Protein AF-A0A9N8K2N3-F1 (afdb_monomer)

Sequence (393 aa):
MFRFRRVGPVFVSICSSSKLVEPRACVRMPSPRLLSRRFSNTLRYTQTSDWDSVRFDTVKRRRTPGAPLLSAEEKANVVACRQAIEEGESPETLFRSKLDAGTLSRPVASICLVEANHRNQVAAKLGQAALTWLWDQRDDLIYPDDNDLVFAMTDLLVREGNEEEVWDWIRCRSHRSKDLPFYVRHEWRATALKGLVM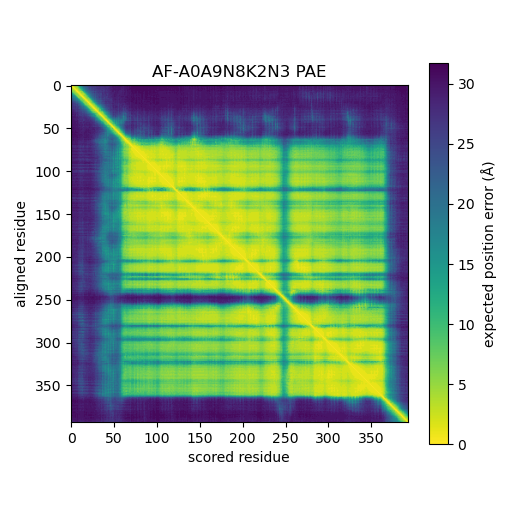SKTKLSTNGSLDEAIEAFLRSGSMSVPDGGSESWLKTHLSWFIPLQAHERSPSINGGRRWTHSWPNTNMRLYHRVVVTLISMHSTSRLDLAKFAMYHIRVPDPEPIMNEFQDALENPNHALHTLRLSTTMHSMRLTAEHASDELRRFGRYNDAALLDAAREKILPSTGAYGDRADRESIFAQGKPAKKSPFPKFK

Mean predicted aligned error: 14.26 Å

Foldseek 3Di:
DDDDDDDDDDDDDDDDDDDDDDDDDDDDDPDPPPVPPAPPPPDDDDDPPPPQDPPPPDDPDPFDVPPDDDDPVSVVLLVVLVVCVVVPDQLLVQQVVCVVVVNDDLSSLLVSLLVCVSVVVLVSCSLVVLCVVCLVVVLVDGPPVNLSNLLSSLLSCVSNVNNVSLVVSLQDFFPDDPPDDLCSRRVSNQSNLLSNLVNCCVPDPQLESASSLVSVVVCPVPSHDPHRSLVVVLDLLLDKDWDDPPPDDCPPLRFTDIARSRLPYDLVSSVVSVVVSVPPPPQDLLSVCSNQCSPNPAGDLVSLLVLLVVVVVDVPRVLLVPPDPVVLVSSLVSLSSSLRSCSVVVNNVSSVSSVVSSCVSRNDPVPPDPPVVPVVVVPDDPDPDDDDDDDDD

Secondary structure (DSSP, 8-state):
-------------------------------GGGS------------TT-SS----------PPTTPPPPPHHHHHHHHHHHHHHHTT--HHHHHHHHHHTT---HHHHHHHHHHHHHTT-GGG-HHHHHHHHHTTTGGG--TTTTHHHHHHHHHHHHHTT-HHHHHHHHHSPP-S-TTS-HHHHTHHHHHHHHHHHHHHHHH-TTS--HHHHHHHHHGGGS-PPSSHHHHHHHHHHT-EEEEPTTSS---TT-PPEEEES-TT--HHHHHHHHHHHHHSTT--HHHHHHHHHT-SSS---HHHHHHHHHHHH-TT-GGGG---HHHHHHHHHHHHHHHHHHHHTT-HHHHHHHHHHHHHHS---TTSS--TTTHHHHSS---------PPP-

Nearest PDB structures (foldseek):
  4lct-assembly1_A  TM=2.974E-01  e=2.217E+00  Arabidopsis thaliana
  7wvy-assembly1_R  TM=1.499E-01  e=3.574E+00  Homo sapiens
  8hk2-assembly1_A  TM=1.555E-01  e=7.808E+00  Homo sapiens

Structure (mmCIF, N/CA/C/O backbone):
data_AF-A0A9N8K2N3-F1
#
_entry.id   AF-A0A9N8K2N3-F1
#
loop_
_atom_site.group_PDB
_atom_site.id
_atom_site.type_symbol
_atom_site.label_atom_id
_atom_site.label_alt_id
_atom_site.label_comp_id
_atom_site.label_asym_id
_atom_site.label_entity_id
_atom_site.label_seq_id
_atom_site.pdbx_PDB_ins_code
_atom_site.Cartn_x
_atom_site.Cartn_y
_atom_site.Cartn_z
_atom_site.occupancy
_atom_site.B_iso_or_equiv
_atom_site.auth_seq_id
_atom_site.auth_comp_id
_atom_site.auth_asym_id
_atom_site.auth_atom_id
_atom_site.pdbx_PDB_model_num
ATOM 1 N N . MET A 1 1 ? 15.942 -41.895 -41.570 1.00 33.12 1 MET A N 1
ATOM 2 C CA . MET A 1 1 ? 15.927 -40.577 -42.243 1.00 33.12 1 MET A CA 1
ATOM 3 C C . MET A 1 1 ? 14.720 -39.791 -41.752 1.00 33.12 1 MET A C 1
ATOM 5 O O . MET A 1 1 ? 13.615 -40.077 -42.179 1.00 33.12 1 MET A O 1
ATOM 9 N N . PHE A 1 2 ? 14.922 -38.838 -40.845 1.00 25.16 2 PHE A N 1
ATOM 10 C CA . PHE A 1 2 ? 13.917 -37.849 -40.439 1.00 25.16 2 PHE A CA 1
ATOM 11 C C . PHE A 1 2 ? 14.575 -36.472 -40.553 1.00 2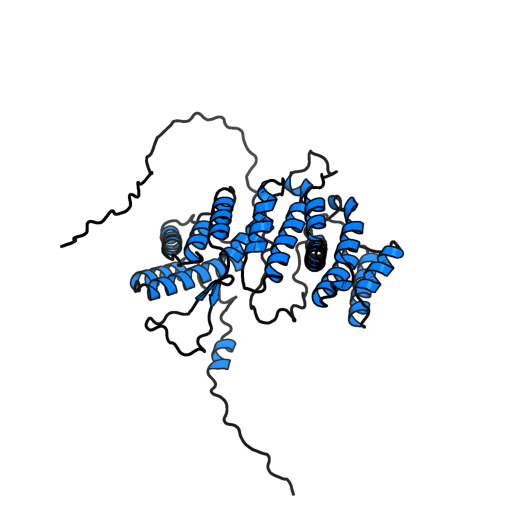5.16 2 PHE A C 1
ATOM 13 O O . PHE A 1 2 ? 15.679 -36.281 -40.041 1.00 25.16 2 PHE A O 1
ATOM 20 N N . ARG A 1 3 ? 13.940 -35.524 -41.253 1.00 25.52 3 ARG A N 1
ATOM 21 C CA . ARG A 1 3 ? 14.377 -34.122 -41.304 1.00 25.52 3 ARG A CA 1
ATOM 22 C C . ARG A 1 3 ? 13.198 -33.173 -41.107 1.00 25.52 3 ARG A C 1
ATOM 24 O O . ARG A 1 3 ? 12.151 -33.308 -41.726 1.00 25.52 3 ARG A O 1
ATOM 31 N N . PHE A 1 4 ? 13.466 -32.220 -40.223 1.00 28.83 4 PHE A N 1
ATOM 32 C CA . PHE A 1 4 ? 12.696 -31.065 -39.777 1.00 28.83 4 PHE A CA 1
ATOM 33 C C . PHE A 1 4 ? 12.193 -30.142 -40.895 1.00 28.83 4 PHE A C 1
ATOM 35 O O . PHE A 1 4 ? 12.922 -29.895 -41.855 1.00 28.83 4 PHE A O 1
ATOM 42 N N . ARG A 1 5 ? 11.079 -29.435 -40.636 1.00 26.25 5 ARG A N 1
ATOM 43 C CA . ARG A 1 5 ? 10.969 -27.996 -40.938 1.00 26.25 5 ARG A CA 1
ATOM 44 C C . ARG A 1 5 ? 10.097 -27.250 -39.919 1.00 26.25 5 ARG A C 1
ATOM 46 O O . ARG A 1 5 ? 9.090 -27.756 -39.444 1.00 26.25 5 ARG A O 1
ATOM 53 N N . ARG A 1 6 ? 10.597 -26.063 -39.570 1.00 28.59 6 ARG A N 1
ATOM 54 C CA . ARG A 1 6 ? 10.170 -25.108 -38.539 1.00 28.59 6 ARG A CA 1
ATOM 55 C C . ARG A 1 6 ? 8.875 -24.382 -38.919 1.00 28.59 6 ARG A C 1
ATOM 57 O O . ARG A 1 6 ? 8.715 -24.015 -40.079 1.00 28.59 6 ARG A O 1
ATOM 64 N N . VAL A 1 7 ? 8.055 -24.060 -37.920 1.00 27.38 7 VAL A N 1
ATOM 65 C CA . VAL A 1 7 ? 7.021 -23.014 -37.985 1.00 27.38 7 VAL A CA 1
ATOM 66 C C . VAL A 1 7 ? 7.454 -21.896 -37.033 1.00 27.38 7 VAL A C 1
ATOM 68 O O . VAL A 1 7 ? 7.689 -22.152 -35.854 1.00 27.38 7 VAL A O 1
ATOM 71 N N . GLY A 1 8 ? 7.649 -20.689 -37.570 1.00 24.23 8 GLY A N 1
ATOM 72 C CA . GLY A 1 8 ? 7.895 -19.459 -36.807 1.00 24.23 8 GLY A CA 1
ATOM 73 C C . GLY A 1 8 ? 6.587 -18.709 -36.503 1.00 24.23 8 GLY A C 1
ATOM 74 O O . GLY A 1 8 ? 5.567 -19.014 -37.125 1.00 24.23 8 GLY A O 1
ATOM 75 N N . PRO A 1 9 ? 6.591 -17.751 -35.557 1.00 29.73 9 PRO A N 1
ATOM 76 C CA . PRO A 1 9 ? 5.384 -17.067 -35.109 1.00 29.73 9 PRO A CA 1
ATOM 77 C C . PRO A 1 9 ? 5.079 -15.814 -35.941 1.00 29.73 9 PRO A C 1
ATOM 79 O O . PRO A 1 9 ? 5.970 -15.054 -36.316 1.00 29.73 9 PRO A O 1
ATOM 82 N N . VAL A 1 10 ? 3.788 -15.597 -36.187 1.00 28.03 10 VAL A N 1
ATOM 83 C CA . VAL A 1 10 ? 3.218 -14.417 -36.842 1.00 28.03 10 VAL A CA 1
ATOM 84 C C . VAL A 1 10 ? 2.903 -13.369 -35.769 1.00 28.03 10 VAL A C 1
ATOM 86 O O . VAL A 1 10 ? 1.989 -13.558 -34.972 1.00 28.03 10 VAL A O 1
ATOM 89 N N . PHE A 1 11 ? 3.653 -12.266 -35.755 1.00 25.88 11 PHE A N 1
ATOM 90 C CA . PHE A 1 11 ? 3.256 -11.002 -35.127 1.00 25.88 11 PHE A CA 1
ATOM 91 C C . PHE A 1 11 ? 2.772 -10.074 -36.245 1.00 25.88 11 PHE A C 1
ATOM 93 O O . PHE A 1 11 ? 3.550 -9.720 -37.129 1.00 25.88 11 PHE A O 1
ATOM 100 N N . VAL A 1 12 ? 1.492 -9.693 -36.227 1.00 28.84 12 VAL A N 1
ATOM 101 C CA . VAL A 1 12 ? 0.946 -8.670 -37.129 1.00 28.84 12 VAL A CA 1
ATOM 102 C C . VAL A 1 12 ? 0.749 -7.379 -36.347 1.00 28.84 12 VAL A C 1
ATOM 104 O O . VAL A 1 12 ? -0.021 -7.307 -35.393 1.00 28.84 12 VAL A O 1
ATOM 107 N N . SER A 1 13 ? 1.510 -6.387 -36.797 1.00 27.73 13 SER A N 1
ATOM 108 C CA . SER A 1 13 ? 1.422 -4.958 -36.527 1.00 27.73 13 SER A CA 1
ATOM 109 C C . SER A 1 13 ? 0.013 -4.413 -36.777 1.00 27.73 13 SER A C 1
ATOM 111 O O . SER A 1 13 ? -0.557 -4.646 -37.842 1.00 27.73 13 SER A O 1
ATOM 113 N N . ILE A 1 14 ? -0.527 -3.644 -35.827 1.00 26.45 14 ILE A N 1
ATOM 114 C CA . ILE A 1 14 ? -1.702 -2.793 -36.051 1.00 26.45 14 ILE A CA 1
ATOM 115 C C . ILE A 1 14 ? -1.367 -1.379 -35.569 1.00 26.45 14 ILE A C 1
ATOM 117 O O . ILE A 1 14 ? -1.715 -0.965 -34.468 1.00 26.45 14 ILE A O 1
ATOM 121 N N . CYS A 1 15 ? -0.690 -0.639 -36.442 1.00 23.58 15 CYS A N 1
ATOM 122 C CA . CYS A 1 15 ? -0.814 0.808 -36.547 1.00 23.58 15 CYS A CA 1
ATOM 123 C C . CYS A 1 15 ? -1.373 1.097 -37.943 1.00 23.58 15 CYS A C 1
ATOM 125 O O . CYS A 1 15 ? -0.665 0.936 -38.934 1.00 23.58 15 CYS A O 1
ATOM 127 N N . SER A 1 16 ? -2.628 1.534 -38.038 1.00 24.39 16 SER A N 1
ATOM 128 C CA . SER A 1 16 ? -3.137 2.160 -39.260 1.00 24.39 16 SER A CA 1
ATOM 129 C C . SER A 1 16 ? -4.073 3.311 -38.923 1.00 24.39 16 SER A C 1
ATOM 131 O O . SER A 1 16 ? -5.104 3.138 -38.276 1.00 24.39 16 SER A O 1
ATOM 133 N N . SER A 1 17 ? -3.661 4.485 -39.383 1.00 26.14 17 SER A N 1
ATOM 134 C CA . SER A 1 17 ? -4.316 5.779 -39.293 1.00 26.14 17 SER A CA 1
ATOM 135 C C . SER A 1 17 ? -5.671 5.808 -39.998 1.00 26.14 17 SER A C 1
ATOM 137 O O . SER A 1 17 ? -5.773 5.442 -41.166 1.00 26.14 17 SER A O 1
ATOM 139 N N . SER A 1 18 ? -6.673 6.402 -39.355 1.00 25.27 18 SER A N 1
ATOM 140 C CA . SER A 1 18 ? -7.864 6.905 -40.043 1.00 25.27 18 SER A CA 1
ATOM 141 C C . SER A 1 18 ? -8.267 8.258 -39.465 1.00 25.27 18 SER A C 1
ATOM 143 O O . SER A 1 18 ? -8.684 8.376 -38.316 1.00 25.27 18 SER A O 1
ATOM 145 N N . LYS A 1 19 ? -8.078 9.287 -40.300 1.00 25.97 19 LYS A N 1
ATOM 146 C CA . LYS A 1 19 ? -8.572 10.657 -40.142 1.00 25.97 19 LYS A CA 1
ATOM 147 C C . LYS A 1 19 ? -10.100 10.639 -40.077 1.00 25.97 19 LYS A C 1
ATOM 149 O O . LYS A 1 19 ? -10.712 10.074 -40.976 1.00 25.97 19 LYS A O 1
ATOM 154 N N . LEU A 1 20 ? -10.694 11.334 -39.110 1.00 25.31 20 LEU A N 1
ATOM 155 C CA . LEU A 1 20 ? -12.083 11.791 -39.177 1.00 25.31 20 LEU A CA 1
ATOM 156 C C . LEU A 1 20 ? -12.206 13.159 -38.493 1.00 25.31 20 LEU A C 1
ATOM 158 O O . LEU A 1 20 ? -11.543 13.453 -37.503 1.00 25.31 20 LEU A O 1
ATOM 162 N N . VAL A 1 21 ? -12.992 14.000 -39.150 1.00 23.31 21 VAL A N 1
ATOM 163 C CA . VAL A 1 21 ? -13.114 15.457 -39.049 1.00 23.31 21 VAL A CA 1
ATOM 164 C C . VAL A 1 21 ? -14.088 15.839 -37.920 1.00 23.31 21 VAL A C 1
ATOM 166 O O . VAL A 1 21 ? -15.073 15.137 -37.706 1.00 23.31 21 VAL A O 1
ATOM 169 N N . GLU A 1 22 ? -13.811 16.937 -37.199 1.00 22.92 22 GLU A N 1
ATOM 170 C CA . GLU A 1 22 ? -14.681 17.527 -36.154 1.00 22.92 22 GLU A CA 1
ATOM 171 C C . GLU A 1 22 ? -16.074 17.939 -36.700 1.00 22.92 22 GLU A C 1
ATOM 173 O O . GLU A 1 22 ? -16.229 18.179 -37.899 1.00 22.92 22 GLU A O 1
ATOM 178 N N . PRO A 1 23 ? -17.070 18.159 -35.817 1.00 24.39 23 PRO A N 1
ATOM 179 C CA . PRO A 1 23 ? -17.286 19.550 -35.417 1.00 24.39 23 PRO A CA 1
ATOM 180 C C . PRO A 1 23 ? -17.455 19.766 -33.905 1.00 24.39 23 PRO A C 1
ATOM 182 O O . PRO A 1 23 ? -17.981 18.949 -33.152 1.00 24.39 23 PRO A O 1
ATOM 185 N N . ARG A 1 24 ? -16.987 20.948 -33.504 1.00 25.91 24 ARG A N 1
ATOM 186 C CA . ARG A 1 24 ? -16.929 21.526 -32.162 1.00 25.91 24 ARG A CA 1
ATOM 187 C C . ARG A 1 24 ? -18.313 21.769 -31.558 1.00 25.91 24 ARG A C 1
ATOM 189 O O . ARG A 1 24 ? -19.126 22.478 -32.143 1.00 25.91 24 ARG A O 1
ATOM 196 N N . ALA A 1 25 ? -18.493 21.341 -30.310 1.00 22.12 25 ALA A N 1
ATOM 197 C CA . ALA A 1 25 ? -19.418 21.960 -29.366 1.00 22.12 25 ALA A CA 1
ATOM 198 C C . ALA A 1 25 ? -18.631 22.347 -28.105 1.00 22.12 25 ALA A C 1
ATOM 200 O O . ALA A 1 25 ? -18.244 21.509 -27.292 1.00 22.12 25 ALA A O 1
ATOM 201 N N . CYS A 1 26 ? -18.339 23.641 -27.983 1.00 24.23 26 CYS A N 1
ATOM 202 C CA . CYS A 1 26 ? -17.656 24.234 -26.842 1.00 24.23 26 CYS A CA 1
ATOM 203 C C . CYS A 1 26 ? -18.579 24.240 -25.616 1.00 24.23 26 CYS A C 1
ATOM 205 O O . CYS A 1 26 ? -19.355 25.175 -25.432 1.00 24.23 26 CYS A O 1
ATOM 207 N N . VAL A 1 27 ? -18.451 23.248 -24.736 1.00 22.19 27 VAL A N 1
ATOM 208 C CA . VAL A 1 27 ? -18.874 23.395 -23.339 1.00 22.19 27 VAL A CA 1
ATOM 209 C C . VAL A 1 27 ? -17.641 23.805 -22.545 1.00 22.19 27 VAL A C 1
ATOM 211 O O . VAL A 1 27 ? -16.682 23.049 -22.403 1.00 22.19 27 VAL A O 1
ATOM 214 N N . ARG A 1 28 ? -17.645 25.055 -22.078 1.00 21.45 28 ARG A N 1
ATOM 215 C CA . ARG A 1 28 ? -16.630 25.643 -21.197 1.00 21.45 28 ARG A CA 1
ATOM 216 C C . ARG A 1 28 ? -16.568 24.814 -19.904 1.00 21.45 28 ARG A C 1
ATOM 218 O O . ARG A 1 28 ? -17.315 25.070 -18.966 1.00 21.45 28 ARG A O 1
ATOM 225 N N . MET A 1 29 ? -15.697 23.808 -19.854 1.00 20.98 29 MET A N 1
ATOM 226 C CA . MET A 1 29 ? -15.353 23.146 -18.598 1.00 20.98 29 MET A CA 1
ATOM 227 C C . MET A 1 29 ? -14.529 24.113 -17.735 1.00 20.98 29 MET A C 1
ATOM 229 O O . MET A 1 29 ? -13.578 24.719 -18.241 1.00 20.98 29 MET A O 1
ATOM 233 N N . PRO A 1 30 ? -14.860 24.289 -16.446 1.00 21.62 30 PRO A N 1
ATOM 234 C CA . PRO A 1 30 ? -14.011 25.040 -15.537 1.00 21.62 30 PRO A CA 1
ATOM 235 C C . PRO A 1 30 ? -12.642 24.351 -15.408 1.00 21.62 30 PRO A C 1
ATOM 237 O O . PRO A 1 30 ? -12.536 23.128 -15.374 1.00 21.62 30 PRO A O 1
ATOM 240 N N . SER A 1 31 ? -11.593 25.175 -15.387 1.00 22.33 31 SER A N 1
ATOM 241 C CA . SER A 1 31 ? -10.168 24.818 -15.426 1.00 22.33 31 SER A CA 1
ATOM 242 C C . SER A 1 31 ? -9.779 23.516 -14.684 1.00 22.33 31 SER A C 1
ATOM 244 O O . SER A 1 31 ? -10.128 23.368 -13.513 1.00 22.33 31 SER A O 1
ATOM 246 N N . PRO A 1 32 ? -8.896 22.657 -15.245 1.00 25.17 32 PRO A N 1
ATOM 247 C CA . PRO A 1 32 ? -8.431 21.401 -14.624 1.00 25.17 32 PRO A CA 1
ATOM 248 C C . PRO A 1 32 ? -7.563 21.568 -13.360 1.00 25.17 32 PRO A C 1
ATOM 250 O O . PRO A 1 32 ? -6.973 20.609 -12.863 1.00 25.17 32 PRO A O 1
ATOM 253 N N . ARG A 1 33 ? -7.445 22.785 -12.817 1.00 24.19 33 ARG A N 1
ATOM 254 C CA . ARG A 1 33 ? -6.522 23.125 -11.722 1.00 24.19 33 ARG A CA 1
ATOM 255 C C . ARG A 1 33 ? -6.934 22.566 -10.350 1.00 24.19 33 ARG A C 1
ATOM 257 O O . ARG A 1 33 ? -6.175 22.724 -9.399 1.00 24.19 33 ARG A O 1
ATOM 264 N N . LEU A 1 34 ? -8.075 21.879 -10.240 1.00 25.33 34 LEU A N 1
ATOM 265 C CA . LEU A 1 34 ? -8.571 21.297 -8.982 1.00 25.33 34 LEU A CA 1
ATOM 266 C C . LEU A 1 34 ? -8.560 19.756 -8.932 1.00 25.33 34 LEU A C 1
ATOM 268 O O . LEU A 1 34 ? -8.786 19.196 -7.865 1.00 25.33 34 LEU A O 1
ATOM 272 N N . LEU A 1 35 ? -8.221 19.063 -10.026 1.00 25.88 35 LEU A N 1
ATOM 273 C CA . LEU A 1 35 ? -8.282 17.591 -10.105 1.00 25.88 35 LEU A CA 1
ATOM 274 C C . LEU A 1 35 ? -6.920 16.884 -9.961 1.00 25.88 35 LEU A C 1
ATOM 276 O O . LEU A 1 35 ? -6.856 15.658 -9.958 1.00 25.88 35 LEU A O 1
ATOM 280 N N . SER A 1 36 ? -5.815 17.625 -9.801 1.00 24.81 36 SER A N 1
ATOM 281 C CA . SER A 1 36 ? -4.464 17.039 -9.730 1.00 24.81 36 SER A CA 1
ATOM 282 C C . SER A 1 36 ? -3.906 16.857 -8.312 1.00 24.81 36 SER A C 1
ATOM 284 O O . SER A 1 36 ? -2.740 16.481 -8.165 1.00 24.81 36 SER A O 1
ATOM 286 N N . ARG A 1 37 ? -4.692 17.083 -7.251 1.00 26.41 37 ARG A N 1
ATOM 287 C CA . ARG A 1 37 ? -4.313 16.659 -5.889 1.00 26.41 37 ARG A CA 1
ATOM 288 C C . ARG A 1 37 ? -4.574 15.157 -5.736 1.00 26.41 37 ARG A C 1
ATOM 290 O O . ARG A 1 37 ? -5.378 14.729 -4.920 1.00 26.41 37 ARG A O 1
ATOM 297 N N . ARG A 1 38 ? -3.891 14.355 -6.560 1.00 30.14 38 ARG A N 1
ATOM 298 C CA . ARG A 1 38 ? -3.798 12.905 -6.384 1.00 30.14 38 ARG A CA 1
ATOM 299 C C . ARG A 1 38 ? -3.207 12.647 -4.999 1.00 30.14 38 ARG A C 1
ATOM 301 O O . ARG A 1 38 ? -2.130 13.154 -4.678 1.00 30.14 38 ARG A O 1
ATOM 308 N N . PHE A 1 39 ? -3.936 11.884 -4.192 1.00 31.88 39 PHE A N 1
ATOM 309 C CA . PHE A 1 39 ? -3.551 11.404 -2.870 1.00 31.88 39 PHE A CA 1
ATOM 310 C C . PHE A 1 39 ? -2.344 10.465 -2.980 1.00 31.88 39 PHE A C 1
ATOM 312 O O . PHE A 1 39 ? -2.458 9.245 -2.948 1.00 31.88 39 PHE A O 1
ATOM 319 N N . SER A 1 40 ? -1.161 11.050 -3.137 1.00 29.16 40 SER A N 1
ATOM 320 C CA . SER A 1 40 ? 0.108 10.340 -3.057 1.00 29.16 40 SER A CA 1
ATOM 321 C C . SER A 1 40 ? 0.562 10.335 -1.597 1.00 29.16 40 SER A C 1
ATOM 323 O O . SER A 1 40 ? 1.429 11.106 -1.198 1.00 29.16 40 SER A O 1
ATOM 325 N N . ASN A 1 41 ? -0.044 9.469 -0.781 1.00 31.25 41 ASN A N 1
ATOM 326 C CA . ASN A 1 41 ? 0.545 9.043 0.494 1.00 31.25 41 ASN A CA 1
ATOM 327 C C . ASN A 1 41 ? 1.512 7.881 0.226 1.00 31.25 41 ASN A C 1
ATOM 329 O O . ASN A 1 41 ? 1.346 6.771 0.730 1.00 31.25 41 ASN A O 1
ATOM 333 N N . THR A 1 42 ? 2.507 8.147 -0.618 1.00 32.41 42 THR A N 1
ATOM 334 C CA . THR A 1 42 ? 3.637 7.252 -0.875 1.00 32.41 42 THR A CA 1
ATOM 335 C C . THR A 1 42 ? 4.827 7.825 -0.115 1.00 32.41 42 THR A C 1
ATOM 337 O O . THR A 1 42 ? 5.586 8.642 -0.633 1.00 32.41 42 THR A O 1
ATOM 340 N N . LEU A 1 43 ? 4.941 7.465 1.164 1.00 28.52 43 LEU A N 1
ATOM 341 C CA . LEU A 1 43 ? 6.081 7.814 2.007 1.00 28.52 43 LEU A CA 1
ATOM 342 C C . LEU A 1 43 ? 6.730 6.532 2.542 1.00 28.52 43 LEU A C 1
ATOM 344 O O . LEU A 1 43 ? 6.128 5.802 3.317 1.00 28.52 43 LEU A O 1
ATOM 348 N N . ARG A 1 44 ? 7.963 6.327 2.058 1.00 32.16 44 ARG A N 1
ATOM 349 C CA . ARG A 1 44 ? 9.119 5.620 2.636 1.00 32.16 44 ARG A CA 1
ATOM 350 C C . ARG A 1 44 ? 8.859 4.264 3.297 1.00 32.16 44 ARG A C 1
ATOM 352 O O . ARG A 1 44 ? 8.671 4.183 4.501 1.00 32.16 44 ARG A O 1
ATOM 359 N N . TYR A 1 45 ? 9.059 3.212 2.510 1.00 28.86 45 TYR A N 1
ATOM 360 C CA . TYR A 1 45 ? 9.582 1.944 3.009 1.00 28.86 45 TYR A CA 1
ATOM 361 C C . TYR A 1 45 ? 10.897 1.672 2.275 1.00 28.86 45 TYR A C 1
ATOM 363 O O . TYR A 1 45 ? 10.909 1.320 1.101 1.00 28.86 45 TYR A O 1
ATOM 371 N N . THR A 1 46 ? 12.014 1.926 2.949 1.00 24.52 46 THR A N 1
ATOM 372 C CA . THR A 1 46 ? 13.350 1.505 2.513 1.00 24.52 46 THR A CA 1
ATOM 373 C C . THR A 1 46 ? 13.955 0.659 3.620 1.00 24.52 46 THR A C 1
ATOM 375 O O . THR A 1 46 ? 13.931 1.086 4.768 1.00 24.52 46 THR A O 1
ATOM 378 N N . GLN A 1 47 ? 14.548 -0.466 3.213 1.00 25.61 47 GLN A N 1
ATOM 379 C CA . GLN A 1 47 ? 15.277 -1.476 3.993 1.00 25.61 47 GLN A CA 1
ATOM 380 C C . GLN A 1 47 ? 14.422 -2.551 4.682 1.00 25.61 47 GLN A C 1
ATOM 382 O O . GLN A 1 47 ? 14.050 -2.479 5.846 1.00 25.61 47 GLN A O 1
ATOM 387 N N . THR A 1 48 ? 14.200 -3.619 3.916 1.00 31.16 48 THR A N 1
ATOM 388 C CA . THR A 1 48 ? 13.931 -4.978 4.384 1.00 31.16 48 THR A CA 1
ATOM 389 C C . THR A 1 48 ? 15.154 -5.521 5.130 1.00 31.16 48 THR A C 1
ATOM 391 O O . THR A 1 48 ? 16.027 -6.136 4.522 1.00 31.16 48 THR A O 1
ATOM 394 N N . SER A 1 49 ? 15.234 -5.256 6.431 1.00 25.03 49 SER A N 1
ATOM 395 C CA . SER A 1 49 ? 15.922 -6.126 7.405 1.00 25.03 49 SER A CA 1
ATOM 396 C C . SER A 1 49 ? 15.557 -5.823 8.861 1.00 25.03 49 SER A C 1
ATOM 398 O O . SER A 1 49 ? 16.025 -6.536 9.732 1.00 25.03 49 SER A O 1
ATOM 400 N N . ASP A 1 50 ? 14.715 -4.825 9.128 1.00 24.30 50 ASP A N 1
ATOM 401 C CA . ASP A 1 50 ? 14.264 -4.471 10.474 1.00 24.30 50 ASP A CA 1
ATOM 402 C C . ASP A 1 50 ? 12.750 -4.211 10.419 1.00 24.30 50 ASP A C 1
ATOM 404 O O . ASP A 1 50 ? 12.285 -3.083 10.260 1.00 24.30 50 ASP A O 1
ATOM 408 N N . TRP A 1 51 ? 11.956 -5.282 10.473 1.00 31.08 51 TRP A N 1
ATOM 409 C CA . TRP A 1 51 ? 10.502 -5.159 10.650 1.00 31.08 51 TRP A CA 1
ATOM 410 C C . TRP A 1 51 ? 10.120 -4.835 12.108 1.00 31.08 51 TRP A C 1
ATOM 412 O O . TRP A 1 51 ? 8.973 -4.472 12.357 1.00 31.08 51 TRP A O 1
ATOM 422 N N . ASP A 1 52 ? 11.085 -4.867 13.036 1.00 26.16 52 ASP A N 1
ATOM 423 C CA . ASP A 1 52 ? 10.858 -4.731 14.482 1.00 26.16 52 ASP A CA 1
ATOM 424 C C . ASP A 1 52 ? 11.172 -3.332 15.055 1.00 26.16 52 ASP A C 1
ATOM 426 O O . ASP A 1 52 ? 10.991 -3.103 16.250 1.00 26.16 52 ASP A O 1
ATOM 430 N N . SER A 1 53 ? 11.625 -2.364 14.245 1.00 25.80 53 SER A N 1
ATOM 431 C CA . SER A 1 53 ? 12.154 -1.088 14.769 1.00 25.80 53 SER A CA 1
ATOM 432 C C . SER A 1 53 ? 11.630 0.189 14.096 1.00 25.80 53 SER A C 1
ATOM 434 O O . SER A 1 53 ? 12.237 1.255 14.226 1.00 25.80 53 SER A O 1
ATOM 436 N N . VAL A 1 54 ? 10.455 0.163 13.455 1.00 30.22 54 VAL A N 1
ATOM 437 C CA . VAL A 1 54 ? 9.799 1.411 13.016 1.00 30.22 54 VAL A CA 1
ATOM 438 C C . VAL A 1 54 ? 9.016 2.027 14.179 1.00 30.22 54 VAL A C 1
ATOM 440 O O . VAL A 1 54 ? 7.793 1.943 14.255 1.00 30.22 54 VAL A O 1
ATOM 443 N N . ARG A 1 55 ? 9.720 2.730 15.076 1.00 25.95 55 ARG A N 1
ATOM 444 C CA . ARG A 1 55 ? 9.084 3.830 15.815 1.00 25.95 55 ARG A CA 1
ATOM 445 C C . ARG A 1 55 ? 8.634 4.856 14.777 1.00 25.95 55 ARG A C 1
ATOM 447 O O . ARG A 1 55 ? 9.458 5.502 14.130 1.00 25.95 55 ARG A O 1
ATOM 454 N N . PHE A 1 56 ? 7.323 4.967 14.580 1.00 35.19 56 PHE A N 1
ATOM 455 C CA . PHE A 1 56 ? 6.697 5.947 13.693 1.00 35.19 56 PHE A CA 1
ATOM 456 C C . PHE A 1 56 ? 6.818 7.358 14.286 1.00 35.19 56 PHE A C 1
ATOM 458 O O . PHE A 1 56 ? 5.838 7.955 14.737 1.00 35.19 56 PHE A O 1
ATOM 465 N N . ASP A 1 57 ? 8.030 7.909 14.280 1.00 24.61 57 ASP A N 1
ATOM 466 C CA . ASP A 1 57 ? 8.263 9.301 14.632 1.00 24.61 57 ASP A CA 1
ATOM 467 C C . ASP A 1 57 ? 7.641 10.222 13.573 1.00 24.61 57 ASP A C 1
ATOM 469 O O . ASP A 1 57 ? 8.081 10.320 12.428 1.00 24.61 57 ASP A O 1
ATOM 473 N N . THR A 1 58 ? 6.541 10.857 13.983 1.00 29.78 58 THR A N 1
ATOM 474 C CA . THR A 1 58 ? 6.057 12.201 13.620 1.00 29.78 58 THR A CA 1
ATOM 475 C C . THR A 1 58 ? 6.500 12.793 12.270 1.00 29.78 58 THR A C 1
ATOM 477 O O . THR A 1 58 ? 6.973 13.926 12.174 1.00 29.78 58 THR A O 1
ATOM 480 N N . VAL A 1 59 ? 6.208 12.115 11.159 1.00 30.75 59 VAL A N 1
ATOM 481 C CA . VAL A 1 59 ? 6.089 12.820 9.874 1.00 30.75 59 VAL A CA 1
ATOM 482 C C . VAL A 1 59 ? 4.867 13.735 9.975 1.00 30.75 59 VAL A C 1
ATOM 484 O O . VAL A 1 59 ? 3.771 13.250 10.249 1.00 30.75 59 VAL A O 1
ATOM 487 N N . LYS A 1 60 ? 5.030 15.052 9.761 1.00 33.50 60 LYS A N 1
ATOM 488 C CA . LYS A 1 60 ? 3.923 16.027 9.677 1.00 33.50 60 LYS A CA 1
ATOM 489 C C . LYS A 1 60 ? 2.911 15.576 8.614 1.00 33.50 60 LYS A C 1
ATOM 491 O O . LYS A 1 60 ? 3.035 15.918 7.438 1.00 33.50 60 LYS A O 1
ATOM 496 N N . ARG A 1 61 ? 1.918 14.785 9.023 1.00 48.94 61 ARG A N 1
ATOM 497 C CA . ARG A 1 61 ? 0.805 14.360 8.175 1.00 48.94 61 ARG A CA 1
ATOM 498 C C . ARG A 1 61 ? -0.026 15.588 7.834 1.00 48.94 61 ARG A C 1
ATOM 500 O O . ARG A 1 61 ? -0.323 16.412 8.699 1.00 48.94 61 ARG A O 1
ATOM 507 N N . ARG A 1 62 ? -0.382 15.735 6.557 1.00 47.81 62 ARG A N 1
ATOM 508 C CA . ARG A 1 62 ? -1.337 16.764 6.141 1.00 47.81 62 ARG A CA 1
ATOM 509 C C . ARG A 1 62 ? -2.713 16.332 6.636 1.00 47.81 62 ARG A C 1
ATOM 511 O O . ARG A 1 62 ? -3.312 15.452 6.028 1.00 47.81 62 ARG A O 1
ATOM 518 N N . ARG A 1 63 ? -3.165 16.936 7.738 1.00 53.31 63 ARG A N 1
ATOM 519 C CA . ARG A 1 63 ? -4.549 16.826 8.209 1.00 53.31 63 ARG A CA 1
ATOM 520 C C . ARG A 1 63 ? -5.517 17.242 7.115 1.00 53.31 63 ARG A C 1
ATOM 522 O O . ARG A 1 63 ? -5.183 18.086 6.273 1.00 53.31 63 ARG A O 1
ATOM 529 N N . THR A 1 64 ? -6.721 16.697 7.170 1.00 57.91 64 THR A N 1
ATOM 530 C CA . THR A 1 64 ? -7.821 17.136 6.316 1.00 57.91 64 THR A CA 1
ATOM 531 C C . THR A 1 64 ? -8.122 18.606 6.621 1.00 57.91 64 THR A C 1
ATOM 533 O O . THR A 1 64 ? -8.409 18.946 7.772 1.00 57.91 64 THR A O 1
ATOM 536 N N . PRO A 1 65 ? -8.024 19.520 5.639 1.00 49.56 65 PRO A N 1
ATOM 537 C CA . PRO A 1 65 ? -8.386 20.914 5.861 1.00 49.56 65 PRO A CA 1
ATOM 538 C C . PRO A 1 65 ? -9.842 21.009 6.331 1.00 49.56 65 PRO A C 1
ATOM 540 O O . PRO A 1 65 ? -10.730 20.491 5.661 1.00 49.56 65 PRO A O 1
ATOM 543 N N . GLY A 1 66 ? -10.078 21.653 7.476 1.00 58.69 66 GLY A N 1
ATOM 544 C CA . GLY A 1 66 ? -11.416 21.788 8.062 1.00 58.69 66 GLY A CA 1
ATOM 545 C C . GLY A 1 66 ? -11.888 20.606 8.916 1.00 58.69 66 GLY A C 1
ATOM 546 O O . GLY A 1 66 ? -12.993 20.679 9.445 1.00 58.69 66 GLY A O 1
ATOM 547 N N . ALA A 1 67 ? -11.082 19.551 9.100 1.00 67.62 67 ALA A N 1
ATOM 548 C CA . ALA A 1 67 ? -11.407 18.526 10.090 1.00 67.62 67 ALA A CA 1
ATOM 549 C C . ALA A 1 67 ? -11.406 19.114 11.514 1.00 67.62 67 ALA A C 1
ATOM 551 O O . ALA A 1 67 ? -10.556 19.964 11.819 1.00 67.62 67 ALA A O 1
ATOM 552 N N . PRO A 1 68 ? -12.319 18.653 12.393 1.00 73.38 68 PRO A N 1
ATOM 553 C CA . PRO A 1 68 ? -12.338 19.056 13.790 1.00 73.38 68 PRO A CA 1
ATOM 554 C C . PRO A 1 68 ? -10.966 18.848 14.431 1.00 73.38 68 PRO A C 1
ATOM 556 O O . PRO A 1 68 ? -10.334 17.797 14.291 1.00 73.38 68 PRO A O 1
ATOM 559 N N . LEU A 1 69 ? -10.478 19.866 15.136 1.00 76.12 69 LEU A N 1
ATOM 560 C CA . LEU A 1 69 ? -9.301 19.687 15.970 1.00 76.12 69 LEU A CA 1
ATOM 561 C C . LEU A 1 69 ? -9.688 18.821 17.165 1.00 76.12 69 LEU A C 1
ATOM 563 O O . LEU A 1 69 ? -10.707 19.083 17.796 1.00 76.12 69 LEU A O 1
ATOM 567 N N . LEU A 1 70 ? -8.829 17.856 17.498 1.00 76.62 70 LEU A N 1
ATOM 568 C CA . LEU A 1 70 ? -8.948 17.116 18.753 1.00 76.62 70 LEU A CA 1
ATOM 569 C C . LEU A 1 70 ? -9.109 18.085 19.923 1.00 76.62 70 LEU A C 1
ATOM 571 O O . LEU A 1 70 ? -8.330 19.048 20.042 1.00 76.62 70 LEU A O 1
ATOM 575 N N . SER A 1 71 ? -10.083 17.796 20.779 1.00 83.69 71 SER A N 1
ATOM 576 C CA . SER A 1 71 ? -10.303 18.542 22.010 1.00 83.69 71 SER A CA 1
ATOM 577 C C . SER A 1 71 ? -9.079 18.426 22.931 1.00 83.69 71 SER A C 1
ATOM 579 O O . SER A 1 71 ? -8.208 17.565 22.758 1.00 83.69 71 SER A O 1
ATOM 581 N N . ALA A 1 72 ? -8.963 19.327 23.910 1.00 85.12 72 ALA A N 1
ATOM 582 C CA . ALA A 1 72 ? -7.884 19.246 24.898 1.00 85.12 72 ALA A CA 1
ATOM 583 C C . ALA A 1 72 ? -7.934 17.918 25.676 1.00 85.12 72 ALA A C 1
ATOM 585 O O . ALA A 1 72 ? -6.895 17.311 25.927 1.00 85.12 72 ALA A O 1
ATOM 586 N N . GLU A 1 73 ? -9.143 17.444 25.972 1.00 86.88 73 GLU A N 1
ATOM 587 C CA . GLU A 1 73 ? -9.395 16.171 26.641 1.00 86.88 73 GLU A CA 1
ATOM 588 C C . GLU A 1 73 ? -8.979 14.975 25.776 1.00 86.88 73 GLU A C 1
ATOM 590 O O . GLU A 1 73 ? -8.250 14.102 26.238 1.00 86.88 73 GLU A O 1
ATOM 595 N N . GLU A 1 74 ? -9.338 14.958 24.489 1.00 85.38 74 GLU A N 1
ATOM 596 C CA . GLU A 1 74 ? -8.927 13.885 23.576 1.00 85.38 74 GLU A CA 1
ATOM 597 C C . GLU A 1 74 ? -7.405 13.807 23.435 1.00 85.38 74 GLU A C 1
ATOM 599 O O . GLU A 1 74 ? -6.837 12.716 23.402 1.00 85.38 74 GLU A O 1
ATOM 604 N N . LYS A 1 75 ? -6.723 14.958 23.387 1.00 87.12 75 LYS A N 1
ATOM 605 C CA . LYS A 1 75 ? -5.255 15.001 23.368 1.00 87.12 75 LYS A CA 1
ATOM 606 C C . LYS A 1 75 ? -4.659 14.441 24.656 1.00 87.12 75 LYS A C 1
ATOM 608 O O . LYS A 1 75 ? -3.710 13.665 24.577 1.00 87.12 75 LYS A O 1
ATOM 613 N N . ALA A 1 76 ? -5.208 14.809 25.813 1.00 87.00 76 ALA A N 1
ATOM 614 C CA . ALA A 1 76 ? -4.768 14.277 27.099 1.00 87.00 76 ALA A CA 1
ATOM 615 C C . ALA A 1 76 ? -4.964 12.753 27.164 1.00 87.00 76 ALA A C 1
ATOM 617 O O . ALA A 1 76 ? -4.038 12.035 27.531 1.00 87.00 76 ALA A O 1
ATOM 618 N N . ASN A 1 77 ? -6.111 12.252 26.697 1.00 88.81 77 ASN A N 1
ATOM 619 C CA . ASN A 1 77 ? -6.412 10.821 26.641 1.00 88.81 77 ASN A CA 1
ATOM 620 C C . ASN A 1 77 ? -5.456 10.053 25.717 1.00 88.81 77 ASN A C 1
ATOM 622 O O . ASN A 1 77 ? -5.027 8.953 26.054 1.00 88.81 77 ASN A O 1
ATOM 626 N N . VAL A 1 78 ? -5.076 10.633 24.574 1.00 89.25 78 VAL A N 1
ATOM 627 C CA . VAL A 1 78 ? -4.071 10.054 23.666 1.00 89.25 78 VAL A CA 1
ATOM 628 C C . VAL A 1 78 ? -2.703 9.949 24.340 1.00 89.25 78 VAL A C 1
ATOM 630 O O . VAL A 1 78 ? -2.056 8.908 24.236 1.00 89.25 78 VAL A O 1
ATOM 633 N N . VAL A 1 79 ? -2.259 11.005 25.025 1.00 90.25 79 VAL A N 1
ATOM 634 C CA . VAL A 1 79 ? -0.972 11.006 25.738 1.00 90.25 79 VAL A CA 1
ATOM 635 C C . VAL A 1 79 ? -0.983 9.977 26.868 1.00 90.25 79 VAL A C 1
ATOM 637 O O . VAL A 1 79 ? -0.077 9.152 26.935 1.00 90.25 79 VAL A O 1
ATOM 640 N N . ALA A 1 80 ? -2.039 9.962 27.683 1.00 90.94 80 ALA A N 1
ATOM 641 C CA . ALA A 1 80 ? -2.197 9.003 28.771 1.00 90.94 80 ALA A CA 1
ATOM 642 C C . ALA A 1 80 ? -2.218 7.554 28.263 1.00 90.94 80 ALA A C 1
ATOM 644 O O . ALA A 1 80 ? -1.555 6.693 28.829 1.00 90.94 80 ALA A O 1
ATOM 645 N N . CYS A 1 81 ? -2.919 7.287 27.156 1.00 90.75 81 CYS A N 1
ATOM 646 C CA . CYS A 1 81 ? -2.952 5.959 26.546 1.00 90.75 81 CYS A CA 1
ATOM 647 C C . CYS A 1 81 ? -1.562 5.493 26.093 1.00 90.75 81 CYS A C 1
ATOM 649 O O . CYS A 1 81 ? -1.215 4.334 26.299 1.00 90.75 81 CYS A O 1
ATOM 651 N N . ARG A 1 82 ? -0.760 6.373 25.477 1.00 90.44 82 ARG A N 1
ATOM 652 C CA . ARG A 1 82 ? 0.615 6.026 25.077 1.00 90.44 82 ARG A CA 1
ATOM 653 C C . ARG A 1 82 ? 1.481 5.721 26.286 1.00 90.44 82 ARG A C 1
ATOM 655 O O . ARG A 1 82 ? 2.147 4.694 26.297 1.00 90.44 82 ARG A O 1
ATOM 662 N N . GLN A 1 83 ? 1.421 6.582 27.297 1.00 91.38 83 GLN A N 1
ATOM 663 C CA . GLN A 1 83 ? 2.196 6.414 28.517 1.00 91.38 83 GLN A CA 1
ATOM 664 C C . GLN A 1 83 ? 1.844 5.102 29.232 1.00 91.38 83 GLN A C 1
ATOM 666 O O . GLN A 1 83 ? 2.742 4.351 29.585 1.00 91.38 83 GLN A O 1
ATOM 671 N N . ALA A 1 84 ? 0.559 4.763 29.350 1.00 91.62 84 ALA A N 1
ATOM 672 C CA . ALA A 1 84 ? 0.125 3.502 29.950 1.00 91.62 84 ALA A CA 1
ATOM 673 C C . ALA A 1 84 ? 0.672 2.270 29.201 1.00 91.62 84 ALA A C 1
ATOM 675 O O . ALA A 1 84 ? 1.147 1.311 29.810 1.00 91.62 84 ALA A O 1
ATOM 676 N N . ILE A 1 85 ? 0.674 2.310 27.864 1.00 90.56 85 ILE A N 1
ATOM 677 C CA . ILE A 1 85 ? 1.254 1.246 27.031 1.00 90.56 85 ILE A CA 1
ATOM 678 C C . ILE A 1 85 ? 2.778 1.158 27.219 1.00 90.56 85 ILE A C 1
ATOM 680 O O . ILE A 1 85 ? 3.319 0.048 27.257 1.00 90.56 85 ILE A O 1
ATOM 684 N N . GLU A 1 86 ? 3.470 2.297 27.329 1.00 89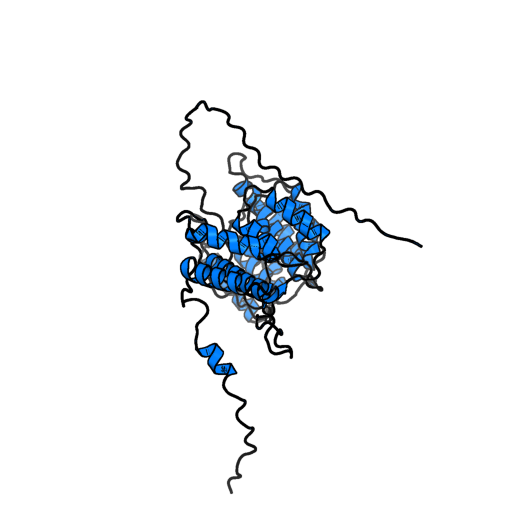.88 86 GLU A N 1
ATOM 685 C CA . GLU A 1 86 ? 4.915 2.380 27.599 1.00 89.88 86 GLU A CA 1
ATOM 686 C C . GLU A 1 86 ? 5.275 1.859 28.999 1.00 89.88 86 GLU A C 1
ATOM 688 O O . GLU A 1 86 ? 6.289 1.183 29.159 1.00 89.88 86 GLU A O 1
ATOM 693 N N . GLU A 1 87 ? 4.414 2.101 29.987 1.00 92.06 87 GLU A N 1
ATOM 694 C CA . GLU A 1 87 ? 4.524 1.593 31.361 1.00 92.06 87 GLU A CA 1
ATOM 695 C C . GLU A 1 87 ? 4.187 0.094 31.477 1.00 92.06 87 GLU A C 1
ATOM 697 O O . GLU A 1 87 ? 4.409 -0.517 32.523 1.00 92.06 87 GLU A O 1
ATOM 702 N N . GLY A 1 88 ? 3.724 -0.529 30.389 1.00 88.88 88 GLY A N 1
ATOM 703 C CA . GLY A 1 88 ? 3.562 -1.978 30.270 1.00 88.88 88 GLY A CA 1
ATOM 704 C C . GLY A 1 88 ? 2.117 -2.467 30.235 1.00 88.88 88 GLY A C 1
ATOM 705 O O . GLY A 1 88 ? 1.898 -3.677 30.162 1.00 88.88 88 GLY A O 1
ATOM 706 N N . GLU A 1 89 ? 1.125 -1.575 30.237 1.00 91.38 89 GLU A N 1
ATOM 707 C CA . GLU A 1 89 ? -0.272 -1.981 30.101 1.00 91.38 89 GLU A CA 1
ATOM 708 C C . GLU A 1 89 ? -0.529 -2.627 28.726 1.00 91.38 89 GLU A C 1
ATOM 710 O O . GLU A 1 89 ? 0.100 -2.302 27.707 1.00 91.38 89 GLU A O 1
ATOM 715 N N . SER A 1 90 ? -1.440 -3.604 28.693 1.00 91.00 90 SER A N 1
ATOM 716 C CA . SER A 1 90 ? -1.811 -4.285 27.453 1.00 91.00 90 SER A CA 1
ATOM 717 C C . SER A 1 90 ? -2.709 -3.382 26.594 1.00 91.00 90 SER A C 1
ATOM 719 O O . SER A 1 90 ? -3.742 -2.920 27.092 1.00 91.00 90 SER A O 1
ATOM 721 N N . PRO A 1 91 ? -2.393 -3.177 25.297 1.00 92.19 91 PRO A N 1
ATOM 722 C CA . PRO A 1 91 ? -3.243 -2.416 24.381 1.00 92.19 91 PRO A CA 1
ATOM 723 C C . PRO A 1 91 ? -4.674 -2.962 24.281 1.00 92.19 91 PRO A C 1
ATOM 725 O O . PRO A 1 91 ? -5.620 -2.185 24.160 1.00 92.19 91 PRO A O 1
ATOM 728 N N . GLU A 1 92 ? -4.846 -4.286 24.372 1.00 92.69 92 GLU A N 1
ATOM 729 C CA . GLU A 1 92 ? -6.164 -4.932 24.401 1.00 92.69 92 GLU A CA 1
ATOM 730 C C . GLU A 1 92 ? -6.983 -4.489 25.618 1.00 92.69 92 GLU A C 1
ATOM 732 O O . GLU A 1 92 ? -8.132 -4.067 25.472 1.00 92.69 92 GLU A O 1
ATOM 737 N N . THR A 1 93 ? -6.395 -4.573 26.815 1.00 91.81 93 THR A N 1
ATOM 738 C CA . THR A 1 93 ? -7.074 -4.233 28.072 1.00 91.81 93 THR A CA 1
ATOM 739 C C . THR A 1 93 ? -7.501 -2.772 28.069 1.00 91.81 93 THR A C 1
ATOM 741 O O . THR A 1 93 ? -8.650 -2.469 28.390 1.00 91.81 93 THR A O 1
ATOM 744 N N . LEU A 1 94 ? -6.614 -1.878 27.624 1.00 93.38 94 LEU A N 1
ATOM 745 C CA . LEU A 1 94 ? -6.913 -0.456 27.474 1.00 93.38 94 LEU A CA 1
ATOM 746 C C . LEU A 1 94 ? -8.052 -0.208 26.489 1.00 93.38 94 LEU A C 1
ATOM 748 O O . LEU A 1 94 ? -8.982 0.537 26.799 1.00 93.38 94 LEU A O 1
ATOM 752 N N . PHE A 1 95 ? -8.001 -0.839 25.314 1.00 95.25 95 PHE A N 1
ATOM 753 C CA . PHE A 1 95 ? -9.043 -0.696 24.302 1.00 95.25 95 PHE A CA 1
ATOM 754 C C . PHE A 1 95 ? -10.410 -1.113 24.849 1.00 95.25 95 PHE A C 1
ATOM 756 O O . PHE A 1 95 ? -11.363 -0.339 24.761 1.00 95.25 95 PHE A O 1
ATOM 763 N N . ARG A 1 96 ? -10.501 -2.308 25.446 1.00 94.88 96 ARG A N 1
ATOM 764 C CA . ARG A 1 96 ? -11.761 -2.846 25.975 1.00 94.88 96 ARG A CA 1
ATOM 765 C C . ARG A 1 96 ? -12.277 -2.034 27.155 1.00 94.88 96 ARG A C 1
ATOM 767 O O . ARG A 1 96 ? -13.434 -1.651 27.150 1.00 94.88 96 ARG A O 1
ATOM 774 N N . SER A 1 97 ? -11.406 -1.664 28.092 1.00 94.62 97 SER A N 1
ATOM 775 C CA . SER A 1 97 ? -11.768 -0.809 29.230 1.00 94.62 97 SER A CA 1
ATOM 776 C C . SER A 1 97 ? -12.379 0.522 28.777 1.00 94.62 97 SER A C 1
ATOM 778 O O . SER A 1 97 ? -13.433 0.936 29.261 1.00 94.62 97 SER A O 1
ATOM 780 N N . LYS A 1 98 ? -11.765 1.184 27.787 1.00 93.88 98 LYS A N 1
ATOM 781 C CA . LYS A 1 98 ? -12.295 2.436 27.229 1.00 93.88 98 LYS A CA 1
ATOM 782 C C . LYS A 1 98 ? -13.582 2.222 26.435 1.00 93.88 98 LYS A C 1
ATOM 784 O O . LYS A 1 98 ? -14.450 3.095 26.478 1.00 93.88 98 LYS A O 1
ATOM 789 N N . LEU A 1 99 ? -13.705 1.098 25.728 1.00 94.38 99 LEU A N 1
ATOM 790 C CA . LEU A 1 99 ? -14.916 0.727 24.997 1.00 94.38 99 LEU A CA 1
ATOM 791 C C . LEU A 1 99 ? -16.091 0.510 25.957 1.00 94.38 99 LEU A C 1
ATOM 793 O O . LEU A 1 99 ? -17.129 1.142 25.784 1.00 94.38 99 LEU A O 1
ATOM 797 N N . ASP A 1 100 ? -15.897 -0.300 26.997 1.00 94.12 100 ASP A N 1
ATOM 798 C CA . ASP A 1 100 ? -16.909 -0.630 28.006 1.00 94.12 100 ASP A CA 1
ATOM 799 C C . ASP A 1 100 ? -17.333 0.609 28.805 1.00 94.12 100 ASP A C 1
ATOM 801 O O . ASP A 1 100 ? -18.507 0.788 29.124 1.00 94.12 100 ASP A O 1
ATOM 805 N N . ALA A 1 101 ? -16.391 1.518 29.072 1.00 93.38 101 ALA A N 1
ATOM 806 C CA . ALA A 1 101 ? -16.669 2.804 29.706 1.00 93.38 101 ALA A CA 1
ATOM 807 C C . ALA A 1 101 ? -17.347 3.827 28.770 1.00 93.38 101 ALA A C 1
ATOM 809 O O . ALA A 1 101 ? -17.675 4.925 29.218 1.00 93.38 101 ALA A O 1
ATOM 810 N N . GLY A 1 102 ? -17.505 3.532 27.474 1.00 91.69 102 GLY A N 1
ATOM 811 C CA . GLY A 1 102 ? -18.053 4.471 26.487 1.00 91.69 102 GLY A CA 1
ATOM 812 C C . GLY A 1 102 ? -17.159 5.689 26.213 1.00 91.69 102 GLY A C 1
ATOM 813 O O . GLY A 1 102 ? -17.635 6.704 25.714 1.00 91.69 102 GLY A O 1
ATOM 814 N N . THR A 1 103 ? -15.865 5.605 26.540 1.00 91.38 103 THR A N 1
ATOM 815 C CA . THR A 1 103 ? -14.884 6.705 26.412 1.00 91.38 103 THR A CA 1
ATOM 816 C C . THR A 1 103 ? -13.858 6.473 25.301 1.00 91.38 103 THR A C 1
ATOM 818 O O . THR A 1 103 ? -12.916 7.254 25.139 1.00 91.38 103 THR A O 1
ATOM 821 N N . LEU A 1 104 ? -14.009 5.394 24.528 1.00 93.88 104 LEU A N 1
ATOM 822 C CA . LEU A 1 104 ? -13.117 5.076 23.420 1.00 93.88 104 LEU A CA 1
ATOM 823 C C . LEU A 1 104 ? -13.268 6.101 22.287 1.00 93.88 104 LEU A C 1
ATOM 825 O O . LEU A 1 104 ? -14.315 6.204 21.652 1.00 93.88 104 LEU A O 1
ATOM 829 N N . SER A 1 105 ? -12.185 6.822 21.999 1.00 92.56 105 SER A N 1
ATOM 830 C CA . SER A 1 105 ? -12.082 7.725 20.851 1.00 92.56 105 SER A CA 1
ATOM 831 C C . SER A 1 105 ? -11.247 7.103 19.728 1.00 92.56 105 SER A C 1
ATOM 833 O O . SER A 1 105 ? -10.376 6.267 19.975 1.00 92.56 105 SER A O 1
ATOM 835 N N . ARG A 1 106 ? -11.463 7.537 18.477 1.00 93.19 106 ARG A N 1
ATOM 836 C CA . ARG A 1 106 ? -10.710 7.058 17.293 1.00 93.19 106 ARG A CA 1
ATOM 837 C C . ARG A 1 106 ? -9.188 7.168 17.441 1.00 93.19 106 ARG A C 1
ATOM 839 O O . ARG A 1 106 ? -8.510 6.188 17.135 1.00 93.19 106 ARG A O 1
ATOM 846 N N . PRO A 1 107 ? -8.621 8.275 17.957 1.00 91.75 107 PRO A N 1
ATOM 847 C CA . PRO A 1 107 ? -7.181 8.358 18.184 1.00 91.75 107 PRO A CA 1
ATOM 848 C C . PRO A 1 107 ? -6.660 7.346 19.213 1.00 91.75 107 PRO A C 1
ATOM 850 O O . PRO A 1 107 ? -5.601 6.761 19.000 1.00 91.75 107 PRO A O 1
ATOM 853 N N . VAL A 1 108 ? -7.397 7.125 20.309 1.00 93.12 108 VAL A N 1
ATOM 854 C CA . VAL A 1 108 ? -7.031 6.148 21.351 1.00 93.12 108 VAL A CA 1
ATOM 855 C C . VAL A 1 108 ? -7.122 4.730 20.794 1.00 93.12 108 VAL A C 1
ATOM 857 O O . VAL A 1 108 ? -6.159 3.975 20.892 1.00 93.12 108 VAL A O 1
ATOM 860 N N . ALA A 1 109 ? -8.225 4.401 20.115 1.00 94.81 109 ALA A N 1
ATOM 861 C CA . ALA A 1 109 ? -8.389 3.136 19.408 1.00 94.81 109 ALA A CA 1
ATOM 862 C C . ALA A 1 109 ? -7.235 2.892 18.427 1.00 94.81 109 ALA A C 1
ATOM 864 O O . ALA A 1 109 ? -6.614 1.834 18.461 1.00 94.81 109 ALA A O 1
ATOM 865 N N . SER A 1 110 ? -6.885 3.889 17.608 1.00 93.81 110 SER A N 1
ATOM 866 C CA . SER A 1 110 ? -5.786 3.780 16.647 1.00 93.81 110 SER A CA 1
ATOM 867 C C . SER A 1 110 ? -4.462 3.434 17.326 1.00 93.81 110 SER A C 1
ATOM 869 O O . SER A 1 110 ? -3.729 2.606 16.797 1.00 93.81 110 SER A O 1
ATOM 871 N N . ILE A 1 111 ? -4.150 4.045 18.473 1.00 92.31 111 ILE A N 1
ATOM 872 C CA . ILE A 1 111 ? -2.931 3.736 19.234 1.00 92.31 111 ILE A CA 1
ATOM 873 C C . ILE A 1 111 ? -2.975 2.290 19.723 1.00 92.31 111 ILE A C 1
ATOM 875 O O . ILE A 1 111 ? -2.039 1.541 19.455 1.00 92.31 111 ILE A O 1
ATOM 879 N N . CYS A 1 112 ? -4.070 1.871 20.362 1.00 93.81 112 CYS A N 1
ATOM 880 C CA . CYS A 1 112 ? -4.190 0.509 20.875 1.00 93.81 112 CYS A CA 1
ATOM 881 C C . CYS A 1 112 ? -4.058 -0.548 19.768 1.00 93.81 112 CYS A C 1
ATOM 883 O O . CYS A 1 112 ? -3.319 -1.512 19.937 1.00 93.81 112 CYS A O 1
ATOM 885 N N . LEU A 1 113 ? -4.729 -0.370 18.622 1.00 94.25 113 LEU A N 1
ATOM 886 C CA . LEU A 1 113 ? -4.677 -1.338 17.518 1.00 94.25 113 LEU A CA 1
ATOM 887 C C . LEU A 1 113 ? -3.300 -1.389 16.845 1.00 94.25 113 LEU A C 1
ATOM 889 O O . LEU A 1 113 ? -2.835 -2.464 16.465 1.00 94.25 113 LEU A O 1
ATO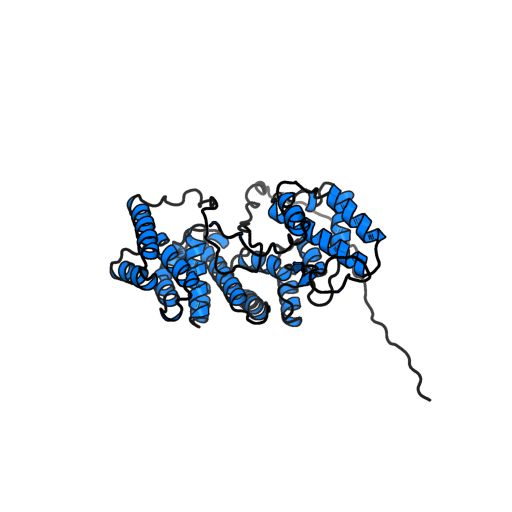M 893 N N . VAL A 1 114 ? -2.642 -0.239 16.673 1.00 91.81 114 VAL A N 1
ATOM 894 C CA . VAL A 1 114 ? -1.289 -0.182 16.098 1.00 91.81 114 VAL A CA 1
ATOM 895 C C . VAL A 1 114 ? -0.292 -0.875 17.026 1.00 91.81 114 VAL A C 1
ATOM 897 O O . VAL A 1 114 ? 0.480 -1.718 16.573 1.00 91.81 114 VAL A O 1
ATOM 900 N N . GLU A 1 115 ? -0.351 -0.596 18.326 1.00 91.56 115 GLU A N 1
ATOM 901 C CA . GLU A 1 115 ? 0.527 -1.232 19.312 1.00 91.56 115 GLU A CA 1
ATOM 902 C C . GLU A 1 115 ? 0.238 -2.730 19.474 1.00 91.56 115 GLU A C 1
ATOM 904 O O . GLU A 1 115 ? 1.170 -3.531 19.553 1.00 91.56 115 GLU A O 1
ATOM 909 N N . ALA A 1 116 ? -1.029 -3.150 19.430 1.00 90.75 116 ALA A N 1
ATOM 910 C CA . ALA A 1 116 ? -1.392 -4.568 19.411 1.00 90.75 116 ALA A CA 1
ATOM 911 C C . ALA A 1 116 ? -0.815 -5.293 18.182 1.00 90.75 116 ALA A C 1
ATOM 913 O O . ALA A 1 116 ? -0.314 -6.415 18.300 1.00 90.75 116 ALA A O 1
ATOM 914 N N . ASN A 1 117 ? -0.826 -4.640 17.013 1.00 88.75 117 ASN A N 1
ATOM 915 C CA . ASN A 1 117 ? -0.204 -5.174 15.804 1.00 88.75 117 ASN A CA 1
ATOM 916 C C . ASN A 1 117 ? 1.311 -5.336 15.947 1.00 88.75 117 ASN A C 1
ATOM 918 O O . ASN A 1 117 ? 1.823 -6.396 15.570 1.00 88.75 117 ASN A O 1
ATOM 922 N N . HIS A 1 118 ? 2.003 -4.333 16.503 1.00 86.06 118 HIS A N 1
ATOM 923 C CA . HIS A 1 118 ? 3.442 -4.397 16.785 1.00 86.06 118 HIS A CA 1
ATOM 924 C C . HIS A 1 118 ? 3.780 -5.519 17.769 1.00 86.06 118 HIS A C 1
ATOM 926 O O . HIS A 1 118 ? 4.739 -6.254 17.564 1.00 86.06 118 HIS A O 1
ATOM 932 N N . ARG A 1 119 ? 2.956 -5.707 18.806 1.00 86.38 119 ARG A N 1
ATOM 933 C CA . ARG A 1 119 ? 3.135 -6.765 19.813 1.00 86.38 119 ARG A CA 1
ATOM 934 C C . ARG A 1 119 ? 2.632 -8.145 19.359 1.00 86.38 119 ARG A C 1
ATOM 936 O O . ARG A 1 119 ? 2.684 -9.083 20.149 1.00 86.38 119 ARG A O 1
ATOM 943 N N . ASN A 1 120 ? 2.145 -8.287 18.119 1.00 80.00 120 ASN A N 1
ATOM 944 C CA . ASN A 1 120 ? 1.591 -9.532 17.563 1.00 80.00 120 ASN A CA 1
ATOM 945 C C . ASN A 1 120 ? 0.495 -10.171 18.451 1.00 80.00 120 ASN A C 1
ATOM 947 O O . ASN A 1 120 ? 0.420 -11.390 18.598 1.00 80.00 120 ASN A O 1
ATOM 951 N N . GLN A 1 121 ? -0.369 -9.356 19.061 1.00 76.00 121 GLN A N 1
ATOM 952 C CA . GLN A 1 121 ? -1.424 -9.817 19.974 1.00 76.00 121 GLN A CA 1
ATOM 953 C C . GLN A 1 121 ? -2.691 -10.263 19.222 1.00 76.00 121 GLN A C 1
ATOM 955 O O . GLN A 1 121 ? -3.751 -9.658 19.338 1.00 76.00 121 GLN A O 1
ATOM 960 N N . VAL A 1 122 ? -2.593 -11.336 18.435 1.00 71.38 122 VAL A N 1
ATOM 961 C CA . VAL A 1 122 ? -3.696 -11.817 17.574 1.00 71.38 122 VAL A CA 1
ATOM 962 C C . VAL A 1 122 ? -4.793 -12.554 18.360 1.00 71.38 122 VAL A C 1
ATOM 964 O O . VAL A 1 122 ? -5.967 -12.495 18.006 1.00 71.38 122 VAL A O 1
ATOM 967 N N . ALA A 1 123 ? -4.449 -13.217 19.470 1.00 65.75 123 ALA A N 1
ATOM 968 C CA . ALA A 1 123 ? -5.406 -14.001 20.266 1.00 65.75 123 ALA A CA 1
ATOM 969 C C . ALA A 1 123 ? -6.509 -13.153 20.939 1.00 65.75 123 ALA A C 1
ATOM 971 O O . ALA A 1 123 ? -7.536 -13.684 21.358 1.00 65.75 123 ALA A O 1
ATOM 972 N N . ALA A 1 124 ? -6.305 -11.837 21.009 1.00 75.50 124 ALA A N 1
ATOM 973 C CA . ALA A 1 124 ? -7.171 -10.863 21.660 1.00 75.50 124 ALA A CA 1
ATOM 974 C C . ALA A 1 124 ? -8.499 -10.586 20.928 1.00 75.50 124 ALA A C 1
ATOM 976 O O . ALA A 1 124 ? -9.363 -9.906 21.486 1.00 75.50 124 ALA A O 1
ATOM 977 N N . LYS A 1 125 ? -8.676 -11.052 19.678 1.00 88.75 125 LYS A N 1
ATOM 978 C CA . LYS A 1 125 ? -9.831 -10.705 18.814 1.00 88.75 125 LYS A CA 1
ATOM 979 C C . LYS A 1 125 ? -10.111 -9.196 18.761 1.00 88.75 125 LYS A C 1
ATOM 981 O O . LYS A 1 125 ? -11.257 -8.737 18.781 1.00 88.75 125 LYS A O 1
ATOM 986 N N . LEU A 1 126 ? -9.041 -8.411 18.783 1.00 92.06 126 LEU A N 1
ATOM 987 C CA . LEU A 1 126 ? -9.110 -6.965 18.905 1.00 92.06 126 LEU A CA 1
ATOM 988 C C . LEU A 1 126 ? -9.555 -6.318 17.586 1.00 92.06 126 LEU A C 1
ATOM 990 O O . LEU A 1 126 ? -10.257 -5.308 17.610 1.00 92.06 126 LEU A O 1
ATOM 994 N N . GLY A 1 127 ? -9.210 -6.924 16.445 1.00 93.94 127 GLY A N 1
ATOM 995 C CA . GLY A 1 127 ? -9.695 -6.526 15.126 1.00 93.94 127 GLY A CA 1
ATOM 996 C C . GLY A 1 127 ? -11.214 -6.641 15.027 1.00 93.94 127 GLY A C 1
ATOM 997 O O . GLY A 1 127 ? -11.875 -5.675 14.649 1.00 93.94 127 GLY A O 1
ATOM 998 N N . GLN A 1 128 ? -11.772 -7.777 15.453 1.00 94.75 128 GLN A N 1
ATOM 999 C CA . GLN A 1 128 ? -13.223 -7.997 15.493 1.00 94.75 128 GLN A CA 1
ATOM 1000 C C . GLN A 1 128 ? -13.951 -6.999 16.413 1.00 94.75 128 GLN A C 1
ATOM 1002 O O . GLN A 1 128 ? -14.976 -6.424 16.032 1.00 94.75 128 GLN A O 1
ATOM 1007 N N . ALA A 1 129 ? -13.405 -6.734 17.605 1.00 94.88 129 ALA A N 1
ATOM 1008 C CA . ALA A 1 129 ? -13.964 -5.736 18.520 1.00 94.88 129 ALA A CA 1
ATOM 1009 C C . ALA A 1 129 ? -13.951 -4.324 17.903 1.00 94.88 129 ALA A C 1
ATOM 1011 O O . ALA A 1 129 ? -14.951 -3.604 17.961 1.00 94.88 129 ALA A O 1
ATOM 1012 N N . ALA A 1 130 ? -12.845 -3.943 17.257 1.00 95.88 130 ALA A N 1
ATOM 1013 C CA . ALA A 1 130 ? -12.722 -2.660 16.574 1.00 95.88 130 ALA A CA 1
ATOM 1014 C C . ALA A 1 130 ? -13.678 -2.520 15.386 1.00 95.88 130 ALA A C 1
ATOM 1016 O O . ALA A 1 130 ? -14.289 -1.463 15.227 1.00 95.88 130 ALA A O 1
ATOM 1017 N N . LEU A 1 131 ? -13.852 -3.572 14.585 1.00 96.31 131 LEU A N 1
ATOM 1018 C CA . LEU A 1 131 ? -14.792 -3.560 13.469 1.00 96.31 131 LEU A CA 1
ATOM 1019 C C . LEU A 1 131 ? -16.232 -3.404 13.945 1.00 96.31 131 LEU A C 1
ATOM 1021 O O . LEU A 1 131 ? -16.968 -2.596 13.385 1.00 96.31 131 LEU A O 1
ATOM 1025 N N . THR A 1 132 ? -16.609 -4.127 15.000 1.00 95.44 132 THR A N 1
ATOM 1026 C CA . THR A 1 132 ? -17.942 -4.021 15.610 1.00 95.44 132 THR A CA 1
ATOM 1027 C C . THR A 1 132 ? -18.211 -2.590 16.069 1.00 95.44 132 THR A C 1
ATOM 1029 O O . THR A 1 132 ? -19.256 -2.021 15.763 1.00 95.44 132 THR A O 1
ATOM 1032 N N . TRP A 1 133 ? -17.238 -1.971 16.740 1.00 95.00 133 TRP A N 1
ATOM 1033 C CA . TRP A 1 133 ? -17.339 -0.585 17.193 1.00 95.00 133 TRP A CA 1
ATOM 1034 C C . TRP A 1 133 ? -17.435 0.425 16.034 1.00 95.00 133 TRP A C 1
ATOM 1036 O O . TRP A 1 133 ? -18.204 1.387 16.106 1.00 95.00 133 TRP A O 1
ATOM 1046 N N . LEU A 1 134 ? -16.690 0.205 14.946 1.00 94.75 134 LEU A N 1
ATOM 1047 C CA . LEU A 1 134 ? -16.667 1.089 13.774 1.00 94.75 134 LEU A CA 1
ATOM 1048 C C . LEU A 1 134 ? -17.790 0.836 12.766 1.00 94.75 134 LEU A C 1
ATOM 1050 O O . LEU A 1 134 ? -17.945 1.631 11.834 1.00 94.75 134 LEU A O 1
ATOM 1054 N N . TRP A 1 135 ? -18.560 -0.242 12.920 1.00 93.06 135 TRP A N 1
ATOM 1055 C CA . TRP A 1 135 ? -19.483 -0.727 11.895 1.00 93.06 135 TRP A CA 1
ATOM 1056 C C . TRP A 1 135 ? -20.434 0.367 11.398 1.00 93.06 135 TRP A C 1
ATOM 1058 O O . TRP A 1 135 ? -20.507 0.640 10.192 1.00 93.06 135 TRP A O 1
ATOM 1068 N N . ASP A 1 136 ? -21.080 1.060 12.335 1.00 88.19 136 ASP A N 1
ATOM 1069 C CA . ASP A 1 136 ? -22.035 2.134 12.050 1.00 88.19 136 ASP A CA 1
ATOM 1070 C C . ASP A 1 136 ? -21.382 3.515 11.908 1.00 88.19 136 ASP A C 1
ATOM 1072 O O . ASP A 1 136 ? -21.975 4.414 11.319 1.00 88.19 136 ASP A O 1
ATOM 1076 N N . GLN A 1 137 ? -20.126 3.667 12.338 1.00 89.06 137 GLN A N 1
ATOM 1077 C CA . GLN A 1 137 ? -19.369 4.927 12.281 1.00 89.06 137 GLN A CA 1
ATOM 1078 C C . GLN A 1 137 ? -18.549 5.093 10.989 1.00 89.06 137 GLN A C 1
ATOM 1080 O O . GLN A 1 137 ? -17.826 6.074 10.819 1.00 89.06 137 GLN A O 1
ATOM 1085 N N . ARG A 1 138 ? -18.634 4.144 10.047 1.00 88.81 138 ARG A N 1
ATOM 1086 C CA . ARG A 1 138 ? -17.840 4.139 8.800 1.00 88.81 138 ARG A CA 1
ATOM 1087 C C . ARG A 1 138 ? -17.985 5.410 7.956 1.00 88.81 138 ARG A C 1
ATOM 1089 O O . ARG A 1 138 ? -17.022 5.848 7.331 1.00 88.81 138 ARG A O 1
ATOM 1096 N N . ASP A 1 139 ? -19.177 6.006 7.950 1.00 86.50 139 ASP A N 1
ATOM 1097 C CA . ASP A 1 139 ? -19.470 7.245 7.227 1.00 86.50 139 ASP A CA 1
ATOM 1098 C C . ASP A 1 139 ? -19.014 8.499 7.995 1.00 86.50 139 ASP A C 1
ATOM 1100 O O . ASP A 1 139 ? -19.019 9.582 7.416 1.00 86.50 139 ASP A O 1
ATOM 1104 N N . ASP A 1 140 ? -18.552 8.376 9.240 1.00 88.62 140 ASP A N 1
ATOM 1105 C CA . ASP A 1 140 ? -18.036 9.485 10.058 1.00 88.62 140 ASP A CA 1
ATOM 1106 C C . ASP A 1 140 ? -16.500 9.503 10.124 1.00 88.62 140 ASP A C 1
ATOM 1108 O O . ASP A 1 140 ? -15.890 10.423 10.685 1.00 88.62 140 ASP A O 1
ATOM 1112 N N . LEU A 1 141 ? -15.852 8.502 9.517 1.00 89.62 141 LEU A N 1
ATOM 1113 C CA . LEU A 1 141 ? -14.400 8.427 9.395 1.00 89.62 141 LEU A CA 1
ATOM 1114 C C . LEU A 1 141 ? -13.846 9.621 8.603 1.00 89.62 141 LEU A C 1
ATOM 1116 O O . LEU A 1 141 ? -14.370 10.015 7.552 1.00 89.62 141 LEU A O 1
ATOM 1120 N N . ILE A 1 142 ? -12.767 10.192 9.138 1.00 85.12 142 ILE A N 1
ATOM 1121 C CA . ILE A 1 142 ? -12.082 11.377 8.632 1.00 85.12 142 ILE A CA 1
ATOM 1122 C C . ILE A 1 142 ? -10.761 10.933 8.019 1.00 85.12 142 ILE A C 1
ATOM 1124 O O . ILE A 1 142 ? -9.848 10.482 8.705 1.00 85.12 142 ILE A O 1
ATOM 1128 N N . TYR A 1 143 ? -10.628 11.110 6.712 1.00 81.00 143 TYR A N 1
ATOM 1129 C CA . TYR A 1 143 ? -9.429 10.723 5.980 1.00 81.00 143 TYR A CA 1
ATOM 1130 C C . TYR A 1 143 ? -8.595 11.941 5.583 1.00 81.00 143 TYR A C 1
ATOM 1132 O O . TYR A 1 143 ? -9.162 12.947 5.146 1.00 81.00 143 TYR A O 1
ATOM 1140 N N . PRO A 1 144 ? -7.251 11.871 5.695 1.00 79.06 144 PRO A N 1
ATOM 1141 C CA . PRO A 1 144 ? -6.443 10.671 5.953 1.00 79.06 144 PRO A CA 1
ATOM 1142 C C . PRO A 1 144 ? -6.204 10.347 7.440 1.00 79.06 144 PRO A C 1
ATOM 1144 O O . PRO A 1 144 ? -5.409 9.449 7.723 1.00 79.06 144 PRO A O 1
ATOM 1147 N N . ASP A 1 145 ? -6.823 11.078 8.366 1.00 82.94 145 ASP A N 1
ATOM 1148 C CA . ASP A 1 145 ? -6.512 11.019 9.800 1.00 82.94 145 ASP A CA 1
ATOM 1149 C C . ASP A 1 145 ? -6.796 9.633 10.421 1.00 82.94 145 ASP A C 1
ATOM 1151 O O . ASP A 1 145 ? -5.973 9.139 11.190 1.00 82.94 145 ASP A O 1
ATOM 1155 N N . ASP A 1 146 ? -7.860 8.950 9.990 1.00 88.81 146 ASP A N 1
ATOM 1156 C CA . ASP A 1 146 ? -8.254 7.610 10.457 1.00 88.81 146 ASP A CA 1
ATOM 1157 C C . ASP A 1 146 ? -7.675 6.452 9.618 1.00 88.81 146 ASP A C 1
ATOM 1159 O O . ASP A 1 146 ? -8.083 5.298 9.769 1.00 88.81 146 ASP A O 1
ATOM 1163 N N . ASN A 1 147 ? -6.719 6.713 8.717 1.00 88.81 147 ASN A N 1
ATOM 1164 C CA . ASN A 1 147 ? -6.120 5.646 7.904 1.00 88.81 147 ASN A CA 1
ATOM 1165 C C . ASN A 1 147 ? -5.460 4.562 8.761 1.00 88.81 147 ASN A C 1
ATOM 1167 O O . ASN A 1 147 ? -5.647 3.379 8.492 1.00 88.81 147 ASN A O 1
ATOM 1171 N N . ASP A 1 148 ? -4.701 4.959 9.784 1.00 88.44 148 ASP A N 1
ATOM 1172 C CA . ASP A 1 148 ? -3.988 4.012 10.645 1.00 88.44 148 ASP A CA 1
ATOM 1173 C C . ASP A 1 148 ? -4.952 3.132 11.429 1.00 88.44 148 ASP A C 1
ATOM 1175 O O . ASP A 1 148 ? -4.709 1.937 11.557 1.00 88.44 148 ASP A O 1
ATOM 1179 N N . LEU A 1 149 ? -6.061 3.708 11.899 1.00 93.88 149 LEU A N 1
ATOM 1180 C CA . LEU A 1 149 ? -7.118 2.975 12.583 1.00 93.88 149 LEU A CA 1
ATOM 1181 C C . LEU A 1 149 ? -7.669 1.865 11.682 1.00 93.88 149 LEU A C 1
ATOM 1183 O O . LEU A 1 149 ? -7.696 0.700 12.077 1.00 93.88 149 LEU A O 1
ATOM 1187 N N . VAL A 1 150 ? -8.049 2.214 10.449 1.00 94.62 150 VAL A N 1
ATOM 1188 C CA . VAL A 1 150 ? -8.610 1.254 9.488 1.00 94.62 150 VAL A CA 1
ATOM 1189 C C . VAL A 1 150 ? -7.572 0.220 9.051 1.00 94.62 150 VAL A C 1
ATOM 1191 O O . VAL A 1 150 ? -7.895 -0.965 8.963 1.00 94.62 150 VAL A O 1
ATOM 1194 N N . PHE A 1 151 ? -6.326 0.630 8.798 1.00 93.12 151 PHE A N 1
ATOM 1195 C CA . PHE A 1 151 ? -5.253 -0.300 8.443 1.00 93.12 151 PHE A CA 1
ATOM 1196 C C . PHE A 1 151 ? -4.955 -1.271 9.580 1.00 93.12 151 PHE A C 1
ATOM 1198 O O . PHE A 1 151 ? -4.873 -2.467 9.327 1.00 93.12 151 PHE A O 1
ATOM 1205 N N . ALA A 1 152 ? -4.832 -0.786 10.816 1.00 92.81 152 ALA A N 1
ATOM 1206 C CA . ALA A 1 152 ? -4.532 -1.622 11.970 1.00 92.81 152 ALA A CA 1
ATOM 1207 C C . ALA A 1 152 ? -5.668 -2.607 12.273 1.00 92.81 152 ALA A C 1
ATOM 1209 O O . ALA A 1 152 ? -5.397 -3.782 12.516 1.00 92.81 152 ALA A O 1
ATOM 1210 N N . MET A 1 153 ? -6.924 -2.156 12.191 1.00 96.19 153 MET A N 1
ATOM 1211 C CA . MET A 1 153 ? -8.099 -3.025 12.302 1.00 96.19 153 MET A CA 1
ATOM 1212 C C . MET A 1 153 ? -8.086 -4.117 11.227 1.00 96.19 153 MET A C 1
ATOM 1214 O O . MET A 1 153 ? -8.266 -5.290 11.540 1.00 96.19 153 MET A O 1
ATOM 1218 N N . THR A 1 154 ? -7.840 -3.743 9.968 1.00 95.56 154 THR A N 1
ATOM 1219 C CA . THR A 1 154 ? -7.806 -4.700 8.853 1.00 95.56 154 THR A CA 1
ATOM 1220 C C . THR A 1 154 ? -6.678 -5.719 9.027 1.00 95.56 154 THR A C 1
ATOM 1222 O O . THR A 1 154 ? -6.896 -6.909 8.826 1.00 95.56 154 THR A O 1
ATOM 1225 N N . ASP A 1 155 ? -5.492 -5.276 9.452 1.00 92.75 155 ASP A N 1
ATOM 1226 C CA . ASP A 1 155 ? -4.335 -6.144 9.706 1.00 92.75 155 ASP A CA 1
ATOM 1227 C C . ASP A 1 155 ? -4.622 -7.171 10.803 1.00 92.75 155 ASP A C 1
ATOM 1229 O O . ASP A 1 155 ? -4.340 -8.355 10.620 1.00 92.75 155 ASP A O 1
ATOM 1233 N N . LEU A 1 156 ? -5.255 -6.747 11.901 1.00 94.12 156 LEU A N 1
ATOM 1234 C CA . LEU A 1 156 ? -5.672 -7.647 12.977 1.00 94.12 156 LEU A CA 1
ATOM 1235 C C . LEU A 1 156 ? -6.717 -8.654 12.495 1.00 94.12 156 LEU A C 1
ATOM 1237 O O . LEU A 1 156 ? -6.524 -9.844 12.705 1.00 94.12 156 LEU A O 1
ATOM 1241 N N . LEU A 1 157 ? -7.764 -8.219 11.786 1.00 95.44 157 LEU A N 1
ATOM 1242 C CA . LEU A 1 157 ? -8.812 -9.115 11.276 1.00 95.44 157 LEU A CA 1
ATOM 1243 C C . LEU A 1 157 ? -8.264 -10.207 10.357 1.00 95.44 157 LEU A C 1
ATOM 1245 O O . LEU A 1 157 ? -8.656 -11.366 10.469 1.00 95.44 157 LEU A O 1
ATOM 1249 N N . VAL A 1 158 ? -7.337 -9.857 9.462 1.00 93.50 158 VAL A N 1
ATOM 1250 C CA . VAL A 1 158 ? -6.701 -10.838 8.572 1.00 93.50 158 VAL A CA 1
ATOM 1251 C C . VAL A 1 158 ? -5.877 -11.837 9.386 1.00 93.50 158 VAL A C 1
ATOM 1253 O O . VAL A 1 158 ? -5.966 -13.038 9.145 1.00 93.50 158 VAL A O 1
ATOM 1256 N N . ARG A 1 159 ? -5.114 -11.367 10.380 1.00 90.56 159 ARG A N 1
ATOM 1257 C CA . ARG A 1 159 ? -4.320 -12.233 11.270 1.00 90.56 159 ARG A CA 1
ATOM 1258 C C . ARG A 1 159 ? -5.195 -13.124 12.153 1.00 90.56 159 ARG A C 1
ATOM 1260 O O . ARG A 1 159 ? -4.811 -14.251 12.438 1.00 90.56 159 ARG A O 1
ATOM 1267 N N . GLU A 1 160 ? -6.362 -12.632 12.552 1.00 92.81 160 GLU A N 1
ATOM 1268 C CA . GLU A 1 160 ? -7.385 -13.356 13.316 1.00 92.81 160 GLU A CA 1
ATOM 1269 C C . GLU A 1 160 ? -8.138 -14.402 12.473 1.00 92.81 160 GLU A C 1
ATOM 1271 O O . GLU A 1 160 ? -8.879 -15.207 13.033 1.00 92.81 160 GLU A O 1
ATOM 1276 N N . GLY A 1 161 ? -7.954 -14.417 11.146 1.00 91.88 161 GLY A N 1
ATOM 1277 C CA . GLY A 1 161 ? -8.676 -15.305 10.227 1.00 91.88 161 GLY A CA 1
ATOM 1278 C C . GLY A 1 161 ? -10.087 -14.826 9.862 1.00 91.88 161 GLY A C 1
ATOM 1279 O O . GLY A 1 161 ? -10.836 -15.564 9.228 1.00 91.88 161 GLY A O 1
ATOM 1280 N N . ASN A 1 162 ? -10.443 -13.587 10.213 1.00 94.00 162 ASN A N 1
ATOM 1281 C CA . ASN A 1 162 ? -11.767 -12.987 10.016 1.00 94.00 162 ASN A CA 1
ATOM 1282 C C . ASN A 1 162 ? -11.801 -12.036 8.803 1.00 94.00 162 ASN A C 1
ATOM 1284 O O . ASN A 1 162 ? -12.461 -10.997 8.816 1.00 94.00 162 ASN A O 1
ATOM 1288 N N . GLU A 1 163 ? -11.073 -12.359 7.731 1.00 93.62 163 GLU A N 1
ATOM 1289 C CA . GLU A 1 163 ? -10.965 -11.478 6.558 1.00 93.62 163 GLU A CA 1
ATOM 1290 C C . GLU A 1 163 ? -12.297 -11.240 5.830 1.00 93.62 163 GLU A C 1
ATOM 1292 O O . GLU A 1 163 ? -12.490 -10.189 5.218 1.00 93.62 163 GLU A O 1
ATOM 1297 N N . GLU A 1 164 ? -13.235 -12.188 5.897 1.00 95.00 164 GLU A N 1
ATOM 1298 C CA . GLU A 1 164 ? -14.554 -12.032 5.277 1.00 95.00 164 GLU A CA 1
ATOM 1299 C C . GLU A 1 164 ? -15.365 -10.904 5.923 1.00 95.00 164 GLU A C 1
ATOM 1301 O O . GLU A 1 164 ? -16.101 -10.216 5.216 1.00 95.00 164 GLU A O 1
ATOM 1306 N N . GLU A 1 165 ? -15.148 -10.611 7.209 1.00 95.06 165 GLU A N 1
ATOM 1307 C CA . GLU A 1 165 ? -15.797 -9.473 7.869 1.00 95.06 165 GLU A CA 1
ATOM 1308 C C . GLU A 1 165 ? -15.326 -8.133 7.274 1.00 95.06 165 GLU A C 1
ATOM 1310 O O . GLU A 1 165 ? -16.118 -7.201 7.105 1.00 95.06 165 GLU A O 1
ATOM 1315 N N . VAL A 1 166 ? -14.053 -8.044 6.858 1.00 94.88 166 VAL A N 1
ATOM 1316 C CA . VAL A 1 166 ? -13.531 -6.880 6.118 1.00 94.88 166 VAL A CA 1
ATOM 1317 C C . VAL A 1 166 ? -14.260 -6.748 4.784 1.00 94.88 166 VAL A C 1
ATOM 1319 O O . VAL A 1 166 ? -14.668 -5.650 4.398 1.00 94.88 166 VAL A O 1
ATOM 1322 N N . TRP A 1 167 ? -14.450 -7.859 4.069 1.00 95.12 167 TRP A N 1
ATOM 1323 C CA . TRP A 1 167 ? -15.161 -7.853 2.794 1.00 95.12 167 TRP A CA 1
ATOM 1324 C C . TRP A 1 167 ? -16.618 -7.425 2.937 1.00 95.12 167 TRP A C 1
ATOM 1326 O O . TRP A 1 167 ? -17.098 -6.640 2.114 1.00 95.12 167 TRP A O 1
ATOM 1336 N N . ASP A 1 168 ? -17.307 -7.886 3.976 1.00 94.62 168 ASP A N 1
ATOM 1337 C CA . ASP A 1 168 ? -18.675 -7.468 4.276 1.00 94.62 168 ASP A CA 1
ATOM 1338 C C . ASP A 1 168 ? -18.748 -5.971 4.579 1.00 94.62 168 ASP A C 1
ATOM 1340 O O . ASP A 1 168 ? -19.580 -5.262 4.003 1.00 94.62 168 ASP A O 1
ATOM 1344 N N . TRP A 1 169 ? -17.799 -5.448 5.354 1.00 93.62 169 TRP A N 1
ATOM 1345 C CA . TRP A 1 169 ? -17.714 -4.016 5.628 1.00 93.62 169 TRP A CA 1
ATOM 1346 C C . TRP A 1 169 ? -17.429 -3.173 4.371 1.00 93.62 169 TRP A C 1
ATOM 1348 O O . TRP A 1 169 ? -18.002 -2.091 4.187 1.00 93.62 169 TRP A O 1
ATOM 1358 N N . ILE A 1 170 ? -16.611 -3.677 3.439 1.00 92.69 170 ILE A N 1
ATOM 1359 C CA . ILE A 1 170 ? -16.384 -3.037 2.132 1.00 92.69 170 ILE A CA 1
ATOM 1360 C C . ILE A 1 170 ? -17.672 -3.053 1.285 1.00 92.69 170 ILE A C 1
ATOM 1362 O O . ILE A 1 170 ? -17.940 -2.091 0.559 1.00 92.69 170 ILE A O 1
ATOM 1366 N N . ARG A 1 171 ? -18.508 -4.098 1.368 1.00 91.69 171 ARG A N 1
ATOM 1367 C CA . ARG A 1 171 ? -19.782 -4.191 0.621 1.00 91.69 171 ARG A CA 1
ATOM 1368 C C . ARG A 1 171 ? -20.849 -3.227 1.138 1.00 91.69 171 ARG A C 1
ATOM 1370 O O . ARG A 1 171 ? -21.702 -2.802 0.349 1.00 91.69 171 ARG A O 1
ATOM 1377 N N . CYS A 1 172 ? -20.797 -2.844 2.414 1.00 90.12 172 CYS A N 1
ATOM 1378 C CA . CYS A 1 172 ? -21.786 -1.969 3.043 1.00 90.12 172 CYS A CA 1
ATOM 1379 C C . CYS A 1 172 ? -22.027 -0.680 2.253 1.00 90.12 172 CYS A C 1
ATOM 1381 O O . CYS A 1 172 ? -21.096 -0.029 1.769 1.00 90.12 172 CYS A O 1
ATOM 1383 N N . ARG A 1 173 ? -23.301 -0.296 2.114 1.00 87.88 173 ARG A N 1
ATOM 1384 C CA . ARG A 1 173 ? -23.695 0.956 1.452 1.00 87.88 173 ARG A CA 1
ATOM 1385 C C . ARG A 1 173 ? -23.302 2.159 2.314 1.00 87.88 173 ARG A C 1
ATOM 1387 O O . ARG A 1 173 ? -23.272 2.064 3.540 1.00 87.88 173 ARG A O 1
ATOM 1394 N N . SER A 1 174 ? -23.020 3.277 1.648 1.00 87.31 174 SER A N 1
ATOM 1395 C CA . SER A 1 174 ? -22.870 4.566 2.325 1.00 87.31 174 SER A CA 1
ATOM 1396 C C . SER A 1 174 ? -24.233 5.126 2.688 1.00 87.31 174 SER A C 1
ATOM 1398 O O . SER A 1 174 ? -25.155 5.065 1.870 1.00 87.31 174 SER A O 1
ATOM 1400 N N . HIS A 1 175 ? -24.327 5.703 3.878 1.00 88.00 175 HIS A N 1
ATOM 1401 C CA . HIS A 1 175 ? -25.434 6.551 4.297 1.00 88.00 175 HIS A CA 1
ATOM 1402 C C . HIS A 1 175 ? -25.207 8.027 3.924 1.00 88.00 175 HIS A C 1
ATOM 1404 O O . HIS A 1 175 ? -26.124 8.836 4.053 1.00 88.00 175 HIS A O 1
ATOM 1410 N N . ARG A 1 176 ? -24.011 8.399 3.436 1.00 86.69 176 ARG A N 1
ATOM 1411 C CA . ARG A 1 176 ? -23.713 9.764 2.972 1.00 86.69 176 ARG A CA 1
ATOM 1412 C C . ARG A 1 176 ? -24.589 10.136 1.765 1.00 86.69 176 ARG A C 1
ATOM 1414 O O . ARG A 1 176 ? -24.908 9.288 0.925 1.00 86.69 176 ARG A O 1
ATOM 1421 N N . SER A 1 177 ? -24.939 11.425 1.652 1.00 85.44 177 SER A N 1
ATOM 1422 C CA . SER A 1 177 ? -25.769 11.942 0.548 1.00 85.44 177 SER A CA 1
ATOM 1423 C C . SER A 1 177 ? -25.205 11.546 -0.816 1.00 85.44 177 SER A C 1
ATOM 1425 O O . SER A 1 177 ? -23.994 11.597 -1.028 1.00 85.44 177 SER A O 1
ATOM 1427 N N . LYS A 1 178 ? -26.090 11.214 -1.766 1.00 87.25 178 LYS A N 1
ATOM 1428 C CA . LYS A 1 178 ? -25.726 10.877 -3.150 1.00 87.25 178 LYS A CA 1
ATOM 1429 C C . LYS A 1 178 ? -25.077 12.032 -3.914 1.00 87.25 178 LYS A C 1
ATOM 1431 O O . LYS A 1 178 ? -24.389 11.758 -4.893 1.00 87.25 178 LYS A O 1
ATOM 1436 N N . ASP A 1 179 ? -25.257 13.263 -3.444 1.00 88.88 179 ASP A N 1
ATOM 1437 C CA . ASP A 1 179 ? -24.685 14.468 -4.052 1.00 88.88 179 ASP A CA 1
ATOM 1438 C C . ASP A 1 179 ? -23.173 14.575 -3.819 1.00 88.88 179 ASP A C 1
ATOM 1440 O O . ASP A 1 179 ? -22.470 15.276 -4.548 1.00 88.88 179 ASP A O 1
ATOM 1444 N N . LEU A 1 180 ? -22.646 13.867 -2.812 1.00 86.25 180 LEU A N 1
ATOM 1445 C CA . LEU A 1 180 ? -21.212 13.832 -2.569 1.00 86.25 180 LEU A CA 1
ATOM 1446 C C . LEU A 1 180 ? -20.490 13.003 -3.643 1.00 86.25 180 LEU A C 1
ATOM 1448 O O . LEU A 1 180 ? -20.985 11.948 -4.066 1.00 86.25 180 LEU A O 1
ATOM 1452 N N . PRO A 1 181 ? -19.273 13.414 -4.047 1.00 85.81 181 PRO A N 1
ATOM 1453 C CA . PRO A 1 181 ? -18.476 12.651 -4.994 1.00 85.81 181 PRO A CA 1
ATOM 1454 C C . PRO A 1 181 ? -18.284 11.200 -4.551 1.00 85.81 181 PRO A C 1
ATOM 1456 O O . PRO A 1 181 ? -18.125 10.903 -3.367 1.00 85.81 181 PRO A O 1
ATOM 1459 N N . PHE A 1 182 ? -18.255 10.285 -5.521 1.00 83.69 182 PHE A N 1
ATOM 1460 C CA . PHE A 1 182 ? -18.142 8.846 -5.276 1.00 83.69 182 PHE A CA 1
ATOM 1461 C C . PHE A 1 182 ? -16.968 8.469 -4.353 1.00 83.69 182 PHE A C 1
ATOM 1463 O O . PHE A 1 182 ? -17.153 7.689 -3.422 1.00 83.69 182 PHE A O 1
ATOM 1470 N N . TYR A 1 183 ? -15.796 9.079 -4.552 1.00 80.62 183 TYR A N 1
ATOM 1471 C CA . TYR A 1 183 ? -14.613 8.818 -3.729 1.00 80.62 183 TYR A CA 1
ATOM 1472 C C . TYR A 1 183 ? -14.785 9.254 -2.267 1.00 80.62 183 TYR A C 1
ATOM 1474 O O . TYR A 1 183 ? -14.278 8.578 -1.384 1.00 80.62 183 TYR A O 1
ATOM 1482 N N . VAL A 1 184 ? -15.546 10.323 -2.000 1.00 82.44 184 VAL A N 1
ATOM 1483 C CA . VAL A 1 184 ? -15.863 10.763 -0.631 1.00 82.44 184 VAL A CA 1
ATOM 1484 C C . VAL A 1 184 ? -16.846 9.790 0.007 1.00 82.44 184 VAL A C 1
ATOM 1486 O O . VAL A 1 184 ? -16.690 9.405 1.158 1.00 82.44 184 VAL A O 1
ATOM 1489 N N . ARG A 1 185 ? -17.864 9.347 -0.734 1.00 84.44 185 ARG A N 1
ATOM 1490 C CA . ARG A 1 185 ? -18.895 8.441 -0.202 1.00 84.44 185 ARG A CA 1
ATOM 1491 C C . ARG A 1 185 ? -18.388 7.046 0.129 1.00 84.44 185 ARG A C 1
ATOM 1493 O O . ARG A 1 185 ? -19.088 6.321 0.812 1.00 84.44 185 ARG A O 1
ATOM 1500 N N . HIS A 1 186 ? -17.229 6.646 -0.380 1.00 87.44 186 HIS A N 1
ATOM 1501 C CA . HIS A 1 186 ? -16.739 5.273 -0.266 1.00 87.44 186 HIS A CA 1
ATOM 1502 C C . HIS A 1 186 ? -15.263 5.202 0.129 1.00 87.44 186 HIS A C 1
ATOM 1504 O O . HIS A 1 186 ? -14.588 4.214 -0.156 1.00 87.44 186 HIS A O 1
ATOM 1510 N N . GLU A 1 187 ? -14.750 6.242 0.782 1.00 86.50 187 GLU A N 1
ATOM 1511 C CA . GLU A 1 187 ? -13.328 6.351 1.104 1.00 86.50 187 GLU A CA 1
ATOM 1512 C C . GLU A 1 187 ? -12.845 5.216 2.024 1.00 86.50 187 GLU A C 1
ATOM 1514 O O . GLU A 1 187 ? -11.790 4.634 1.770 1.00 86.50 187 GLU A O 1
ATOM 1519 N N . TRP A 1 188 ? -13.662 4.788 2.999 1.00 89.75 188 TRP A N 1
ATOM 1520 C CA . TRP A 1 188 ? -13.315 3.647 3.859 1.00 89.75 188 TRP A CA 1
ATOM 1521 C C . TRP A 1 188 ? -13.151 2.349 3.080 1.00 89.75 188 TRP A C 1
ATOM 1523 O O . TRP A 1 188 ? -12.313 1.536 3.454 1.00 89.75 188 TRP A O 1
ATOM 1533 N N . ARG A 1 189 ? -13.890 2.158 1.976 1.00 91.19 189 ARG A N 1
ATOM 1534 C CA . ARG A 1 189 ? -13.751 0.964 1.130 1.00 91.19 189 ARG A CA 1
ATOM 1535 C C . ARG A 1 189 ? -12.359 0.903 0.523 1.00 91.19 189 ARG A C 1
ATOM 1537 O O . ARG A 1 189 ? -11.727 -0.148 0.543 1.00 91.19 189 ARG A O 1
ATOM 1544 N N . ALA A 1 190 ? -11.880 2.033 0.003 1.00 88.38 190 ALA A N 1
ATOM 1545 C CA . ALA A 1 190 ? -10.550 2.128 -0.586 1.00 88.38 190 ALA A CA 1
ATOM 1546 C C . ALA A 1 190 ? -9.456 1.926 0.474 1.00 88.38 190 ALA A C 1
ATOM 1548 O O . ALA A 1 190 ? -8.480 1.215 0.226 1.00 88.38 190 ALA A O 1
ATOM 1549 N N . THR A 1 191 ? -9.632 2.502 1.667 1.00 90.69 191 THR A N 1
ATOM 1550 C CA . THR A 1 191 ? -8.686 2.348 2.780 1.00 90.69 191 THR A CA 1
ATOM 1551 C C . THR A 1 191 ? -8.666 0.917 3.320 1.00 90.69 191 THR A C 1
ATOM 1553 O O . THR A 1 191 ? -7.588 0.344 3.455 1.00 90.69 191 THR A O 1
ATOM 1556 N N . ALA A 1 192 ? -9.823 0.296 3.552 1.00 93.75 192 ALA A N 1
ATOM 1557 C CA . ALA A 1 192 ? -9.927 -1.092 3.999 1.00 93.75 192 ALA A CA 1
ATOM 1558 C C . ALA A 1 192 ? -9.336 -2.063 2.969 1.00 93.75 192 ALA A C 1
ATOM 1560 O O . ALA A 1 192 ? -8.515 -2.904 3.322 1.00 93.75 192 ALA A O 1
ATOM 1561 N N . LEU A 1 193 ? -9.658 -1.896 1.679 1.00 94.06 193 LEU A N 1
ATOM 1562 C CA . LEU A 1 193 ? -9.076 -2.714 0.611 1.00 94.06 193 LEU A CA 1
ATOM 1563 C C . LEU A 1 193 ? -7.551 -2.571 0.557 1.00 94.06 193 LEU A C 1
ATOM 1565 O O . LEU A 1 193 ? -6.840 -3.562 0.410 1.00 94.06 193 LEU A O 1
ATOM 1569 N N . LYS A 1 194 ? -7.029 -1.345 0.679 1.00 91.62 194 LYS A N 1
ATOM 1570 C CA . LYS A 1 194 ? -5.582 -1.126 0.744 1.00 91.62 194 LYS A CA 1
ATOM 1571 C C . LYS A 1 194 ? -4.974 -1.818 1.967 1.00 91.62 194 LYS A C 1
ATOM 1573 O O . LYS A 1 194 ? -3.943 -2.466 1.817 1.00 91.62 194 LYS A O 1
ATOM 1578 N N . GLY A 1 195 ? -5.610 -1.705 3.134 1.00 92.00 195 GLY A N 1
ATOM 1579 C CA . GLY A 1 195 ? -5.212 -2.416 4.350 1.00 92.00 195 GLY A CA 1
ATOM 1580 C C . GLY A 1 195 ? -5.138 -3.922 4.118 1.00 92.00 195 GLY A C 1
ATOM 1581 O O . GLY A 1 195 ? -4.104 -4.523 4.374 1.00 92.00 195 GLY A O 1
ATOM 1582 N N . LEU A 1 196 ? -6.172 -4.504 3.512 1.00 94.31 196 LEU A N 1
ATOM 1583 C CA . LEU A 1 196 ? -6.257 -5.934 3.226 1.00 94.31 196 LEU A CA 1
ATOM 1584 C C . LEU A 1 196 ? -5.128 -6.406 2.302 1.00 94.31 196 LEU A C 1
ATOM 1586 O O . LEU A 1 196 ? -4.419 -7.354 2.627 1.00 94.31 196 LEU A O 1
ATOM 1590 N N . VAL A 1 197 ? -4.914 -5.713 1.180 1.00 93.00 197 VAL A N 1
ATOM 1591 C CA . VAL A 1 197 ? -3.828 -6.018 0.229 1.00 93.00 197 VAL A CA 1
ATOM 1592 C C . VAL A 1 197 ? -2.455 -5.921 0.913 1.00 93.00 197 VAL A C 1
ATOM 1594 O O . VAL A 1 197 ? -1.588 -6.775 0.704 1.00 93.00 197 VAL A O 1
ATOM 1597 N N . MET A 1 198 ? -2.258 -4.916 1.772 1.00 91.25 198 MET A N 1
ATOM 1598 C CA . MET A 1 198 ? -1.033 -4.757 2.560 1.00 91.25 198 MET A CA 1
ATOM 1599 C C . MET A 1 198 ? -0.832 -5.907 3.552 1.00 91.25 198 MET A C 1
ATOM 1601 O O . MET A 1 198 ? 0.264 -6.457 3.629 1.00 91.25 198 MET A O 1
ATOM 1605 N N . SER A 1 199 ? -1.871 -6.294 4.286 1.00 91.38 199 SER A N 1
ATOM 1606 C CA . SER A 1 199 ? -1.822 -7.372 5.277 1.00 91.38 199 SER A CA 1
ATOM 1607 C C . SER A 1 199 ? -1.537 -8.726 4.640 1.00 91.38 199 SER A C 1
ATOM 1609 O O . SER A 1 199 ? -0.641 -9.435 5.093 1.00 91.38 199 SER A O 1
ATOM 1611 N N . LYS A 1 200 ? -2.198 -9.045 3.520 1.00 92.06 200 LYS A N 1
ATOM 1612 C CA . LYS A 1 200 ? -1.909 -10.249 2.723 1.00 92.06 200 LYS A CA 1
ATOM 1613 C C . LYS A 1 200 ? -0.452 -10.323 2.285 1.00 92.06 200 LYS A C 1
ATOM 1615 O O . LYS A 1 200 ? 0.176 -11.372 2.348 1.00 92.06 200 LYS A O 1
ATOM 1620 N N . THR A 1 201 ? 0.108 -9.181 1.905 1.00 88.88 201 THR A N 1
ATOM 1621 C CA . THR A 1 201 ? 1.517 -9.087 1.525 1.00 88.88 201 THR A CA 1
ATOM 1622 C C . THR A 1 201 ? 2.452 -9.336 2.708 1.00 88.88 201 THR A C 1
ATOM 1624 O O . THR A 1 201 ? 3.435 -10.055 2.562 1.00 88.88 201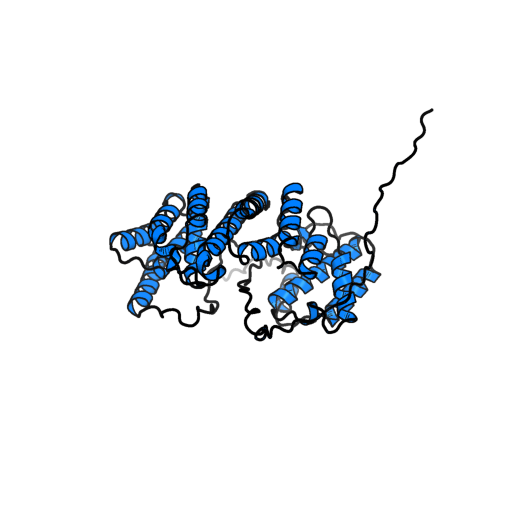 THR A O 1
ATOM 1627 N N . LYS A 1 202 ? 2.166 -8.772 3.889 1.00 86.94 202 LYS A N 1
ATOM 1628 C CA . LYS A 1 202 ? 2.983 -8.993 5.097 1.00 86.94 202 LYS A CA 1
ATOM 1629 C C . LYS A 1 202 ? 2.976 -10.454 5.548 1.00 86.94 202 LYS A C 1
ATOM 1631 O O . LYS A 1 202 ? 3.985 -10.940 6.043 1.00 86.94 202 LYS A O 1
ATOM 1636 N N . LEU A 1 203 ? 1.839 -11.131 5.393 1.00 85.88 203 LEU A N 1
ATOM 1637 C CA . LEU A 1 203 ? 1.667 -12.531 5.780 1.00 85.88 203 LEU A CA 1
ATOM 1638 C C . LEU A 1 203 ? 2.228 -13.520 4.753 1.00 85.88 203 LEU A C 1
ATOM 1640 O O . LEU A 1 203 ? 2.316 -14.710 5.049 1.00 85.88 203 LEU A O 1
ATOM 1644 N N . SER A 1 204 ? 2.644 -13.054 3.569 1.00 85.62 204 SER A N 1
ATOM 1645 C CA . SER A 1 204 ? 3.274 -13.919 2.574 1.00 85.62 204 SER A CA 1
ATOM 1646 C C . SER A 1 204 ? 4.584 -14.498 3.120 1.00 85.62 204 SER A C 1
ATOM 1648 O O . SER A 1 204 ? 5.598 -13.806 3.226 1.00 85.62 204 SER A O 1
ATOM 1650 N N . THR A 1 205 ? 4.598 -15.807 3.345 1.00 75.94 205 THR A N 1
ATOM 1651 C CA . THR A 1 205 ? 5.760 -16.556 3.845 1.00 75.94 205 THR A CA 1
ATOM 1652 C C . THR A 1 205 ? 6.798 -16.880 2.770 1.00 75.94 205 THR A C 1
ATOM 1654 O O . THR A 1 205 ? 7.959 -17.113 3.091 1.00 75.94 205 THR A O 1
ATOM 1657 N N . ASN A 1 206 ? 6.416 -16.838 1.490 1.00 80.19 206 ASN A N 1
ATOM 1658 C CA . ASN A 1 206 ? 7.266 -17.261 0.373 1.00 80.19 206 ASN A CA 1
ATOM 1659 C C . ASN A 1 206 ? 7.699 -16.105 -0.538 1.00 80.19 206 ASN A C 1
ATOM 1661 O O . ASN A 1 206 ? 8.136 -16.351 -1.655 1.00 80.19 206 ASN A O 1
ATOM 1665 N N . GLY A 1 207 ? 7.553 -14.843 -0.127 1.00 81.06 207 GLY A N 1
ATOM 1666 C CA . GLY A 1 207 ? 7.798 -13.710 -1.030 1.00 81.06 207 GLY A CA 1
ATOM 1667 C C . GLY A 1 207 ? 6.937 -13.798 -2.299 1.00 81.06 207 GLY A C 1
ATOM 1668 O O . GLY A 1 207 ? 7.445 -13.687 -3.415 1.00 81.06 207 GLY A O 1
ATOM 1669 N N . SER A 1 208 ? 5.640 -14.058 -2.135 1.00 89.62 208 SER A N 1
ATOM 1670 C CA . SER A 1 208 ? 4.646 -14.068 -3.210 1.00 89.62 208 SER A CA 1
ATOM 1671 C C . SER A 1 208 ? 3.613 -12.965 -2.981 1.00 89.62 208 SER A C 1
ATOM 1673 O O . SER A 1 208 ? 3.183 -12.729 -1.856 1.00 89.62 208 SER A O 1
ATOM 1675 N N . LEU A 1 209 ? 3.194 -12.292 -4.052 1.00 91.75 209 LEU A N 1
ATOM 1676 C CA . LEU A 1 209 ? 2.086 -11.333 -4.015 1.00 91.75 209 LEU A CA 1
ATOM 1677 C C . LEU A 1 209 ? 0.725 -11.974 -4.300 1.00 91.75 209 LEU A C 1
ATOM 1679 O O . LEU A 1 209 ? -0.253 -11.243 -4.420 1.00 91.75 209 LEU A O 1
ATOM 1683 N N . ASP A 1 210 ? 0.635 -13.298 -4.425 1.00 93.75 210 ASP A N 1
ATOM 1684 C CA . ASP A 1 210 ? -0.566 -13.969 -4.938 1.00 93.75 210 ASP A CA 1
ATOM 1685 C C . ASP A 1 210 ? -1.832 -13.613 -4.155 1.00 93.75 210 ASP A C 1
ATOM 1687 O O . ASP A 1 210 ? -2.779 -13.103 -4.749 1.00 93.75 210 ASP A O 1
ATOM 1691 N N . GLU A 1 211 ? -1.832 -13.758 -2.827 1.00 93.75 211 GLU A N 1
ATOM 1692 C CA . GLU A 1 211 ? -3.008 -13.432 -2.003 1.00 93.75 211 GLU A CA 1
ATOM 1693 C C . GLU A 1 211 ? -3.382 -11.943 -2.068 1.00 93.75 211 GLU A C 1
ATOM 1695 O O . GLU A 1 211 ? -4.558 -11.576 -2.059 1.00 93.75 211 GLU A O 1
ATOM 1700 N N . ALA A 1 212 ? -2.385 -11.062 -2.164 1.00 93.62 212 ALA A N 1
ATOM 1701 C CA . ALA A 1 212 ? -2.602 -9.625 -2.286 1.00 93.62 212 ALA A CA 1
ATOM 1702 C C . ALA A 1 212 ? -3.193 -9.257 -3.659 1.00 93.62 212 ALA A C 1
ATOM 1704 O O . ALA A 1 212 ? -4.097 -8.421 -3.754 1.00 93.62 212 ALA A O 1
ATOM 1705 N N . ILE A 1 213 ? -2.713 -9.908 -4.723 1.00 94.38 213 ILE A N 1
ATOM 1706 C CA . ILE A 1 213 ? -3.232 -9.774 -6.086 1.00 94.38 213 ILE A CA 1
ATOM 1707 C C . ILE A 1 213 ? -4.660 -10.312 -6.161 1.00 94.38 213 ILE A C 1
ATOM 1709 O O . ILE A 1 213 ? -5.528 -9.651 -6.729 1.00 94.38 213 ILE A O 1
ATOM 1713 N N . GLU A 1 214 ? -4.928 -11.479 -5.584 1.00 94.69 214 GLU A N 1
ATOM 1714 C CA . GLU A 1 214 ? -6.263 -12.073 -5.553 1.00 94.69 214 GLU A CA 1
ATOM 1715 C C . GLU A 1 214 ? -7.255 -11.194 -4.795 1.00 94.69 214 GLU A C 1
ATOM 1717 O O . GLU A 1 214 ? -8.342 -10.932 -5.314 1.00 94.69 214 GLU A O 1
ATOM 1722 N N . ALA A 1 215 ? -6.867 -10.656 -3.633 1.00 93.44 215 ALA A N 1
ATOM 1723 C CA . ALA A 1 215 ? -7.683 -9.700 -2.893 1.00 93.44 215 ALA A CA 1
ATOM 1724 C C . ALA A 1 215 ? -8.011 -8.466 -3.749 1.00 93.44 215 ALA A C 1
ATOM 1726 O O . ALA A 1 215 ? -9.170 -8.073 -3.872 1.00 93.44 215 ALA A O 1
ATOM 1727 N N . PHE A 1 216 ? -7.021 -7.881 -4.423 1.00 93.00 216 PHE A N 1
ATOM 1728 C CA . PHE A 1 216 ? -7.276 -6.747 -5.309 1.00 93.00 216 PHE A CA 1
ATOM 1729 C C . PHE A 1 216 ? -8.180 -7.103 -6.491 1.00 93.00 216 PHE A C 1
ATOM 1731 O O . PHE A 1 216 ? -9.133 -6.380 -6.771 1.00 93.00 216 PHE A O 1
ATOM 1738 N N . LEU A 1 217 ? -7.945 -8.230 -7.163 1.00 92.12 217 LEU A N 1
ATOM 1739 C CA . LEU A 1 217 ? -8.774 -8.668 -8.286 1.00 92.12 217 LEU A CA 1
ATOM 1740 C C . LEU A 1 217 ? -10.215 -8.972 -7.853 1.00 92.12 217 LEU A C 1
ATOM 1742 O O . LEU A 1 217 ? -11.148 -8.660 -8.595 1.00 92.12 217 LEU A O 1
ATOM 1746 N N . ARG A 1 218 ? -10.417 -9.516 -6.646 1.00 91.62 218 ARG A N 1
ATOM 1747 C CA . ARG A 1 218 ? -11.745 -9.739 -6.050 1.00 91.62 218 ARG A CA 1
ATOM 1748 C C . ARG A 1 218 ? -12.521 -8.435 -5.877 1.00 91.62 218 ARG A C 1
ATOM 1750 O O . ARG A 1 218 ? -13.741 -8.430 -6.024 1.00 91.62 218 ARG A O 1
ATOM 1757 N N . SER A 1 219 ? -11.829 -7.322 -5.633 1.00 87.75 219 SER A N 1
ATOM 1758 C CA . SER A 1 219 ? -12.469 -6.009 -5.529 1.00 87.75 219 SER A CA 1
ATOM 1759 C C . SER A 1 219 ? -12.988 -5.456 -6.861 1.00 87.75 219 SER A C 1
ATOM 1761 O O . SER A 1 219 ? -13.787 -4.528 -6.847 1.00 87.75 219 SER A O 1
ATOM 1763 N N . GLY A 1 220 ? -12.604 -6.030 -8.010 1.00 78.94 220 GLY A N 1
ATOM 1764 C CA . GLY A 1 220 ? -12.969 -5.509 -9.333 1.00 78.94 220 GLY A CA 1
ATOM 1765 C C . GLY A 1 220 ? -14.474 -5.510 -9.638 1.00 78.94 220 GLY A C 1
ATOM 1766 O O . GLY A 1 220 ? -14.930 -4.724 -10.462 1.00 78.94 220 GLY A O 1
ATOM 1767 N N . SER A 1 221 ? -15.269 -6.346 -8.961 1.00 67.62 221 SER A N 1
ATOM 1768 C CA . SER A 1 221 ? -16.741 -6.312 -9.042 1.00 67.62 221 SER A CA 1
ATOM 1769 C C . SER A 1 221 ? -17.380 -5.353 -8.032 1.00 67.62 221 SER A C 1
ATOM 1771 O O . SER A 1 221 ? -18.604 -5.248 -7.952 1.00 67.62 221 SER A O 1
ATOM 1773 N N . MET A 1 222 ? -16.569 -4.701 -7.204 1.00 79.19 222 MET A N 1
ATOM 1774 C CA . MET A 1 222 ? -17.009 -3.834 -6.125 1.00 79.19 222 MET A CA 1
ATOM 1775 C C . MET A 1 222 ? -16.833 -2.379 -6.545 1.00 79.19 222 MET A C 1
ATOM 1777 O O . MET A 1 222 ? -15.854 -1.992 -7.173 1.00 79.19 222 MET A O 1
ATOM 1781 N N . SER A 1 223 ? -17.789 -1.539 -6.158 1.00 76.31 223 SER A N 1
ATOM 1782 C CA . SER A 1 223 ? -17.702 -0.097 -6.368 1.00 76.31 223 SER A CA 1
ATOM 1783 C C . SER A 1 223 ? -16.753 0.496 -5.313 1.00 76.31 223 SER A C 1
ATOM 1785 O O . SER A 1 223 ? -17.194 1.063 -4.308 1.00 76.31 223 SER A O 1
ATOM 1787 N N . VAL A 1 224 ? -15.449 0.283 -5.499 1.00 80.19 224 VAL A N 1
ATOM 1788 C CA . VAL A 1 224 ? -14.371 0.840 -4.672 1.00 80.19 224 VAL A CA 1
ATOM 1789 C C . VAL A 1 224 ? -13.740 2.007 -5.432 1.00 80.19 224 VAL A C 1
ATOM 1791 O O . VAL A 1 224 ? -13.459 1.860 -6.618 1.00 80.19 224 VAL A O 1
ATOM 1794 N N . PRO A 1 225 ? -13.536 3.172 -4.797 1.00 77.62 225 PRO A N 1
ATOM 1795 C CA . PRO A 1 225 ? -12.826 4.276 -5.433 1.00 77.62 225 PRO A CA 1
ATOM 1796 C C . PRO A 1 225 ? -11.413 3.883 -5.871 1.00 77.62 225 PRO A C 1
ATOM 1798 O O . PRO A 1 225 ? -10.667 3.285 -5.091 1.00 77.62 225 PRO A O 1
ATOM 1801 N N . ASP A 1 226 ? -11.036 4.288 -7.085 1.00 70.38 226 ASP A N 1
ATOM 1802 C CA . ASP A 1 226 ? -9.658 4.192 -7.571 1.00 70.38 226 ASP A CA 1
ATOM 1803 C C . ASP A 1 226 ? -8.696 4.919 -6.618 1.00 70.38 226 ASP A C 1
ATOM 1805 O O . ASP A 1 226 ? -9.041 5.938 -6.006 1.00 70.38 226 ASP A O 1
ATOM 1809 N N . GLY A 1 227 ? -7.455 4.433 -6.515 1.00 71.75 227 GLY A N 1
ATOM 1810 C CA . GLY A 1 227 ? -6.413 5.130 -5.763 1.00 71.75 227 GLY A CA 1
ATOM 1811 C C . GLY A 1 227 ? -5.483 4.234 -4.953 1.00 71.75 227 GLY A C 1
ATOM 1812 O O . GLY A 1 227 ? -4.459 3.774 -5.453 1.00 71.75 227 GLY A O 1
ATOM 1813 N N . GLY A 1 228 ? -5.760 4.094 -3.653 1.00 77.06 228 GLY A N 1
ATOM 1814 C CA . GLY A 1 228 ? -4.773 3.670 -2.653 1.00 77.06 228 GLY A CA 1
ATOM 1815 C C . GLY A 1 228 ? -4.212 2.256 -2.835 1.00 77.06 228 GLY A C 1
ATOM 1816 O O . GLY A 1 228 ? -2.994 2.083 -2.769 1.00 77.06 228 GLY A O 1
ATOM 1817 N N . SER A 1 229 ? -5.079 1.264 -3.039 1.00 83.50 229 SER A N 1
ATOM 1818 C CA . SER A 1 229 ? -4.699 -0.141 -3.259 1.00 83.50 229 SER A CA 1
ATOM 1819 C C . SER A 1 229 ? -4.025 -0.341 -4.618 1.00 83.50 229 SER A C 1
ATOM 1821 O O . SER A 1 229 ? -3.004 -1.016 -4.710 1.00 83.50 229 SER A O 1
ATOM 1823 N N . GLU A 1 230 ? -4.542 0.320 -5.653 1.00 84.19 230 GLU A N 1
ATOM 1824 C CA . GLU A 1 230 ? -3.981 0.329 -7.004 1.00 84.19 230 GLU A CA 1
ATOM 1825 C C . GLU A 1 230 ? -2.542 0.871 -7.011 1.00 84.19 230 GLU A C 1
ATOM 1827 O O . GLU A 1 230 ? -1.617 0.177 -7.423 1.00 84.19 230 GLU A O 1
ATOM 1832 N N . SER A 1 231 ? -2.326 2.087 -6.497 1.00 81.62 231 SER A N 1
ATOM 1833 C CA . SER A 1 231 ? -0.996 2.713 -6.407 1.00 81.62 231 SER A CA 1
ATOM 1834 C C . SER A 1 231 ? -0.014 1.865 -5.592 1.00 81.62 231 SER A C 1
ATOM 1836 O O . SER A 1 231 ? 1.164 1.720 -5.945 1.00 81.62 231 SER A O 1
ATOM 1838 N N . TRP A 1 232 ? -0.511 1.249 -4.517 1.00 85.81 232 TRP A N 1
ATOM 1839 C CA . TRP A 1 232 ? 0.276 0.340 -3.698 1.00 85.81 232 TRP A CA 1
ATOM 1840 C C . TRP A 1 232 ? 0.723 -0.891 -4.502 1.00 85.81 232 TRP A C 1
ATOM 1842 O O . TRP A 1 232 ? 1.915 -1.210 -4.498 1.00 85.81 232 TRP A O 1
ATOM 1852 N N . LEU A 1 233 ? -0.183 -1.521 -5.259 1.00 86.88 233 LEU A N 1
ATOM 1853 C CA . LEU A 1 233 ? 0.143 -2.676 -6.100 1.00 86.88 233 LEU A CA 1
ATOM 1854 C C . LEU A 1 233 ? 1.095 -2.320 -7.231 1.00 86.88 233 LEU A C 1
ATOM 1856 O O . LEU A 1 233 ? 2.076 -3.031 -7.424 1.00 86.88 233 LEU A O 1
ATOM 1860 N N . LYS A 1 234 ? 0.865 -1.203 -7.931 1.00 85.62 234 LYS A N 1
ATOM 1861 C CA . LYS A 1 234 ? 1.789 -0.702 -8.963 1.00 85.62 234 LYS A CA 1
ATOM 1862 C C . LYS A 1 234 ? 3.210 -0.599 -8.417 1.00 85.62 234 LYS A C 1
ATOM 1864 O O . LYS A 1 234 ? 4.159 -1.025 -9.066 1.00 85.62 234 LYS A O 1
ATOM 1869 N N . THR A 1 235 ? 3.347 -0.094 -7.192 1.00 82.62 235 THR A N 1
ATOM 1870 C CA . THR A 1 235 ? 4.643 0.010 -6.518 1.00 82.62 235 THR A CA 1
ATOM 1871 C C . THR A 1 235 ? 5.253 -1.369 -6.250 1.00 82.62 235 THR A C 1
ATOM 1873 O O . THR A 1 235 ? 6.402 -1.589 -6.625 1.00 82.62 235 THR A O 1
ATOM 1876 N N . HIS A 1 236 ? 4.500 -2.313 -5.676 1.00 83.88 236 HIS A N 1
ATOM 1877 C CA . HIS A 1 236 ? 5.030 -3.620 -5.253 1.00 83.88 236 HIS A CA 1
ATOM 1878 C C . HIS A 1 236 ? 5.285 -4.595 -6.406 1.00 83.88 236 HIS A C 1
ATOM 1880 O O . HIS A 1 236 ? 6.258 -5.343 -6.354 1.00 83.88 236 HIS A O 1
ATOM 1886 N N . LEU A 1 237 ? 4.490 -4.525 -7.477 1.00 84.81 237 LEU A N 1
ATOM 1887 C CA . LEU A 1 237 ? 4.744 -5.236 -8.736 1.00 84.81 237 LEU A CA 1
ATOM 1888 C C . LEU A 1 237 ? 6.010 -4.733 -9.446 1.00 84.81 237 LEU A C 1
ATOM 1890 O O . LEU A 1 237 ? 6.531 -5.414 -10.319 1.00 84.81 237 LEU A O 1
ATOM 1894 N N . SER A 1 238 ? 6.489 -3.539 -9.084 1.00 78.75 238 SER A N 1
ATOM 1895 C CA . SER A 1 238 ? 7.701 -2.915 -9.626 1.00 78.75 238 SER A CA 1
ATOM 1896 C C . SER A 1 238 ? 8.871 -2.889 -8.631 1.00 78.75 238 SER A C 1
ATOM 1898 O O . SER A 1 238 ? 9.826 -2.137 -8.823 1.00 78.75 238 SER A O 1
ATOM 1900 N N . TRP A 1 239 ? 8.792 -3.650 -7.531 1.00 76.50 239 TRP A N 1
ATOM 1901 C CA . TRP A 1 239 ? 9.793 -3.602 -6.462 1.00 76.50 239 TRP A CA 1
ATOM 1902 C C . TRP A 1 239 ? 10.868 -4.679 -6.648 1.00 76.50 239 TRP A C 1
ATOM 1904 O O . TRP A 1 239 ? 10.581 -5.876 -6.655 1.00 76.50 239 TRP A O 1
ATOM 1914 N N . PHE A 1 240 ? 12.121 -4.230 -6.758 1.00 71.44 240 PHE A N 1
ATOM 1915 C CA . PHE A 1 240 ? 13.327 -5.056 -6.772 1.00 71.44 240 PHE A CA 1
ATOM 1916 C C . PHE A 1 240 ? 14.297 -4.652 -5.656 1.00 71.44 240 PHE A C 1
ATOM 1918 O O . PHE A 1 240 ? 14.343 -3.489 -5.246 1.00 71.44 240 PHE A O 1
ATOM 1925 N N . ILE A 1 241 ? 15.089 -5.611 -5.181 1.00 67.00 241 ILE A N 1
ATOM 1926 C CA . ILE A 1 241 ? 16.112 -5.417 -4.149 1.00 67.00 241 ILE A CA 1
ATOM 1927 C C . ILE A 1 241 ? 17.493 -5.647 -4.782 1.00 67.00 241 ILE A C 1
ATOM 1929 O O . ILE A 1 241 ? 17.688 -6.659 -5.470 1.00 67.00 241 ILE A O 1
ATOM 1933 N N . PRO A 1 242 ? 18.465 -4.737 -4.575 1.00 63.94 242 PRO A N 1
ATOM 1934 C CA . PRO A 1 242 ? 19.843 -4.990 -4.962 1.00 63.94 242 PRO A CA 1
ATOM 1935 C C . PRO A 1 242 ? 20.432 -6.079 -4.057 1.00 63.94 242 PRO A C 1
ATOM 1937 O O . PRO A 1 242 ? 20.422 -5.969 -2.832 1.00 63.94 242 PRO A O 1
ATOM 1940 N N . LEU A 1 243 ? 20.975 -7.129 -4.659 1.00 61.53 243 LEU A N 1
ATOM 1941 C CA . LEU A 1 243 ? 21.767 -8.140 -3.973 1.00 61.53 243 LEU A CA 1
ATOM 1942 C C . LEU A 1 243 ? 23.140 -7.541 -3.636 1.00 61.53 243 LEU A C 1
ATOM 1944 O O . LEU A 1 243 ? 23.880 -7.125 -4.534 1.00 61.53 243 LEU A O 1
ATOM 1948 N N . GLN A 1 244 ? 23.484 -7.482 -2.343 1.00 52.41 244 GLN A N 1
ATOM 1949 C CA . GLN A 1 244 ? 24.804 -7.016 -1.915 1.00 52.41 244 GLN A CA 1
ATOM 1950 C C . GLN A 1 244 ? 25.898 -7.961 -2.424 1.00 52.41 244 GLN A C 1
ATOM 1952 O O . GLN A 1 244 ? 25.791 -9.181 -2.327 1.00 52.41 244 GLN A O 1
ATOM 1957 N N . ALA A 1 245 ? 26.981 -7.380 -2.939 1.00 49.03 245 ALA A N 1
ATOM 1958 C CA . ALA A 1 245 ? 28.094 -8.068 -3.596 1.00 49.03 245 ALA A CA 1
ATOM 1959 C C . ALA A 1 245 ? 29.014 -8.872 -2.642 1.00 49.03 245 ALA A C 1
ATOM 1961 O O . ALA A 1 245 ? 30.208 -9.010 -2.903 1.00 49.03 245 ALA A O 1
ATOM 1962 N N . HIS A 1 246 ? 28.492 -9.394 -1.529 1.00 44.50 246 HIS A N 1
ATOM 1963 C CA . HIS A 1 246 ? 29.267 -10.180 -0.561 1.00 44.50 246 HIS A CA 1
ATOM 1964 C C . HIS A 1 246 ? 29.171 -11.697 -0.752 1.00 44.50 246 HIS A C 1
ATOM 1966 O O . HIS A 1 246 ? 29.858 -12.446 -0.061 1.00 44.50 246 HIS A O 1
ATOM 1972 N N . GLU A 1 247 ? 28.443 -12.162 -1.764 1.00 41.69 247 GLU A N 1
ATOM 1973 C CA . GLU A 1 247 ? 28.461 -13.561 -2.182 1.00 41.69 247 GLU A CA 1
ATOM 1974 C C . GLU A 1 247 ? 29.205 -13.695 -3.511 1.00 41.69 247 GLU A C 1
ATOM 1976 O O . GLU A 1 247 ? 28.837 -13.118 -4.532 1.00 41.69 247 GLU A O 1
ATOM 1981 N N . ARG A 1 248 ? 30.323 -14.421 -3.448 1.00 38.72 248 ARG A N 1
ATOM 1982 C CA . ARG A 1 248 ? 31.311 -14.690 -4.499 1.00 38.72 248 ARG A CA 1
ATOM 1983 C C . ARG A 1 248 ? 30.687 -14.982 -5.867 1.00 38.72 248 ARG A C 1
ATOM 1985 O O . ARG A 1 248 ? 30.479 -16.131 -6.240 1.00 38.72 248 ARG A O 1
ATOM 1992 N N . SER A 1 249 ? 30.472 -13.938 -6.648 1.00 34.94 249 SER A N 1
ATOM 1993 C CA . SER A 1 249 ? 30.518 -13.942 -8.106 1.00 34.94 249 SER A CA 1
ATOM 1994 C C . SER A 1 249 ? 30.536 -12.483 -8.545 1.00 34.94 249 SER A C 1
ATOM 1996 O O . SER A 1 249 ? 29.480 -11.845 -8.530 1.00 34.94 249 SER A O 1
ATOM 1998 N N . PRO A 1 250 ? 31.684 -11.931 -8.977 1.00 41.69 250 PRO A N 1
ATOM 1999 C CA . PRO A 1 250 ? 31.615 -10.851 -9.945 1.00 41.69 250 PRO A CA 1
ATOM 2000 C C . PRO A 1 250 ? 30.717 -11.385 -11.061 1.00 41.69 250 PRO A C 1
ATOM 2002 O O . PRO A 1 250 ? 30.950 -12.489 -11.566 1.00 41.69 250 PRO A O 1
ATOM 2005 N N . SER A 1 251 ? 29.636 -10.683 -11.406 1.00 47.84 251 SER A N 1
ATOM 2006 C CA . SER A 1 251 ? 29.032 -10.981 -12.697 1.00 47.84 251 SER A CA 1
ATOM 2007 C C . SER A 1 251 ? 30.173 -10.829 -13.705 1.00 47.84 251 SER A C 1
ATOM 2009 O O . SER A 1 251 ? 30.908 -9.844 -13.658 1.00 47.84 251 SER A O 1
ATOM 2011 N N . ILE A 1 252 ? 30.380 -11.826 -14.566 1.00 50.25 252 ILE A N 1
ATOM 2012 C CA . ILE A 1 252 ? 31.453 -11.817 -15.578 1.00 50.25 252 ILE A CA 1
ATOM 2013 C C . ILE A 1 252 ? 31.379 -10.531 -16.444 1.00 50.25 252 ILE A C 1
ATOM 2015 O O . ILE A 1 252 ? 32.363 -10.130 -17.054 1.00 50.25 252 ILE A O 1
ATOM 2019 N N . ASN A 1 253 ? 30.238 -9.825 -16.386 1.00 51.69 253 ASN A N 1
ATOM 2020 C CA . ASN A 1 253 ? 29.897 -8.614 -17.125 1.00 51.69 253 ASN A CA 1
ATOM 2021 C C . ASN A 1 253 ? 29.776 -7.333 -16.250 1.00 51.69 253 ASN A C 1
ATOM 2023 O O . ASN A 1 253 ? 29.263 -6.328 -16.736 1.00 51.69 253 ASN A O 1
ATOM 2027 N N . GLY A 1 254 ? 30.204 -7.338 -14.978 1.00 50.12 254 GLY A N 1
ATOM 2028 C CA . GLY A 1 254 ? 30.441 -6.128 -14.162 1.00 50.12 254 GLY A CA 1
ATOM 2029 C C . GLY A 1 254 ? 29.237 -5.364 -13.570 1.00 50.12 254 GLY A C 1
ATOM 2030 O O . GLY A 1 254 ? 29.454 -4.386 -12.863 1.00 50.12 254 GLY A O 1
ATOM 2031 N N . GLY A 1 255 ? 27.986 -5.772 -13.811 1.00 55.78 255 GLY A N 1
ATOM 2032 C CA . GLY A 1 255 ? 26.786 -5.102 -13.264 1.00 55.78 255 GLY A CA 1
ATOM 2033 C C . GLY A 1 255 ? 26.358 -5.598 -11.873 1.00 55.78 255 GLY A C 1
ATOM 2034 O O . GLY A 1 255 ? 26.608 -6.766 -11.531 1.00 55.78 255 GLY A O 1
ATOM 2035 N N . ARG A 1 256 ? 25.663 -4.743 -11.095 1.00 64.38 256 ARG A N 1
ATOM 2036 C CA . ARG A 1 256 ? 25.026 -5.126 -9.816 1.00 64.38 256 ARG A CA 1
ATOM 2037 C C . ARG A 1 256 ? 24.031 -6.268 -10.039 1.00 64.38 256 ARG A C 1
ATOM 2039 O O . ARG A 1 256 ? 23.489 -6.464 -11.136 1.00 64.38 256 ARG A O 1
ATOM 2046 N N . ARG A 1 257 ? 23.797 -7.075 -8.996 1.00 67.38 257 ARG A N 1
ATOM 2047 C CA . ARG A 1 257 ? 22.716 -8.062 -9.015 1.00 67.38 257 ARG A CA 1
ATOM 2048 C C . ARG A 1 257 ? 21.429 -7.500 -8.439 1.00 67.38 257 ARG A C 1
ATOM 2050 O O . ARG A 1 257 ? 21.441 -6.949 -7.355 1.00 67.38 257 ARG A O 1
ATOM 2057 N N . TRP A 1 258 ? 20.338 -7.639 -9.184 1.00 72.81 258 TRP A N 1
ATOM 2058 C CA . TRP A 1 258 ? 18.993 -7.240 -8.787 1.00 72.81 258 TRP A CA 1
ATOM 2059 C C . TRP A 1 258 ? 18.126 -8.491 -8.713 1.00 72.81 258 TRP A C 1
ATOM 2061 O O . TRP A 1 258 ? 18.290 -9.412 -9.517 1.00 72.81 258 TRP A O 1
ATOM 2071 N N . THR A 1 259 ? 17.234 -8.560 -7.733 1.00 71.19 259 THR A N 1
ATOM 2072 C CA . THR A 1 259 ? 16.270 -9.657 -7.594 1.00 71.19 259 THR A CA 1
ATOM 2073 C C . THR A 1 259 ? 14.897 -9.087 -7.289 1.00 71.19 259 THR A C 1
ATOM 2075 O O . THR A 1 259 ? 14.777 -8.105 -6.556 1.00 71.19 259 THR A O 1
ATOM 2078 N N . HIS A 1 260 ? 13.869 -9.678 -7.901 1.00 73.75 260 HIS A N 1
ATOM 2079 C CA . HIS A 1 260 ? 12.480 -9.297 -7.667 1.00 73.75 260 HIS A CA 1
ATOM 2080 C C . HIS A 1 260 ? 12.167 -9.475 -6.178 1.00 73.75 260 HIS A C 1
ATOM 2082 O O . HIS A 1 260 ? 12.509 -10.510 -5.609 1.00 73.75 260 HIS A O 1
ATOM 2088 N N . SER A 1 261 ? 11.503 -8.503 -5.546 1.00 76.69 261 SER A N 1
ATOM 2089 C CA . SER A 1 261 ? 11.134 -8.615 -4.123 1.00 76.69 261 SER A CA 1
ATOM 2090 C C . SER A 1 261 ? 10.157 -9.770 -3.866 1.00 76.69 261 SER A C 1
ATOM 2092 O O . SER A 1 261 ? 10.092 -10.307 -2.767 1.00 76.69 261 SER A O 1
ATOM 2094 N N . TRP A 1 262 ? 9.416 -10.149 -4.910 1.00 81.88 262 TRP A N 1
ATOM 2095 C CA . TRP A 1 262 ? 8.350 -11.159 -4.885 1.00 81.88 262 TRP A CA 1
ATOM 2096 C C . TRP A 1 262 ? 8.547 -12.290 -5.912 1.00 81.88 262 TRP A C 1
ATOM 2098 O O . TRP A 1 262 ? 7.726 -12.433 -6.826 1.00 81.88 262 TRP A O 1
ATOM 2108 N N . PRO A 1 263 ? 9.658 -13.046 -5.847 1.00 81.62 263 PRO A N 1
ATOM 2109 C CA . PRO A 1 263 ? 10.082 -13.944 -6.923 1.00 81.62 263 PRO A CA 1
ATOM 2110 C C . PRO A 1 263 ? 9.145 -15.143 -7.133 1.00 81.62 263 PRO A C 1
ATOM 2112 O O . PRO A 1 263 ? 9.163 -15.744 -8.203 1.00 81.62 263 PRO A O 1
ATOM 2115 N N . ASN A 1 264 ? 8.313 -15.472 -6.140 1.00 87.44 264 ASN A N 1
ATOM 2116 C CA . ASN A 1 264 ? 7.424 -16.635 -6.171 1.00 87.44 264 ASN A CA 1
ATOM 2117 C C . ASN A 1 264 ? 5.978 -16.292 -6.562 1.00 87.44 264 ASN A C 1
ATOM 2119 O O . ASN A 1 264 ? 5.106 -17.153 -6.488 1.00 87.44 264 ASN A O 1
ATOM 2123 N N . THR A 1 265 ? 5.717 -15.052 -6.986 1.00 89.56 265 THR A N 1
ATOM 2124 C CA . THR A 1 265 ? 4.392 -14.629 -7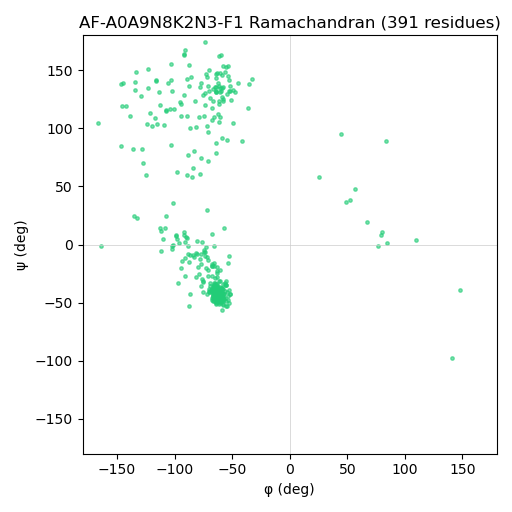.462 1.00 89.56 265 THR A CA 1
ATOM 2125 C C . THR A 1 265 ? 4.006 -15.393 -8.731 1.00 89.56 265 THR A C 1
ATOM 2127 O O . THR A 1 265 ? 4.769 -15.467 -9.699 1.00 89.56 265 THR A O 1
ATOM 2130 N N . ASN A 1 266 ? 2.797 -15.947 -8.758 1.00 91.88 266 ASN A N 1
ATOM 2131 C CA . ASN A 1 266 ? 2.266 -16.709 -9.870 1.00 91.88 266 ASN A CA 1
ATOM 2132 C C . ASN A 1 266 ? 2.167 -15.848 -11.137 1.00 91.88 266 ASN A C 1
ATOM 2134 O O . ASN A 1 266 ? 1.468 -14.836 -11.197 1.00 91.88 266 ASN A O 1
ATOM 2138 N N . MET A 1 267 ? 2.805 -16.312 -12.211 1.00 90.12 267 MET A N 1
ATOM 2139 C CA . MET A 1 267 ? 2.860 -15.583 -13.479 1.00 90.12 267 MET A CA 1
ATOM 2140 C C . MET A 1 267 ? 1.473 -15.296 -14.084 1.00 90.12 267 MET A C 1
ATOM 2142 O O . MET A 1 267 ? 1.259 -14.230 -14.658 1.00 90.12 267 MET A O 1
ATOM 2146 N N . ARG A 1 268 ? 0.517 -16.229 -13.979 1.00 92.38 268 ARG A N 1
ATOM 2147 C CA . ARG A 1 268 ? -0.835 -16.014 -14.523 1.00 92.38 268 ARG A CA 1
ATOM 2148 C C . ARG A 1 268 ? -1.565 -14.924 -13.744 1.00 92.38 268 ARG A C 1
ATOM 2150 O O . ARG A 1 268 ? -2.228 -14.092 -14.362 1.00 92.38 268 ARG A O 1
ATOM 2157 N N . LEU A 1 269 ? -1.416 -14.908 -12.418 1.00 92.19 269 LEU A N 1
ATOM 2158 C CA . LEU A 1 269 ? -1.976 -13.857 -11.565 1.00 92.19 269 LEU A CA 1
ATOM 2159 C C . LEU A 1 269 ? -1.330 -12.504 -11.861 1.00 92.19 269 LEU A C 1
ATOM 2161 O O . LEU A 1 269 ? -2.052 -11.529 -12.067 1.00 92.19 269 LEU A O 1
ATOM 2165 N N . TYR A 1 270 ? -0.002 -12.461 -11.988 1.00 91.06 270 TYR A N 1
ATOM 2166 C CA . TYR A 1 270 ? 0.735 -11.258 -12.376 1.00 91.06 270 TYR A CA 1
ATOM 2167 C C . TYR A 1 270 ? 0.224 -10.662 -13.693 1.00 91.06 270 TYR A C 1
ATOM 2169 O O . TYR A 1 270 ? -0.157 -9.494 -13.744 1.00 91.06 270 TYR A O 1
ATOM 2177 N N . HIS A 1 271 ? 0.138 -11.460 -14.762 1.00 90.75 271 HIS A N 1
ATOM 2178 C CA . HIS A 1 271 ? -0.361 -10.953 -16.043 1.00 90.75 271 HIS A CA 1
ATOM 2179 C C . HIS A 1 271 ? -1.803 -10.461 -15.944 1.00 90.75 271 HIS A C 1
ATOM 2181 O O . HIS A 1 271 ? -2.133 -9.409 -16.489 1.00 90.75 271 HIS A O 1
ATOM 2187 N N . ARG A 1 272 ? -2.660 -11.192 -15.223 1.00 93.56 272 ARG A N 1
ATOM 2188 C CA . ARG A 1 272 ? -4.057 -10.803 -15.026 1.00 93.56 272 ARG A CA 1
ATOM 2189 C C . ARG A 1 272 ? -4.169 -9.458 -14.308 1.00 93.56 272 ARG A C 1
ATOM 2191 O O . ARG A 1 272 ? -4.957 -8.614 -14.740 1.00 93.56 272 ARG A O 1
ATOM 2198 N N . VAL A 1 273 ? -3.389 -9.233 -13.249 1.00 91.31 273 VAL A N 1
ATOM 2199 C CA . VAL A 1 273 ? -3.415 -7.953 -12.527 1.00 91.31 273 VAL A CA 1
ATOM 2200 C C . VAL A 1 273 ? -2.809 -6.824 -13.345 1.00 91.31 273 VAL A C 1
ATOM 2202 O O . VAL A 1 273 ? -3.388 -5.745 -13.370 1.00 91.31 273 VAL A O 1
ATOM 2205 N N . VAL A 1 274 ? -1.732 -7.067 -14.097 1.00 89.44 274 VAL A N 1
ATOM 2206 C CA . VAL A 1 274 ? -1.152 -6.058 -14.994 1.00 89.44 274 VAL A CA 1
ATOM 2207 C C . VAL A 1 274 ? -2.164 -5.641 -16.061 1.00 89.44 274 VAL A C 1
ATOM 2209 O O . VAL A 1 274 ? -2.424 -4.454 -16.198 1.00 89.44 274 VAL A O 1
ATOM 2212 N N . VAL A 1 275 ? -2.823 -6.580 -16.751 1.00 89.94 275 VAL A N 1
ATOM 2213 C CA . VAL A 1 275 ? -3.878 -6.256 -17.735 1.00 89.94 275 VAL A CA 1
ATOM 2214 C C . VAL A 1 275 ? -5.013 -5.453 -17.096 1.00 89.94 275 VAL A C 1
ATOM 2216 O O . VAL A 1 275 ? -5.473 -4.465 -17.668 1.00 89.94 275 VAL A O 1
ATOM 2219 N N . THR A 1 276 ? -5.427 -5.839 -15.886 1.00 89.38 276 THR A N 1
ATOM 2220 C CA . THR A 1 276 ? -6.463 -5.121 -15.133 1.00 89.38 276 THR A CA 1
ATOM 2221 C C . THR A 1 276 ? -6.028 -3.682 -14.846 1.00 89.38 276 THR A C 1
ATOM 2223 O O . THR A 1 276 ? -6.757 -2.749 -15.169 1.00 89.38 276 THR A O 1
ATOM 2226 N N . LEU A 1 277 ? -4.814 -3.481 -14.329 1.00 87.25 277 LEU A N 1
ATOM 2227 C CA . LEU A 1 277 ? -4.255 -2.155 -14.059 1.00 87.25 277 LEU A CA 1
ATOM 2228 C C . LEU A 1 277 ? -4.112 -1.322 -15.341 1.00 87.25 277 LEU A C 1
ATOM 2230 O O . LEU A 1 277 ? -4.402 -0.132 -15.322 1.00 87.25 277 LEU A O 1
ATOM 2234 N N . ILE A 1 278 ? -3.714 -1.919 -16.466 1.00 85.00 278 ILE A N 1
ATOM 2235 C CA . ILE A 1 278 ? -3.599 -1.218 -17.757 1.00 85.00 278 ILE A CA 1
ATOM 2236 C C . ILE A 1 278 ? -4.961 -0.720 -18.245 1.00 85.00 278 ILE A C 1
ATOM 2238 O O . ILE A 1 278 ? -5.053 0.383 -18.776 1.00 85.00 278 ILE A O 1
ATOM 2242 N N . SER A 1 279 ? -6.023 -1.504 -18.044 1.00 82.81 279 SER A N 1
ATOM 2243 C CA . SER A 1 279 ? -7.382 -1.093 -18.417 1.00 82.81 279 SER A CA 1
ATOM 2244 C C . SER A 1 279 ? -7.925 0.068 -17.568 1.00 82.81 279 SER A C 1
ATOM 2246 O O . SER A 1 279 ? -8.849 0.771 -17.984 1.00 82.81 279 SER A O 1
ATOM 2248 N N . MET A 1 280 ? -7.331 0.316 -16.395 1.00 78.56 280 MET A N 1
ATOM 2249 C CA . MET A 1 280 ? -7.659 1.474 -15.567 1.00 78.56 280 MET A CA 1
ATOM 2250 C C . MET A 1 280 ? -7.069 2.743 -16.195 1.00 78.56 280 MET A C 1
ATOM 2252 O O . MET A 1 280 ? -5.880 2.816 -16.506 1.00 78.56 280 MET A O 1
ATOM 2256 N N . HIS A 1 281 ? -7.891 3.787 -16.336 1.00 64.94 281 HIS A N 1
ATOM 2257 C CA . HIS A 1 281 ? -7.528 5.051 -17.004 1.00 64.94 281 HIS A CA 1
ATOM 2258 C C . HIS A 1 281 ? -6.427 5.852 -16.266 1.00 64.94 281 HIS A C 1
ATOM 2260 O O . HIS A 1 281 ? -6.021 6.933 -16.691 1.00 64.94 281 HIS A O 1
ATOM 2266 N N . SER A 1 282 ? -5.953 5.341 -15.131 1.00 68.38 282 SER A N 1
ATOM 2267 C CA . SER A 1 282 ? -4.931 5.909 -14.256 1.00 68.38 282 SER A CA 1
ATOM 2268 C C . SER A 1 282 ? -3.499 5.462 -14.589 1.00 68.38 282 SER A C 1
ATOM 2270 O O . SER A 1 282 ? -2.560 6.042 -14.035 1.00 68.38 282 SER A O 1
ATOM 2272 N N . THR A 1 283 ? -3.303 4.452 -15.445 1.00 74.19 283 THR A N 1
ATOM 2273 C CA . THR A 1 283 ? -1.979 3.882 -15.766 1.00 74.19 283 THR A CA 1
ATOM 2274 C C . THR A 1 283 ? -1.239 4.701 -16.820 1.00 74.19 283 THR A C 1
ATOM 2276 O O . THR A 1 283 ? -1.745 4.951 -17.909 1.00 74.19 283 THR A O 1
ATOM 2279 N N . SER A 1 284 ? -0.029 5.148 -16.478 1.00 84.44 284 SER A N 1
ATOM 2280 C CA . SER A 1 284 ? 0.806 5.997 -17.334 1.00 84.44 284 SER A CA 1
ATOM 2281 C C . SER A 1 284 ? 1.768 5.188 -18.211 1.00 84.44 284 SER A C 1
ATOM 2283 O O . SER A 1 284 ? 2.069 4.035 -17.910 1.00 84.44 284 SER A O 1
ATOM 2285 N N . ARG A 1 285 ? 2.326 5.816 -19.259 1.00 86.81 285 ARG A N 1
ATOM 2286 C CA . ARG A 1 285 ? 3.422 5.232 -20.062 1.00 86.81 285 ARG A CA 1
ATOM 2287 C C . ARG A 1 285 ? 4.603 4.778 -19.198 1.00 86.81 285 ARG A C 1
ATOM 2289 O O . ARG A 1 285 ? 5.134 3.693 -19.400 1.00 86.81 285 ARG A O 1
ATOM 2296 N N . LEU A 1 286 ? 4.941 5.561 -18.174 1.00 88.12 286 LEU A N 1
ATOM 2297 C CA . LEU A 1 286 ? 6.003 5.220 -17.231 1.00 88.12 286 LEU A CA 1
ATOM 2298 C C . LEU A 1 286 ? 5.664 3.986 -16.384 1.00 88.12 286 LEU A C 1
ATOM 2300 O O . LEU A 1 286 ? 6.549 3.186 -16.103 1.00 88.12 286 LEU A O 1
ATOM 2304 N N . ASP A 1 287 ? 4.398 3.796 -16.001 1.00 86.00 287 ASP A N 1
ATOM 2305 C CA . ASP A 1 287 ? 3.974 2.579 -15.296 1.00 86.00 287 ASP A CA 1
ATOM 2306 C C . ASP A 1 287 ? 4.107 1.345 -16.200 1.00 86.00 287 ASP A C 1
ATOM 2308 O O . ASP A 1 287 ? 4.585 0.308 -15.748 1.00 86.00 287 ASP A O 1
ATOM 2312 N N . LEU A 1 288 ? 3.749 1.464 -17.486 1.00 88.25 288 LEU A N 1
ATOM 2313 C CA . LEU A 1 288 ? 3.921 0.391 -18.473 1.00 88.25 288 LEU A CA 1
ATOM 2314 C C . LEU A 1 288 ? 5.395 0.018 -18.652 1.00 88.25 288 LEU A C 1
ATOM 2316 O O . LEU A 1 288 ? 5.740 -1.162 -18.605 1.00 88.25 288 LEU A O 1
ATOM 2320 N N . ALA A 1 289 ? 6.263 1.022 -18.802 1.00 91.31 289 ALA A N 1
ATOM 2321 C CA . ALA A 1 289 ? 7.699 0.806 -18.921 1.00 91.31 289 ALA A CA 1
ATOM 2322 C C . ALA A 1 289 ? 8.274 0.141 -17.661 1.00 91.31 289 ALA A C 1
ATOM 2324 O O . ALA A 1 289 ? 9.087 -0.777 -17.760 1.00 91.31 289 ALA A O 1
ATOM 2325 N N . LYS A 1 290 ? 7.790 0.527 -16.471 1.00 89.62 290 LYS A N 1
ATOM 2326 C CA . LYS A 1 290 ? 8.138 -0.147 -15.215 1.00 89.62 290 LYS A CA 1
ATOM 2327 C C . LYS A 1 290 ? 7.659 -1.596 -15.190 1.00 89.62 290 LYS A C 1
ATOM 2329 O O . LYS A 1 290 ? 8.442 -2.457 -14.820 1.00 89.62 290 LYS A O 1
ATOM 2334 N N . PHE A 1 291 ? 6.423 -1.900 -15.579 1.00 88.25 291 PHE A N 1
ATOM 2335 C CA . PHE A 1 291 ? 5.948 -3.290 -15.603 1.00 88.25 291 PHE A CA 1
ATOM 2336 C C . PHE A 1 291 ? 6.761 -4.177 -16.549 1.00 88.25 291 PHE A C 1
ATOM 2338 O O . PHE A 1 291 ? 7.024 -5.326 -16.208 1.00 88.25 291 PHE A O 1
ATOM 2345 N N . ALA A 1 292 ? 7.197 -3.648 -17.695 1.00 88.88 292 ALA A N 1
ATOM 2346 C CA . ALA A 1 292 ? 8.083 -4.367 -18.607 1.00 88.88 292 ALA A CA 1
ATOM 2347 C C . ALA A 1 292 ? 9.473 -4.602 -17.988 1.00 88.88 292 ALA A C 1
ATOM 2349 O O . ALA A 1 292 ? 9.947 -5.738 -17.930 1.00 88.88 292 ALA A O 1
ATOM 2350 N N . MET A 1 293 ? 10.080 -3.552 -17.424 1.00 88.56 293 MET A N 1
ATOM 2351 C CA . MET A 1 293 ? 11.371 -3.643 -16.733 1.00 88.56 293 MET A CA 1
ATOM 2352 C C . MET A 1 293 ? 11.343 -4.635 -15.568 1.00 88.56 293 MET A C 1
ATOM 2354 O O . MET A 1 293 ? 12.320 -5.318 -15.288 1.00 88.56 293 MET A O 1
ATOM 2358 N N . TYR A 1 294 ? 10.204 -4.731 -14.895 1.00 84.50 294 TYR A N 1
ATOM 2359 C CA . TYR A 1 294 ? 10.023 -5.509 -13.679 1.00 84.50 294 TYR A CA 1
ATOM 2360 C C . TYR A 1 294 ? 9.199 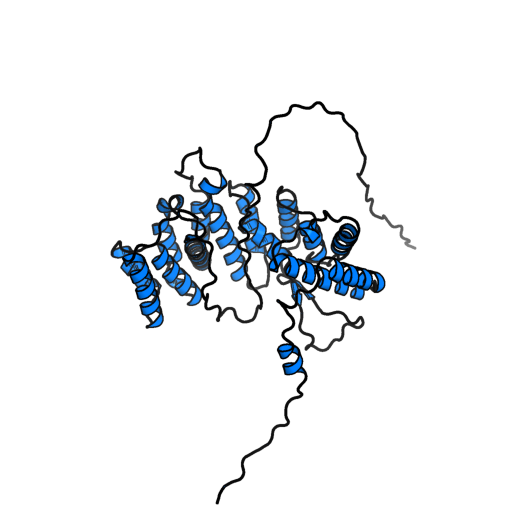-6.776 -13.892 1.00 84.50 294 TYR A C 1
ATOM 2362 O O . TYR A 1 294 ? 8.603 -7.317 -12.961 1.00 84.50 294 TYR A O 1
ATOM 2370 N N . HIS A 1 295 ? 9.180 -7.280 -15.121 1.00 82.81 295 HIS A N 1
ATOM 2371 C CA . HIS A 1 295 ? 8.496 -8.515 -15.443 1.00 82.81 295 HIS A CA 1
ATOM 2372 C C . HIS A 1 295 ? 9.142 -9.711 -14.715 1.00 82.81 295 HIS A C 1
ATOM 2374 O O . HIS A 1 295 ? 10.353 -9.916 -14.782 1.00 82.81 295 HIS A O 1
ATOM 2380 N N . ILE A 1 296 ? 8.324 -10.545 -14.055 1.00 74.19 296 ILE A N 1
ATOM 2381 C CA . ILE A 1 296 ? 8.776 -11.614 -13.132 1.00 74.19 296 ILE A CA 1
ATOM 2382 C C . ILE A 1 296 ? 9.780 -12.594 -13.766 1.00 74.19 296 ILE A C 1
ATOM 2384 O O . ILE A 1 296 ? 10.626 -13.147 -13.071 1.00 74.19 296 ILE A O 1
ATOM 2388 N N . ARG A 1 297 ? 9.694 -12.842 -15.080 1.00 75.81 297 ARG A N 1
ATOM 2389 C CA . ARG A 1 297 ? 10.590 -13.795 -15.761 1.00 75.81 297 ARG A CA 1
ATOM 2390 C C . ARG A 1 297 ? 11.899 -13.190 -16.241 1.00 75.81 297 ARG A C 1
ATOM 2392 O O . ARG A 1 297 ? 12.958 -13.763 -16.016 1.00 75.81 297 ARG A O 1
ATOM 2399 N N . VAL A 1 298 ? 11.799 -12.109 -17.001 1.00 80.12 298 VAL A N 1
ATOM 2400 C CA . VAL A 1 298 ? 12.928 -11.490 -17.688 1.00 80.12 298 VAL A CA 1
ATOM 2401 C C . VAL A 1 298 ? 12.654 -9.995 -17.690 1.00 80.12 298 VAL A C 1
ATOM 2403 O O . VAL A 1 298 ? 11.617 -9.609 -18.231 1.00 80.12 298 VAL A O 1
ATOM 2406 N N . PRO A 1 299 ? 13.527 -9.182 -17.080 1.00 85.12 299 PRO A N 1
ATOM 2407 C CA . PRO A 1 299 ? 13.398 -7.737 -17.140 1.00 85.12 299 PRO A CA 1
ATOM 2408 C C . PRO A 1 299 ? 13.593 -7.257 -18.581 1.00 85.12 299 PRO A C 1
ATOM 2410 O O . PRO A 1 299 ? 14.519 -7.702 -19.261 1.00 85.12 299 PRO A O 1
ATOM 2413 N N . ASP A 1 300 ? 12.736 -6.344 -19.033 1.00 90.50 300 ASP A N 1
ATOM 2414 C CA . ASP A 1 300 ? 12.875 -5.678 -20.327 1.00 90.50 300 ASP A CA 1
ATOM 2415 C C . ASP A 1 300 ? 13.268 -4.199 -20.137 1.00 90.50 300 ASP A C 1
ATOM 2417 O O . ASP A 1 300 ? 12.418 -3.373 -19.785 1.00 90.50 300 ASP A O 1
ATOM 2421 N N . PRO A 1 301 ? 14.550 -3.841 -20.341 1.00 92.81 301 PRO A N 1
ATOM 2422 C CA . PRO A 1 301 ? 15.023 -2.471 -20.167 1.00 92.81 301 PRO A CA 1
ATOM 2423 C C . PRO A 1 301 ? 14.662 -1.545 -21.336 1.00 92.81 301 PRO A C 1
ATOM 2425 O O . PRO A 1 301 ? 14.810 -0.328 -21.206 1.00 92.81 301 PRO A O 1
ATOM 2428 N N . GLU A 1 302 ? 14.210 -2.074 -22.477 1.00 94.50 302 GLU A N 1
ATOM 2429 C CA . GLU A 1 302 ? 14.015 -1.289 -23.699 1.00 94.50 302 GLU A CA 1
ATOM 2430 C C . GLU A 1 302 ? 12.930 -0.207 -23.558 1.00 94.50 302 GLU A C 1
ATOM 2432 O O . GLU A 1 302 ? 13.204 0.945 -23.902 1.00 94.50 302 GLU A O 1
ATOM 2437 N N . PRO A 1 303 ? 11.755 -0.473 -22.953 1.00 95.31 303 PRO A N 1
ATOM 2438 C CA . PRO A 1 303 ? 10.765 0.571 -22.699 1.00 95.31 303 PRO A CA 1
ATOM 2439 C C . PRO A 1 303 ? 11.287 1.703 -21.809 1.00 95.31 303 PRO A C 1
ATOM 2441 O O . PRO A 1 303 ? 10.970 2.862 -22.055 1.00 95.31 303 PRO A O 1
ATOM 2444 N N . ILE A 1 304 ? 12.112 1.399 -20.800 1.00 95.75 304 ILE A N 1
ATOM 2445 C CA . ILE A 1 304 ? 12.724 2.432 -19.949 1.00 95.75 304 ILE A CA 1
ATOM 2446 C C . ILE A 1 304 ? 13.706 3.274 -20.760 1.00 95.75 304 ILE A C 1
ATOM 2448 O O . ILE A 1 304 ? 13.680 4.500 -20.663 1.00 95.75 304 ILE A O 1
ATOM 2452 N N . MET A 1 305 ? 14.536 2.638 -21.586 1.00 95.75 305 MET A N 1
ATOM 2453 C CA . MET A 1 305 ? 15.453 3.345 -22.475 1.00 95.75 305 MET A CA 1
ATOM 2454 C C . MET A 1 305 ? 14.704 4.309 -23.407 1.00 95.75 305 MET A C 1
ATOM 2456 O O . MET A 1 305 ? 15.079 5.479 -23.491 1.00 95.75 305 MET A O 1
ATOM 2460 N N . ASN A 1 306 ? 13.613 3.849 -24.025 1.00 95.56 306 ASN A N 1
ATOM 2461 C CA . ASN A 1 306 ? 12.792 4.656 -24.928 1.00 95.56 306 ASN A CA 1
ATOM 2462 C C . ASN A 1 306 ? 12.167 5.863 -24.210 1.00 95.56 306 ASN A C 1
ATOM 2464 O O . ASN A 1 306 ? 12.221 6.970 -24.728 1.00 95.56 306 ASN A O 1
ATOM 2468 N N . GLU A 1 307 ? 11.651 5.704 -22.985 1.00 96.12 307 GLU A N 1
ATOM 2469 C CA . GLU A 1 307 ? 11.086 6.830 -22.219 1.00 96.12 307 GLU A CA 1
ATOM 2470 C C . GLU A 1 307 ? 12.139 7.905 -21.879 1.00 96.12 307 GLU A C 1
ATOM 2472 O O . GLU A 1 307 ? 11.822 9.095 -21.844 1.00 96.12 307 GLU A O 1
ATOM 2477 N N . PHE A 1 308 ? 13.399 7.520 -21.637 1.00 95.81 308 PHE A N 1
ATOM 2478 C CA . PHE A 1 308 ? 14.484 8.482 -21.404 1.00 95.81 308 PHE A CA 1
ATOM 2479 C C . PHE A 1 308 ? 14.986 9.137 -22.696 1.00 95.81 308 PHE A C 1
ATOM 2481 O O . PHE A 1 308 ? 15.313 10.324 -22.672 1.00 95.81 308 PHE A O 1
ATOM 2488 N N . GLN A 1 309 ? 15.020 8.407 -23.813 1.00 94.00 309 GLN A N 1
ATOM 2489 C CA . GLN A 1 309 ? 15.339 8.966 -25.131 1.00 94.00 309 GLN A CA 1
ATOM 2490 C C . GLN A 1 309 ? 14.262 9.962 -25.583 1.00 94.00 309 GLN A C 1
ATOM 2492 O O . GLN A 1 309 ? 14.586 11.112 -25.874 1.00 94.00 309 GLN A O 1
ATOM 2497 N N . ASP A 1 310 ? 12.985 9.583 -25.497 1.00 94.31 310 ASP A N 1
ATOM 2498 C CA . ASP A 1 310 ? 11.845 10.464 -25.770 1.00 94.31 310 ASP A CA 1
ATOM 2499 C C . ASP A 1 310 ? 11.917 11.742 -24.918 1.00 94.31 310 ASP A C 1
ATOM 2501 O O . ASP A 1 310 ? 11.652 12.844 -25.399 1.00 94.31 310 ASP A O 1
ATOM 2505 N N . ALA A 1 311 ? 12.308 11.628 -23.644 1.00 94.12 311 ALA A N 1
ATOM 2506 C CA . ALA A 1 311 ? 12.446 12.780 -22.758 1.00 94.12 311 ALA A CA 1
ATOM 2507 C C . ALA A 1 311 ? 13.592 13.729 -23.135 1.00 94.12 311 ALA A C 1
ATOM 2509 O O . ALA A 1 311 ? 13.513 14.919 -22.821 1.00 94.12 311 ALA A O 1
ATOM 2510 N N . LEU A 1 312 ? 14.651 13.244 -23.790 1.00 93.12 312 LEU A N 1
ATOM 2511 C CA . LEU A 1 312 ? 15.727 14.105 -24.292 1.00 93.12 312 LEU A CA 1
ATOM 2512 C C . LEU A 1 312 ? 15.259 14.988 -25.448 1.00 93.12 312 LEU A C 1
ATOM 2514 O O . LEU A 1 312 ? 15.731 16.120 -25.570 1.00 93.12 312 LEU A O 1
ATOM 2518 N N . GLU A 1 313 ? 14.343 14.475 -26.264 1.00 93.31 313 GLU A N 1
ATOM 2519 C CA . GLU A 1 313 ? 13.817 15.149 -27.452 1.00 93.31 313 GLU A CA 1
ATOM 2520 C C . GLU A 1 313 ? 12.560 15.976 -27.152 1.00 93.31 313 GLU A C 1
ATOM 2522 O O . GLU A 1 313 ? 12.296 16.977 -27.818 1.00 93.31 313 GLU A O 1
ATOM 2527 N N . ASN A 1 314 ? 11.795 15.597 -26.122 1.00 92.25 314 ASN A N 1
ATOM 2528 C CA . ASN A 1 314 ? 10.529 16.224 -25.763 1.00 92.25 314 ASN A CA 1
ATOM 2529 C C . ASN A 1 314 ? 10.583 16.913 -24.381 1.00 92.25 314 ASN A C 1
ATOM 2531 O O . ASN A 1 314 ? 10.428 16.255 -23.348 1.00 92.25 314 ASN A O 1
ATOM 2535 N N . PRO A 1 315 ? 10.674 18.256 -24.327 1.00 86.94 315 PRO A N 1
ATOM 2536 C CA . PRO A 1 315 ? 10.668 19.015 -23.071 1.00 86.94 315 PRO A CA 1
ATOM 2537 C C . PRO A 1 315 ? 9.391 18.852 -22.231 1.00 86.94 315 PRO A C 1
ATOM 2539 O O . PRO A 1 315 ? 9.410 19.077 -21.024 1.00 86.94 315 PRO A O 1
ATOM 2542 N N . ASN A 1 316 ? 8.276 18.454 -22.851 1.00 88.06 316 ASN A N 1
ATOM 2543 C CA . ASN A 1 316 ? 6.997 18.240 -22.170 1.00 88.06 316 ASN A CA 1
ATOM 2544 C C . ASN A 1 316 ? 6.812 16.791 -21.693 1.00 88.06 316 ASN A C 1
ATOM 2546 O O . ASN A 1 316 ? 5.717 16.420 -21.262 1.00 88.06 316 ASN A O 1
ATOM 2550 N N . HIS A 1 317 ? 7.848 15.953 -21.791 1.00 91.81 317 HIS A N 1
ATOM 2551 C CA . HIS A 1 317 ? 7.775 14.560 -21.374 1.00 91.81 317 HIS A CA 1
ATOM 2552 C C . HIS A 1 317 ? 7.451 14.420 -19.880 1.00 91.81 317 HIS A C 1
ATOM 2554 O O . HIS A 1 317 ? 7.882 15.223 -19.048 1.00 91.81 317 HIS A O 1
ATOM 2560 N N . ALA A 1 318 ? 6.731 13.354 -19.516 1.00 87.50 318 ALA A N 1
ATOM 2561 C CA . ALA A 1 318 ? 6.271 13.127 -18.147 1.00 87.50 318 ALA A CA 1
ATOM 2562 C C . ALA A 1 318 ? 7.425 13.106 -17.125 1.00 87.50 318 ALA A C 1
ATOM 2564 O O . ALA A 1 318 ? 7.252 13.597 -16.007 1.00 87.50 318 ALA A O 1
ATOM 2565 N N . LEU A 1 319 ? 8.605 12.617 -17.529 1.00 89.81 319 LEU A N 1
ATOM 2566 C CA . LEU A 1 319 ? 9.821 12.589 -16.704 1.00 89.81 319 LEU A CA 1
ATOM 2567 C C . LEU A 1 319 ? 10.262 13.986 -16.223 1.00 89.81 319 LEU A C 1
ATOM 2569 O O . LEU A 1 319 ? 10.643 14.116 -15.063 1.00 89.81 319 LEU A O 1
ATOM 2573 N N . HIS A 1 320 ? 10.117 15.034 -17.045 1.00 85.69 320 HIS A N 1
ATOM 2574 C CA . HIS A 1 320 ? 10.429 16.426 -16.661 1.00 85.69 320 HIS A CA 1
ATOM 2575 C C . HIS A 1 320 ? 9.435 17.006 -15.655 1.00 85.69 320 HIS A C 1
ATOM 2577 O O . HIS A 1 320 ? 9.720 17.966 -14.943 1.00 85.69 320 HIS A O 1
ATOM 2583 N N . THR A 1 321 ? 8.236 16.428 -15.596 1.00 82.62 321 THR A N 1
ATOM 2584 C CA . THR A 1 321 ? 7.144 16.904 -14.739 1.00 82.62 321 THR A CA 1
ATOM 2585 C C . THR A 1 321 ? 7.031 16.137 -13.423 1.00 82.62 321 THR A C 1
ATOM 2587 O O . THR A 1 321 ? 6.110 16.398 -12.644 1.00 82.62 321 THR A O 1
ATOM 2590 N N . LEU A 1 322 ? 7.953 15.210 -13.139 1.00 81.56 322 LEU A N 1
ATOM 2591 C CA . LEU A 1 322 ? 8.005 14.500 -11.863 1.00 81.56 322 LEU A CA 1
ATOM 2592 C C . LEU A 1 322 ? 8.338 15.482 -10.732 1.00 81.56 322 LEU A C 1
ATOM 2594 O O . LEU A 1 322 ? 9.449 15.982 -10.624 1.00 81.56 322 LEU A O 1
ATOM 2598 N N . ARG A 1 323 ? 7.355 15.766 -9.870 1.00 71.06 323 ARG A N 1
ATOM 2599 C CA . ARG A 1 323 ? 7.486 16.778 -8.798 1.00 71.06 323 ARG A CA 1
ATOM 2600 C C . ARG A 1 323 ? 7.907 16.218 -7.445 1.00 71.06 323 ARG A C 1
ATOM 2602 O O . ARG A 1 323 ? 8.308 16.973 -6.565 1.00 71.06 323 ARG A O 1
ATOM 2609 N N . LEU A 1 324 ? 7.720 14.918 -7.236 1.00 72.19 324 LEU A N 1
ATOM 2610 C CA . LEU A 1 324 ? 8.000 14.271 -5.959 1.00 72.19 324 LEU A CA 1
ATOM 2611 C C . LEU A 1 324 ? 9.397 13.665 -6.007 1.00 72.19 324 LEU A C 1
ATOM 2613 O O . LEU A 1 324 ? 9.666 12.807 -6.847 1.00 72.19 324 LEU A O 1
ATOM 2617 N N . SER A 1 325 ? 10.254 14.067 -5.067 1.00 70.25 325 SER A N 1
ATOM 2618 C CA . SER A 1 325 ? 11.628 13.561 -4.959 1.00 70.25 325 SER A CA 1
ATOM 2619 C C . SER A 1 325 ? 11.685 12.036 -4.850 1.00 70.25 325 SER A C 1
ATOM 2621 O O . SER A 1 325 ? 12.567 11.409 -5.423 1.00 70.25 325 SER A O 1
ATOM 2623 N N . THR A 1 326 ? 10.705 11.419 -4.188 1.00 67.69 326 THR A N 1
ATOM 2624 C CA . THR A 1 326 ? 10.576 9.959 -4.090 1.00 67.69 326 THR A CA 1
ATOM 2625 C C . THR A 1 326 ? 10.266 9.305 -5.435 1.00 67.69 326 THR A C 1
ATOM 2627 O O . THR A 1 326 ? 10.851 8.276 -5.761 1.00 67.69 326 THR A O 1
ATOM 2630 N N . THR A 1 327 ? 9.381 9.897 -6.240 1.00 74.88 327 THR A N 1
ATOM 2631 C CA . THR A 1 327 ? 9.052 9.393 -7.580 1.00 74.88 327 THR A CA 1
ATOM 2632 C C . THR A 1 327 ? 10.223 9.574 -8.540 1.00 74.88 327 THR A C 1
ATOM 2634 O O . THR A 1 327 ? 10.538 8.650 -9.284 1.00 74.88 327 THR A O 1
ATOM 2637 N N . MET A 1 328 ? 10.912 10.718 -8.480 1.00 80.81 328 MET A N 1
ATOM 2638 C CA . MET A 1 328 ? 12.148 10.942 -9.234 1.00 80.81 328 MET A CA 1
ATOM 2639 C C . MET A 1 328 ? 13.215 9.908 -8.869 1.00 80.81 328 MET A C 1
ATOM 2641 O O . MET A 1 328 ? 13.782 9.275 -9.753 1.00 80.81 328 MET A O 1
ATOM 2645 N N . HIS A 1 329 ? 13.452 9.692 -7.572 1.00 81.50 329 HIS A N 1
ATOM 2646 C CA . HIS A 1 329 ? 14.423 8.713 -7.092 1.00 81.50 329 HIS A CA 1
ATOM 2647 C C . HIS A 1 329 ? 14.065 7.288 -7.528 1.00 81.50 329 HIS A C 1
ATOM 2649 O O . HIS A 1 329 ? 14.928 6.569 -8.020 1.00 81.50 329 HIS A O 1
ATOM 2655 N N . SER A 1 330 ? 12.789 6.896 -7.426 1.00 81.38 330 SER A N 1
ATOM 2656 C CA . SER A 1 330 ? 12.326 5.592 -7.913 1.00 81.38 330 SER A CA 1
ATOM 2657 C C . SER A 1 330 ? 12.597 5.416 -9.407 1.00 81.38 330 SER A C 1
ATOM 2659 O O . SER A 1 330 ? 13.138 4.384 -9.785 1.00 81.38 330 SER A O 1
ATOM 2661 N N . MET A 1 331 ? 12.274 6.407 -10.243 1.00 87.19 331 MET A N 1
ATOM 2662 C CA . MET A 1 331 ? 12.528 6.331 -11.689 1.00 87.19 331 MET A CA 1
ATOM 2663 C C . MET A 1 331 ? 14.020 6.321 -12.017 1.00 87.19 331 MET A C 1
ATOM 2665 O O . MET A 1 331 ? 14.450 5.611 -12.922 1.00 87.19 331 MET A O 1
ATOM 2669 N N . ARG A 1 332 ? 14.826 7.062 -11.253 1.00 88.69 332 ARG A N 1
ATOM 2670 C CA . ARG A 1 332 ? 16.283 7.057 -11.387 1.00 88.69 332 ARG A CA 1
ATOM 2671 C C . ARG A 1 332 ? 16.870 5.676 -11.076 1.00 88.69 332 ARG A C 1
ATOM 2673 O O . ARG A 1 332 ? 17.677 5.190 -11.861 1.00 88.69 332 ARG A O 1
ATOM 2680 N N . LEU A 1 333 ? 16.428 5.028 -9.994 1.00 84.94 333 LEU A N 1
ATOM 2681 C CA . LEU A 1 333 ? 16.821 3.652 -9.660 1.00 84.94 333 LEU A CA 1
ATOM 2682 C C . LEU A 1 333 ? 16.356 2.646 -10.720 1.00 84.94 333 LEU A C 1
ATOM 2684 O O . LEU A 1 333 ? 17.103 1.738 -11.069 1.00 84.94 333 LEU A O 1
ATOM 2688 N N . THR A 1 334 ? 15.148 2.814 -11.267 1.00 88.00 334 THR A N 1
ATOM 2689 C CA . THR A 1 334 ? 14.673 1.984 -12.383 1.00 88.00 334 THR A CA 1
ATOM 2690 C C . THR A 1 334 ? 15.576 2.119 -13.609 1.00 88.00 334 THR A C 1
ATOM 2692 O O . THR A 1 334 ? 15.925 1.109 -14.211 1.00 88.00 334 THR A O 1
ATOM 2695 N N . ALA A 1 335 ? 16.002 3.337 -13.954 1.00 91.25 335 ALA A N 1
ATOM 2696 C CA . ALA A 1 335 ? 16.934 3.564 -15.056 1.00 91.25 335 ALA A CA 1
ATOM 2697 C C . ALA A 1 335 ? 18.331 2.981 -14.780 1.00 91.25 335 ALA A C 1
ATOM 2699 O O . ALA A 1 335 ? 18.937 2.411 -15.678 1.00 91.25 335 ALA A O 1
ATOM 2700 N N . GLU A 1 336 ? 18.835 3.074 -13.544 1.00 88.50 336 GLU A N 1
ATOM 2701 C CA . GLU A 1 336 ? 20.084 2.413 -13.131 1.00 88.50 336 GLU A CA 1
ATOM 2702 C C . GLU A 1 336 ? 20.007 0.891 -13.306 1.00 88.50 336 GLU A C 1
ATOM 2704 O O . GLU A 1 336 ? 20.891 0.294 -13.923 1.00 88.50 336 GLU A O 1
ATOM 2709 N N . HIS A 1 337 ? 18.922 0.266 -12.841 1.00 86.75 337 HIS A N 1
ATOM 2710 C CA . HIS A 1 337 ? 18.703 -1.166 -13.038 1.00 86.75 337 HIS A CA 1
ATOM 2711 C C . HIS A 1 337 ? 18.585 -1.517 -14.531 1.00 86.75 337 HIS A C 1
ATOM 2713 O O . HIS A 1 337 ? 19.204 -2.478 -14.982 1.00 86.75 337 HIS A O 1
ATOM 2719 N N . ALA A 1 338 ? 17.872 -0.718 -15.327 1.00 90.81 338 ALA A N 1
ATOM 2720 C CA . ALA A 1 338 ? 17.772 -0.931 -16.771 1.00 90.81 338 ALA A CA 1
ATOM 2721 C C . ALA A 1 338 ? 19.146 -0.888 -17.466 1.00 90.81 338 ALA A C 1
ATOM 2723 O O . ALA A 1 338 ? 19.450 -1.775 -18.265 1.00 90.81 338 ALA A O 1
ATOM 2724 N N . SER A 1 339 ? 20.016 0.065 -17.109 1.00 90.75 339 SER A N 1
ATOM 2725 C CA . SER A 1 339 ? 21.405 0.110 -17.591 1.00 90.75 339 SER A CA 1
ATOM 2726 C C . SER A 1 339 ? 22.188 -1.156 -17.220 1.00 90.75 339 SER A C 1
ATOM 2728 O O . SER A 1 339 ? 22.935 -1.689 -18.041 1.00 90.75 339 SER A O 1
ATOM 2730 N N . ASP A 1 340 ? 22.012 -1.677 -16.004 1.00 87.00 340 ASP A N 1
ATOM 2731 C CA . ASP A 1 340 ? 22.668 -2.914 -15.570 1.00 87.00 340 ASP A CA 1
ATOM 2732 C C . ASP A 1 340 ? 22.187 -4.152 -16.340 1.00 87.00 340 ASP A C 1
ATOM 2734 O O . ASP A 1 340 ? 23.007 -5.001 -16.701 1.00 87.00 340 ASP A O 1
ATOM 2738 N N . GLU A 1 341 ? 20.888 -4.263 -16.633 1.00 87.31 341 GLU A N 1
ATOM 2739 C CA . GLU A 1 341 ? 20.364 -5.353 -17.469 1.00 87.31 341 GLU A CA 1
ATOM 2740 C C . GLU A 1 341 ? 20.842 -5.237 -18.921 1.00 87.31 341 GLU A C 1
ATOM 2742 O O . GLU A 1 341 ? 21.258 -6.237 -19.507 1.00 87.31 341 GLU A O 1
ATOM 2747 N N . LEU A 1 342 ? 20.923 -4.025 -19.481 1.00 89.75 342 LEU A N 1
ATOM 2748 C CA . LEU A 1 342 ? 21.524 -3.805 -20.802 1.00 89.75 342 LEU A CA 1
ATOM 2749 C C . LEU A 1 342 ? 22.981 -4.292 -20.850 1.00 89.75 342 LEU A C 1
ATOM 2751 O O . LEU A 1 342 ? 23.354 -5.016 -21.776 1.00 89.75 342 LEU A O 1
ATOM 2755 N N . ARG A 1 343 ? 23.797 -3.985 -19.830 1.00 87.69 343 ARG A N 1
ATOM 2756 C CA . ARG A 1 343 ? 25.178 -4.504 -19.722 1.00 87.69 343 ARG A CA 1
ATOM 2757 C C . ARG A 1 343 ? 25.218 -6.024 -19.659 1.00 87.69 343 ARG A C 1
ATOM 2759 O O . ARG A 1 343 ? 26.069 -6.643 -20.294 1.00 87.69 343 ARG A O 1
ATOM 2766 N N . ARG A 1 344 ? 24.302 -6.648 -18.917 1.00 83.19 344 ARG A N 1
ATOM 2767 C CA . ARG A 1 344 ? 24.219 -8.115 -18.829 1.00 83.19 344 ARG A CA 1
ATOM 2768 C C . ARG A 1 344 ? 23.867 -8.758 -20.158 1.00 83.19 344 ARG A C 1
ATOM 2770 O O . ARG A 1 344 ? 24.419 -9.812 -20.461 1.00 83.19 344 ARG A O 1
ATOM 2777 N N . PHE A 1 345 ? 23.021 -8.106 -20.950 1.00 86.12 345 PHE A N 1
ATOM 2778 C CA . PHE A 1 345 ? 22.707 -8.503 -22.320 1.00 86.12 345 PHE A CA 1
ATOM 2779 C C . PHE A 1 345 ? 23.816 -8.151 -23.332 1.00 86.12 345 PHE A C 1
ATOM 2781 O O . PHE A 1 345 ? 23.650 -8.402 -24.522 1.00 86.12 345 PHE A O 1
ATOM 2788 N N . GLY A 1 346 ? 24.947 -7.582 -22.892 1.00 87.81 346 GLY A N 1
ATOM 2789 C CA . GLY A 1 346 ? 26.072 -7.194 -23.751 1.00 87.81 346 GLY A CA 1
ATOM 2790 C C . GLY A 1 346 ? 25.872 -5.876 -24.509 1.00 87.81 346 GLY A C 1
ATOM 2791 O O . GLY A 1 346 ? 26.697 -5.514 -25.346 1.00 87.81 346 GLY A O 1
ATOM 2792 N N . ARG A 1 347 ? 24.804 -5.125 -24.217 1.00 92.06 347 ARG A N 1
ATOM 2793 C CA . ARG A 1 347 ? 24.448 -3.845 -24.855 1.00 92.06 347 ARG A CA 1
ATOM 2794 C C . ARG A 1 347 ? 25.099 -2.658 -24.131 1.00 92.06 347 ARG A C 1
ATOM 2796 O O . ARG A 1 347 ? 24.424 -1.768 -23.620 1.00 92.06 347 ARG A O 1
ATOM 2803 N N . TYR A 1 348 ? 26.431 -2.646 -24.062 1.00 90.50 348 TYR A N 1
ATOM 2804 C CA . TYR A 1 348 ? 27.192 -1.644 -23.294 1.00 90.50 348 TYR A CA 1
ATOM 2805 C C . TYR A 1 348 ? 27.002 -0.202 -23.786 1.00 90.50 348 TYR A C 1
ATOM 2807 O O . TYR A 1 348 ? 26.913 0.710 -22.966 1.00 90.50 348 TYR A O 1
ATOM 2815 N N . ASN A 1 349 ? 26.909 0.004 -25.104 1.00 93.62 349 ASN A N 1
ATOM 2816 C CA . ASN A 1 349 ? 26.687 1.334 -25.680 1.00 93.62 349 ASN A CA 1
ATOM 2817 C C . ASN A 1 349 ? 25.314 1.888 -25.284 1.00 93.62 349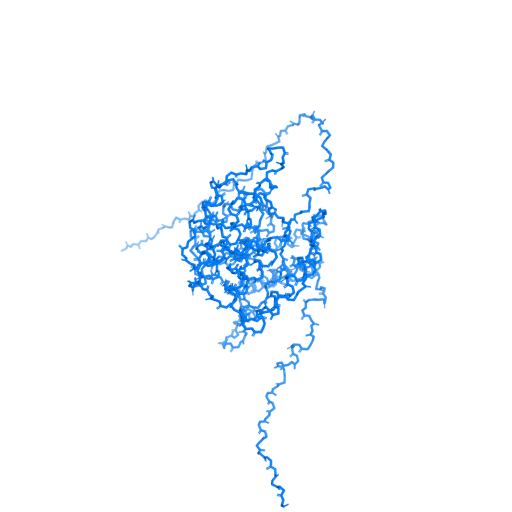 ASN A C 1
ATOM 2819 O O . ASN A 1 349 ? 25.216 3.033 -24.855 1.00 93.62 349 ASN A O 1
ATOM 2823 N N . ASP A 1 350 ? 24.274 1.056 -25.349 1.00 94.62 350 ASP A N 1
ATOM 2824 C CA . ASP A 1 350 ? 22.915 1.450 -24.971 1.00 94.62 350 ASP A CA 1
ATOM 2825 C C . ASP A 1 350 ? 22.822 1.759 -23.473 1.00 94.62 350 ASP A C 1
ATOM 2827 O O . ASP A 1 350 ? 22.203 2.746 -23.081 1.00 94.62 350 ASP A O 1
ATOM 2831 N N . ALA A 1 351 ? 23.507 0.975 -22.633 1.00 92.69 351 ALA A N 1
ATOM 2832 C CA . ALA A 1 351 ? 23.617 1.263 -21.204 1.00 92.69 351 ALA A CA 1
ATOM 2833 C C . ALA A 1 351 ? 24.299 2.619 -20.938 1.00 92.69 351 ALA A C 1
ATOM 2835 O O . ALA A 1 351 ? 23.847 3.380 -20.084 1.00 92.69 351 ALA A O 1
ATOM 2836 N N . ALA A 1 352 ? 25.363 2.950 -21.680 1.00 92.75 352 ALA A N 1
ATOM 2837 C CA . ALA A 1 352 ? 26.048 4.238 -21.556 1.00 92.75 352 ALA A CA 1
ATOM 2838 C C . ALA A 1 352 ? 25.164 5.413 -22.013 1.00 92.75 352 ALA A C 1
ATOM 2840 O O . ALA A 1 352 ? 25.152 6.462 -21.366 1.00 92.75 352 ALA A O 1
ATOM 2841 N N . LEU A 1 353 ? 24.390 5.232 -23.090 1.00 94.94 353 LEU A N 1
ATOM 2842 C CA . LEU A 1 353 ? 23.411 6.219 -23.553 1.00 94.94 353 LEU A CA 1
ATOM 2843 C C . LEU A 1 353 ? 22.308 6.446 -22.514 1.00 94.94 353 LEU A C 1
ATOM 2845 O O . LEU A 1 353 ? 21.967 7.595 -22.230 1.00 94.94 353 LEU A O 1
ATOM 2849 N N . LEU A 1 354 ? 21.782 5.372 -21.919 1.00 95.56 354 LEU A N 1
ATOM 2850 C CA . LEU A 1 354 ? 20.765 5.461 -20.875 1.00 95.56 354 LEU A CA 1
ATOM 2851 C C . LEU A 1 354 ? 21.296 6.155 -19.616 1.00 95.56 354 LEU A C 1
ATOM 2853 O O . LEU A 1 354 ? 20.611 7.015 -19.067 1.00 95.56 354 LEU A O 1
ATOM 2857 N N . ASP A 1 355 ? 22.521 5.855 -19.182 1.00 92.88 355 ASP A N 1
ATOM 2858 C CA . ASP A 1 355 ? 23.135 6.544 -18.043 1.00 92.88 355 ASP A CA 1
ATOM 2859 C C . ASP A 1 355 ? 23.299 8.047 -18.300 1.00 92.88 355 ASP A C 1
ATOM 2861 O O . ASP A 1 355 ? 22.936 8.861 -17.448 1.00 92.88 355 ASP A O 1
ATOM 2865 N N . ALA A 1 356 ? 23.775 8.435 -19.487 1.00 93.56 356 ALA A N 1
ATOM 2866 C CA . ALA A 1 356 ? 23.897 9.842 -19.866 1.00 93.56 356 ALA A CA 1
ATOM 2867 C C . ALA A 1 356 ? 22.527 10.545 -19.921 1.00 93.56 356 ALA A C 1
ATOM 2869 O O . ALA A 1 356 ? 22.374 11.660 -19.413 1.00 93.56 356 ALA A O 1
ATOM 2870 N N . ALA A 1 357 ? 21.512 9.883 -20.489 1.00 94.62 357 ALA A N 1
ATOM 2871 C CA . ALA A 1 357 ? 20.141 10.385 -20.517 1.00 94.62 357 ALA A CA 1
ATOM 2872 C C . ALA A 1 357 ? 19.580 10.553 -19.099 1.00 94.62 357 ALA A C 1
ATOM 2874 O O . ALA A 1 357 ? 19.004 11.593 -18.777 1.00 94.62 357 ALA A O 1
ATOM 2875 N N . ARG A 1 358 ? 19.800 9.568 -18.221 1.00 93.94 358 ARG A N 1
ATOM 2876 C CA . ARG A 1 358 ? 19.375 9.604 -16.820 1.00 93.94 358 ARG A CA 1
ATOM 2877 C C . ARG A 1 358 ? 19.964 10.796 -16.081 1.00 93.94 358 ARG A C 1
ATOM 2879 O O . ARG A 1 358 ? 19.207 11.502 -15.422 1.00 93.94 358 ARG A O 1
ATOM 2886 N N . GLU A 1 359 ? 21.270 11.042 -16.194 1.00 91.31 359 GLU A N 1
ATOM 2887 C CA . GLU A 1 359 ? 21.900 12.192 -15.528 1.00 91.31 359 GLU A CA 1
ATOM 2888 C C . GLU A 1 359 ? 21.378 13.534 -16.042 1.00 91.31 359 GLU A C 1
ATOM 2890 O O . GLU A 1 359 ? 21.243 14.478 -15.267 1.00 91.31 359 GLU A O 1
ATOM 2895 N N . LYS A 1 360 ? 21.042 13.620 -17.331 1.00 91.12 360 LYS A N 1
ATOM 2896 C CA . LYS A 1 360 ? 20.509 14.846 -17.928 1.00 91.12 360 LYS A CA 1
ATOM 2897 C C . LYS A 1 360 ? 19.045 15.106 -17.555 1.00 91.12 360 LYS A C 1
ATOM 2899 O O . LYS A 1 360 ? 18.685 16.255 -17.317 1.00 91.12 360 LYS A O 1
ATOM 2904 N N . ILE A 1 361 ? 18.203 14.071 -17.528 1.00 90.38 361 ILE A N 1
ATOM 2905 C CA . ILE A 1 361 ? 16.752 14.196 -17.290 1.00 90.38 361 ILE A CA 1
ATOM 2906 C C . ILE A 1 361 ? 16.413 14.188 -15.794 1.00 90.38 361 ILE A C 1
ATOM 2908 O O . ILE A 1 361 ? 15.590 14.978 -15.342 1.00 90.38 361 ILE A O 1
ATOM 2912 N N . LEU A 1 362 ? 17.043 13.305 -15.015 1.00 88.81 362 LEU A N 1
ATOM 2913 C CA . LEU A 1 362 ? 16.826 13.143 -13.575 1.00 88.81 362 LEU A CA 1
ATOM 2914 C C . LEU A 1 362 ? 18.174 13.204 -12.834 1.00 88.81 362 LEU A C 1
ATOM 2916 O O . LEU A 1 362 ? 18.636 12.172 -12.327 1.00 88.81 362 LEU A O 1
ATOM 2920 N N . PRO A 1 363 ? 18.821 14.383 -12.762 1.00 81.25 363 PRO A N 1
ATOM 2921 C CA . PRO A 1 363 ? 20.125 14.525 -12.123 1.00 81.25 363 PRO A CA 1
ATOM 2922 C C . PRO A 1 363 ? 20.071 14.094 -10.656 1.00 81.25 363 PRO A C 1
ATOM 2924 O O . PRO A 1 363 ? 19.061 14.289 -9.971 1.00 81.25 363 PRO A O 1
ATOM 2927 N N . SER A 1 364 ? 21.169 13.513 -10.160 1.00 71.25 364 SER A N 1
ATOM 2928 C CA . SER A 1 364 ? 21.296 13.203 -8.735 1.00 71.25 364 SER A CA 1
ATOM 2929 C C . SER A 1 364 ? 21.218 14.498 -7.931 1.00 71.25 364 SER A C 1
ATOM 2931 O O . SER A 1 364 ? 22.152 15.296 -7.896 1.00 71.25 364 SER A O 1
ATOM 2933 N N . THR A 1 365 ? 20.091 14.738 -7.270 1.00 60.78 365 THR A N 1
ATOM 2934 C CA . THR A 1 365 ? 20.049 15.729 -6.203 1.00 60.78 365 THR A CA 1
ATOM 2935 C C . THR A 1 365 ? 20.761 15.080 -5.021 1.00 60.78 365 THR A C 1
ATOM 2937 O O . THR A 1 365 ? 20.203 14.146 -4.444 1.00 60.78 365 THR A O 1
ATOM 2940 N N . GLY A 1 366 ? 21.955 15.546 -4.641 1.00 52.81 366 GLY A N 1
ATOM 2941 C CA . GLY A 1 366 ? 22.756 15.024 -3.512 1.00 52.81 366 GLY A CA 1
ATOM 2942 C C . GLY A 1 366 ? 22.069 15.026 -2.129 1.00 52.81 366 GLY A C 1
ATOM 2943 O O . GLY A 1 366 ? 22.716 14.863 -1.104 1.00 52.81 366 GLY A O 1
ATOM 2944 N N . ALA A 1 367 ? 20.751 15.216 -2.075 1.00 44.03 367 ALA A N 1
ATOM 2945 C CA . ALA A 1 367 ? 19.899 15.169 -0.898 1.00 44.03 367 ALA A CA 1
ATOM 2946 C C . ALA A 1 367 ? 19.452 13.746 -0.496 1.00 44.03 367 ALA A C 1
ATOM 2948 O O . ALA A 1 367 ? 18.886 13.583 0.583 1.00 44.03 367 ALA A O 1
ATOM 2949 N N . TYR A 1 368 ? 19.665 12.720 -1.328 1.00 42.19 368 TYR A N 1
ATOM 2950 C CA . TYR A 1 368 ? 19.271 11.338 -1.022 1.00 42.19 368 TYR A CA 1
ATOM 2951 C C . TYR A 1 368 ? 20.270 10.338 -1.626 1.00 42.19 368 TYR A C 1
ATOM 2953 O O . TYR A 1 368 ? 20.059 9.830 -2.723 1.00 42.19 368 TYR A O 1
ATOM 2961 N N . GLY A 1 369 ? 21.369 10.064 -0.915 1.00 39.47 369 GLY A N 1
ATOM 2962 C CA . GLY A 1 369 ? 22.266 8.949 -1.251 1.00 39.47 369 GLY A CA 1
ATOM 2963 C C . GLY A 1 369 ? 23.739 9.164 -0.923 1.00 39.47 369 GLY A C 1
ATOM 2964 O O . GLY A 1 369 ? 24.353 8.256 -0.377 1.00 39.47 369 GLY A O 1
ATOM 2965 N N . ASP A 1 370 ? 24.275 10.365 -1.135 1.00 34.34 370 ASP A N 1
ATOM 2966 C CA . ASP A 1 370 ? 25.714 10.625 -0.979 1.00 34.34 370 ASP A CA 1
ATOM 2967 C C . ASP A 1 370 ? 26.047 11.242 0.380 1.00 34.34 370 ASP A C 1
ATOM 2969 O O . ASP A 1 370 ? 26.563 12.351 0.502 1.00 34.34 370 ASP A O 1
ATOM 2973 N N . ARG A 1 371 ? 25.767 10.488 1.442 1.00 31.27 371 ARG A N 1
ATOM 2974 C CA . ARG A 1 371 ? 26.578 10.618 2.653 1.00 31.27 371 ARG A CA 1
ATOM 2975 C C . ARG A 1 371 ? 27.834 9.775 2.424 1.00 31.27 371 ARG A C 1
ATOM 2977 O O . ARG A 1 371 ? 27.788 8.547 2.519 1.00 31.27 371 ARG A O 1
ATOM 2984 N N . ALA A 1 372 ? 28.938 10.442 2.076 1.00 35.16 372 ALA A N 1
ATOM 2985 C CA . ALA A 1 372 ? 30.282 9.867 1.892 1.00 35.16 372 ALA A CA 1
ATOM 2986 C C . ALA A 1 372 ? 30.780 9.038 3.106 1.00 35.16 372 ALA A C 1
ATOM 2988 O O . ALA A 1 372 ? 31.766 8.302 3.044 1.00 35.16 372 ALA A O 1
ATOM 2989 N N . ASP A 1 373 ? 30.060 9.115 4.216 1.00 36.34 373 ASP A N 1
ATOM 2990 C CA . ASP A 1 373 ? 30.193 8.350 5.444 1.00 36.34 373 ASP A CA 1
ATOM 2991 C C . ASP A 1 373 ? 29.698 6.890 5.355 1.00 36.34 373 ASP A C 1
ATOM 2993 O O . ASP A 1 373 ? 29.922 6.140 6.298 1.00 36.34 373 ASP A O 1
ATOM 2997 N N . ARG A 1 374 ? 29.095 6.419 4.246 1.00 37.75 374 ARG A N 1
ATOM 2998 C CA . ARG A 1 374 ? 28.768 4.980 4.082 1.00 37.75 374 ARG A CA 1
ATOM 2999 C C . ARG A 1 374 ? 29.784 4.159 3.289 1.00 37.75 374 ARG A C 1
ATOM 3001 O O . ARG A 1 374 ? 29.992 3.003 3.642 1.00 37.75 374 ARG A O 1
ATOM 3008 N N . GLU A 1 375 ? 30.469 4.718 2.294 1.00 33.47 375 GLU A N 1
ATOM 3009 C CA . GLU A 1 375 ? 31.535 3.981 1.584 1.00 33.47 375 GLU A CA 1
ATOM 3010 C C . GLU A 1 375 ? 32.851 3.940 2.381 1.00 33.47 375 GLU A C 1
ATOM 3012 O O . GLU A 1 375 ? 33.617 2.982 2.285 1.00 33.47 375 GLU A O 1
ATOM 3017 N N . SER A 1 376 ? 33.076 4.915 3.266 1.00 29.28 376 SER A N 1
ATOM 3018 C CA . SER A 1 376 ? 34.263 4.970 4.130 1.00 29.28 376 SER A CA 1
ATOM 3019 C C . SER A 1 376 ? 34.223 4.009 5.330 1.00 29.28 376 SER A C 1
ATOM 3021 O O . SER A 1 376 ? 35.278 3.697 5.880 1.00 29.28 376 SER A O 1
ATOM 3023 N N . ILE A 1 377 ? 33.054 3.466 5.702 1.00 34.50 377 ILE A N 1
ATOM 3024 C CA . ILE A 1 377 ? 32.942 2.464 6.782 1.00 34.50 377 ILE A CA 1
ATOM 3025 C C . ILE A 1 377 ? 33.300 1.052 6.285 1.00 34.50 377 ILE A C 1
ATOM 3027 O O . ILE A 1 377 ? 33.815 0.244 7.053 1.00 34.50 377 ILE A O 1
ATOM 3031 N N . PHE A 1 378 ? 33.106 0.754 4.995 1.00 37.09 378 PHE A N 1
ATOM 3032 C CA . PHE A 1 378 ? 33.429 -0.563 4.424 1.00 37.09 378 PHE A CA 1
ATOM 3033 C C . PHE A 1 378 ? 34.836 -0.649 3.810 1.00 37.09 378 PHE A C 1
ATOM 3035 O O . PHE A 1 378 ? 3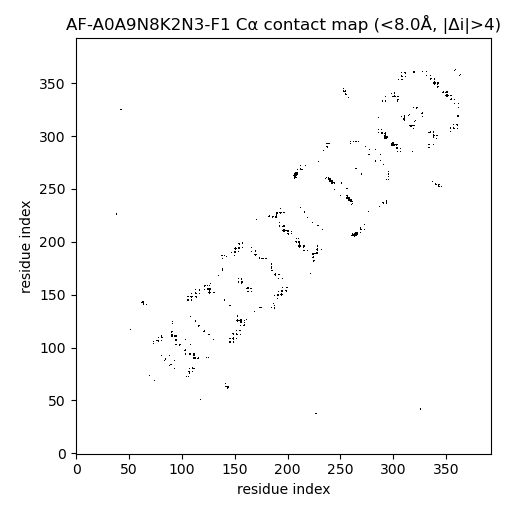5.330 -1.753 3.581 1.00 37.09 378 PHE A O 1
ATOM 3042 N N . ALA A 1 379 ? 35.505 0.488 3.584 1.00 33.22 379 ALA A N 1
ATOM 3043 C CA . ALA A 1 379 ? 36.874 0.545 3.063 1.00 33.22 379 ALA A CA 1
ATOM 3044 C C . ALA A 1 379 ? 37.967 0.444 4.147 1.00 33.22 379 ALA A C 1
ATOM 3046 O O . ALA A 1 379 ? 39.142 0.274 3.818 1.00 33.22 379 ALA A O 1
ATOM 3047 N N . GLN A 1 380 ? 37.617 0.503 5.437 1.00 32.25 380 GLN A N 1
ATOM 3048 C CA . GLN A 1 380 ? 38.573 0.201 6.500 1.00 32.25 380 GLN A CA 1
ATOM 3049 C C . GLN A 1 380 ? 38.567 -1.300 6.774 1.00 32.25 380 GLN A C 1
ATOM 3051 O O . GLN A 1 380 ? 37.698 -1.841 7.457 1.00 32.25 380 GLN A O 1
ATOM 3056 N N . GLY A 1 381 ? 39.566 -1.982 6.208 1.00 34.09 381 GLY A N 1
ATOM 3057 C CA . GLY A 1 381 ? 39.905 -3.346 6.581 1.00 34.09 381 GLY A CA 1
ATOM 3058 C C . GLY A 1 381 ? 39.908 -3.497 8.102 1.00 34.09 381 GLY A C 1
ATOM 3059 O O . GLY A 1 381 ? 40.360 -2.604 8.819 1.00 34.09 381 GLY A O 1
ATOM 3060 N N . LYS A 1 382 ? 39.367 -4.627 8.577 1.00 35.38 382 LYS A N 1
ATOM 3061 C CA . LYS A 1 382 ? 39.338 -5.009 9.994 1.00 35.38 382 LYS A CA 1
ATOM 3062 C C . LYS A 1 382 ? 40.633 -4.551 10.679 1.00 35.38 382 LYS A C 1
ATOM 3064 O O . LYS A 1 382 ? 41.693 -5.058 10.299 1.00 35.38 382 LYS A O 1
ATOM 3069 N N . PRO A 1 383 ? 40.594 -3.655 11.681 1.00 34.09 383 PRO A N 1
ATOM 3070 C CA . PRO A 1 383 ? 41.774 -3.437 12.492 1.00 34.09 383 PRO A CA 1
ATOM 3071 C C . PRO A 1 383 ? 42.135 -4.784 13.119 1.00 34.09 383 PRO A C 1
ATOM 3073 O O . PRO A 1 383 ? 41.284 -5.479 13.683 1.00 34.09 383 PRO A O 1
ATOM 3076 N N . ALA A 1 384 ? 43.388 -5.193 12.930 1.00 34.44 384 ALA A N 1
ATOM 3077 C CA . ALA A 1 384 ? 43.928 -6.411 13.506 1.00 34.44 384 ALA A CA 1
ATOM 3078 C C . ALA A 1 384 ? 43.561 -6.487 14.996 1.00 34.44 384 ALA A C 1
ATOM 3080 O O . ALA A 1 384 ? 43.744 -5.520 15.738 1.00 34.44 384 ALA A O 1
ATOM 3081 N N . LYS A 1 385 ? 43.045 -7.647 15.425 1.00 35.19 385 LYS A N 1
ATOM 3082 C CA . LYS A 1 385 ? 42.879 -7.996 16.840 1.00 35.19 385 LYS A CA 1
ATOM 3083 C C . LYS A 1 385 ? 44.198 -7.712 17.565 1.00 35.19 385 LYS A C 1
ATOM 3085 O O . LYS A 1 385 ? 45.139 -8.490 17.445 1.00 35.19 385 LYS A O 1
ATOM 3090 N N . LYS A 1 386 ? 44.263 -6.629 18.339 1.00 33.28 386 LYS A N 1
ATOM 3091 C CA . LYS A 1 386 ? 45.265 -6.496 19.397 1.00 33.28 386 LYS A CA 1
ATOM 3092 C C . LYS A 1 386 ? 44.778 -7.323 20.585 1.00 33.28 386 LYS A C 1
ATOM 3094 O O . LYS A 1 386 ? 43.767 -7.003 21.202 1.00 33.28 386 LYS A O 1
ATOM 3099 N N . SER A 1 387 ? 45.465 -8.430 20.838 1.00 33.78 387 SER A N 1
ATOM 3100 C CA . SER A 1 387 ? 45.398 -9.191 22.088 1.00 33.78 387 SER A CA 1
ATOM 3101 C C . SER A 1 387 ? 46.141 -8.437 23.218 1.00 33.78 387 SER A C 1
ATOM 3103 O O . SER A 1 387 ? 46.726 -7.386 22.961 1.00 33.78 387 SER A O 1
ATOM 3105 N N . PRO A 1 388 ? 46.081 -8.920 24.471 1.00 44.69 388 PRO A N 1
ATOM 3106 C CA . PRO A 1 388 ? 45.417 -8.280 25.598 1.00 44.69 388 PRO A CA 1
ATOM 3107 C C . PRO A 1 388 ? 46.324 -7.344 26.424 1.00 44.69 388 PRO A C 1
ATOM 3109 O O . PRO A 1 388 ? 47.545 -7.345 26.299 1.00 44.69 388 PRO A O 1
ATOM 3112 N N . PHE A 1 389 ? 45.667 -6.562 27.283 1.00 38.81 389 PHE A N 1
ATOM 3113 C CA . PHE A 1 389 ? 46.190 -5.640 28.300 1.00 38.81 389 PHE A CA 1
ATOM 3114 C C . PHE A 1 389 ? 47.524 -6.034 28.971 1.00 38.81 389 PHE A C 1
ATOM 3116 O O . PHE A 1 389 ? 47.697 -7.196 29.350 1.00 38.81 389 PHE A O 1
ATOM 3123 N N . PRO A 1 390 ? 48.415 -5.064 29.267 1.00 43.34 390 PRO A N 1
ATOM 3124 C CA . PRO A 1 390 ? 49.486 -5.278 30.224 1.00 43.34 390 PRO A CA 1
ATOM 3125 C C . PRO A 1 390 ? 48.945 -5.190 31.658 1.00 43.34 390 PRO A C 1
ATOM 3127 O O . PRO A 1 390 ? 48.173 -4.300 32.013 1.00 43.34 390 PRO A O 1
ATOM 3130 N N . LYS A 1 391 ? 49.387 -6.143 32.479 1.00 39.91 391 LYS A N 1
ATOM 3131 C CA . LYS A 1 391 ? 49.240 -6.155 33.936 1.00 39.91 391 LYS A CA 1
ATOM 3132 C C . LYS A 1 391 ? 49.937 -4.926 34.525 1.00 39.91 391 LYS A C 1
ATOM 3134 O O . LYS A 1 391 ? 51.110 -4.703 34.223 1.00 39.91 391 LYS A O 1
ATOM 3139 N N . PHE A 1 392 ? 49.258 -4.190 35.398 1.00 40.34 392 PHE A N 1
ATOM 3140 C CA . PHE A 1 392 ? 49.937 -3.305 36.342 1.00 40.34 392 PHE A CA 1
ATOM 3141 C C . PHE A 1 392 ? 50.294 -4.100 37.602 1.00 40.34 392 PHE A C 1
ATOM 3143 O O . PHE A 1 392 ? 49.521 -4.957 38.032 1.00 40.34 392 PHE A O 1
ATOM 3150 N N . LYS A 1 393 ? 51.522 -3.873 38.078 1.00 41.81 393 LYS A N 1
ATOM 3151 C CA . LYS A 1 393 ? 52.097 -4.429 39.307 1.00 41.81 393 LYS A CA 1
ATOM 3152 C C . LYS A 1 393 ? 51.468 -3.807 40.541 1.00 41.81 393 LYS A C 1
ATOM 3154 O O . LYS A 1 393 ? 51.148 -2.601 40.460 1.00 41.81 393 LYS A O 1
#

Solvent-accessible surface area (backbone atoms only — not comparable to full-atom values): 24047 Å² total; per-residue (Å²): 142,86,82,88,85,88,84,83,86,89,82,82,88,87,85,78,92,78,91,82,80,85,83,89,79,91,72,87,71,81,73,77,86,78,76,75,82,67,86,75,87,79,76,86,90,81,74,98,84,59,92,86,68,77,76,83,75,82,69,89,70,79,67,46,86,88,57,84,74,77,49,75,64,55,50,51,50,39,53,51,52,51,49,43,44,73,78,63,48,53,35,65,59,54,45,50,54,28,48,78,67,72,68,60,43,72,71,47,46,26,51,25,39,45,52,29,58,75,67,64,54,50,91,68,52,55,19,57,53,48,48,64,70,40,61,85,46,55,84,72,64,50,70,64,74,45,47,61,35,43,30,29,31,35,37,37,18,48,71,58,70,44,46,66,59,56,52,52,60,50,67,55,80,62,85,59,66,84,87,50,56,68,54,72,53,32,44,58,33,22,47,38,52,25,18,42,32,51,37,40,42,72,68,35,86,69,37,28,45,49,64,20,50,50,52,54,60,64,42,71,85,49,96,52,44,88,52,63,39,59,56,49,46,59,50,59,61,50,38,68,42,76,53,73,88,84,62,99,61,80,48,98,61,75,43,82,48,74,42,60,63,43,74,59,38,49,65,69,58,51,53,54,50,50,55,54,50,61,72,37,94,83,58,47,74,68,55,53,22,40,46,42,36,39,31,94,87,60,63,35,38,62,52,48,45,49,57,45,52,52,40,75,79,31,85,84,30,70,75,71,67,58,82,47,69,67,60,45,48,51,53,46,52,50,49,53,51,28,26,32,51,29,31,68,73,66,38,51,67,60,19,53,52,42,51,55,38,41,49,72,67,57,53,85,62,76,87,74,79,71,61,70,74,60,66,58,64,74,68,56,71,80,77,75,84,78,77,80,84,83,84,81,132

Organism: NCBI:txid2773714

pLDDT: mean 72.71, std 25.31, range [20.98, 96.31]

Radius of gyration: 26.03 Å; Cα contacts (8 Å, |Δi|>4): 362; chains: 1; bounding box: 78×66×82 Å